Protein AF-0000000074977247 (afdb_homodimer)

Nearest PDB structures (foldseek):
  8ix9-assembly1_B  TM=8.661E-01  e=3.806E-24  Pseudomonas aeruginosa
  3hwr-assembly1_B  TM=8.582E-01  e=1.003E-19  Cupriavidus pinatubonensis JMP134
  5ayv-assembly1_A  TM=8.097E-01  e=1.190E-18  Thermococcus kodakarensis KOD1
  4yca-assembly1_B  TM=8.090E-01  e=5.621E-18  Staphylococcus aureus
  4yca-assembly1_A  TM=8.092E-01  e=7.494E-18  Staphylococcus aureus

InterPro domains:
  IPR008927 6-phosphogluconate dehydrogenase-like, C-terminal domain superfamily [SSF48179] (211-365)
  IPR013328 6-phosphogluconate dehydrogenase, domain 2 [G3DSA:1.10.1040.10] (210-376)
  IPR013332 Ketopantoate reductase, N-terminal domain [PF02558] (8-173)
  IPR013752 Ketopantoate reductase, C-terminal domain [PF08546] (264-362)
  IPR051402 Ketopantoate Reductase-Related [PTHR21708] (3-368)

Solvent-accessible surface area (backbone atoms only — not comparable to full-atom values): 39525 Å² total; per-residue (Å²): 126,83,76,76,60,38,36,32,37,35,39,30,60,50,31,65,23,46,53,52,49,51,24,34,42,61,33,71,48,36,44,35,33,36,24,22,62,95,35,31,66,48,32,72,73,52,18,33,31,37,47,22,70,62,81,41,76,42,75,53,42,71,67,78,36,81,28,66,34,53,64,68,53,43,80,62,70,35,59,33,37,36,36,35,41,84,52,35,62,87,79,51,41,70,38,67,64,48,38,46,62,56,29,70,76,28,53,75,74,29,69,80,44,36,37,31,41,57,34,75,40,46,72,73,57,53,60,37,49,54,48,43,44,66,61,35,73,92,52,77,78,46,38,36,35,36,41,76,49,69,52,61,41,55,55,78,66,34,29,31,41,32,44,73,58,50,37,37,35,38,14,60,62,50,88,98,51,88,77,53,78,65,62,52,72,68,53,46,51,51,49,48,57,57,45,47,37,38,42,60,24,64,45,43,75,43,82,44,44,45,34,68,59,53,26,51,57,59,36,53,51,48,47,50,54,27,45,49,21,39,44,48,72,40,48,58,22,44,78,50,8,64,60,68,55,90,93,50,76,86,68,75,68,32,28,27,76,84,47,38,64,54,43,63,68,45,26,48,55,49,53,51,49,42,46,47,38,51,50,53,38,39,46,69,74,66,40,46,80,35,91,91,51,48,39,75,61,50,52,56,48,52,54,51,53,50,37,64,52,30,37,40,84,82,54,76,73,62,49,67,51,29,54,26,52,76,69,58,39,78,50,47,52,54,28,43,37,44,44,53,53,52,49,19,57,76,62,71,44,84,41,54,43,56,47,45,53,44,27,44,49,48,48,42,41,32,47,34,49,35,53,53,60,68,64,57,130,126,83,74,74,58,38,35,31,37,35,39,29,61,50,29,65,23,46,53,51,49,50,24,34,42,59,35,69,48,34,44,35,32,34,24,22,62,95,35,30,67,49,32,72,73,53,20,33,30,36,46,22,71,62,83,41,76,40,75,54,43,72,65,79,37,82,28,63,34,55,63,68,54,44,78,64,67,37,58,32,38,38,34,35,41,83,51,34,64,86,78,53,43,71,37,66,63,47,38,47,62,57,29,71,76,29,54,74,73,30,69,80,44,35,37,31,40,56,35,74,40,45,73,71,56,53,60,37,50,54,48,42,44,66,63,34,70,90,52,79,79,45,41,37,35,36,42,77,51,69,54,61,41,56,55,77,66,34,29,30,40,33,44,71,57,52,37,38,34,40,13,60,61,50,90,98,51,88,76,53,78,64,64,51,71,70,52,44,51,53,50,47,56,57,44,47,37,37,42,60,24,63,45,44,74,41,82,43,47,44,34,68,60,53,24,51,60,60,34,52,52,48,46,50,54,30,45,50,21,39,42,46,72,42,47,58,22,46,78,49,8,65,59,66,56,90,92,49,74,86,69,75,69,31,28,27,76,84,49,38,63,54,43,63,68,45,26,49,54,48,53,51,49,42,45,48,38,50,49,53,38,40,46,70,73,65,40,46,80,33,91,91,51,48,39,73,61,51,51,57,48,53,54,51,52,49,38,64,53,30,36,40,83,81,53,77,73,62,48,68,50,29,54,26,52,75,69,59,38,79,48,48,51,54,28,44,39,44,44,53,53,53,52,19,55,76,64,71,43,83,40,55,45,56,46,45,54,44,28,46,48,49,49,41,41,30,46,33,49,35,54,55,61,67,66,55,129

pLDDT: mean 95.33, std 6.53, range [37.06, 98.94]

Secondary structure (DSSP, 8-state):
---PPEEEEEE--SHHHHHHHHHHHHTTSEEEEEE-STTHHHHHHH-EEEEETTTEEEEEE--SEEESSHHHHTTS--SEEEE-S---TTT--HHHHHGGGGSHHHHHHSPPPEEEE--SSSSHHHHHHHHHHHHSTT----EEEEEEEEEEEEETTTEEEEEEEEEEEEEE--TT-----S--HHHHHHHHHHHHHHHHHT-EEEE-S-HHHHHHHHHHHIIIIIHHHHHHTS-THHHHPPPPPTTSPP-S----GGGHHHIIIIIHHHHHHHHHHHHHHHHHTT--SSTTS--TTHHHHHHHHHHHHHTSTT-----HHHHHHHTT----HIIIIIHHHHHHHHTT---HHHHHHHHHHHHHHHHHHHHHHHH--/---PPEEEEEE--SHHHHHHHHHHHHTTSEEEEEE-STTHHHHHHH-EEEEETTTEEEEEE--SEEESSHHHHTTS--SEEEE-S---TTT--HHHHTGGGGSHHHHHHSPPPEEEE--SSSSHHHHHHHHHHHHSTT----EEEEEEEEEEEEETTTEEEEEEEEEEEEEE--TT-----S--HHHHHHHHHHHHHHHHHT-EEEE-S-HHHHHHHHHHHIIIIIHHHHHHTS-THHHHPPPPPTTSPP-S----GGGHHHIIIIIHHHHHHHHHHHHHHHHHTT--SSTTS--TTHHHHHHHHHHHHHTSTT-----HHHHHHHTT----HIIIIIHHHHHHHHTT---HHHHHHHHHHHHHHHHHHHHHHHH--

Organism: Psilocybe cubensis (NCBI:txid181762)

Sequence (754 aa):
MSESLKEVLVVGFGAVGAIYSLILKRSGLARVTCVARSNFNAINDSGVQFRSRKYGSIDGWRPHRLCKSVHDAADQQYSYVVVTTKAVPDLVKTSQILAPLFSKEYIEKFSQPTYVLLQNGVNVEVDLYDALKEAIPSGKPQIISCALWIYTNLVGLDIVEHSDFDRVAIGVYRHKNNSVIANSPEESNLLKDFGNLLETGGSTLITVPEIQRMKFTKNFWNITFNSIATLTNYPLPALFRPAPGEGSVAYEPYVSPTTADHISTYTMPVIRKMLEELIAIGRALGYPDSKDGLPSSIVDNALDGTREIHEKADCTHVPSMLLDAQKGQPIEVEVIVGEVIRMAKSHKVETPRLETLYALLLVVQNQTLRKLESRKPMSESLKEVLVVGFGAVGAIYSLILKRSGLARVTCVARSNFNAINDSGVQFRSRKYGSIDGWRPHRLCKSVHDAADQQYSYVVVTTKAVPDLVKTSQILAPLFSKEYIEKFSQPTYVLLQNGVNVEVDLYDALKEAIPSGKPQIISCALWIYTNLVGLDIVEHSDFDRVAIGVYRHKNNSVIANSPEESNLLKDFGNLLETGGSTLITVPEIQRMKFTKNFWNITFNSIATLTNYPLPALFRPAPGEGSVAYEPYVSPTTADHISTYTMPVIRKMLEELIAIGRALGYPDSKDGLPSSIVDNALDGTREIHEKADCTHVPSMLLDAQKGQPIEVEVIVGEVIRMAKSHKVETPRLETLYALLLVVQNQTLRKLESRKP

Structure (mmCIF, N/CA/C/O backbone):
data_AF-0000000074977247-model_v1
#
loop_
_entity.id
_entity.type
_entity.pdbx_description
1 polymer '6-phosphogluconate dehydrogenase C-terminal domain-like protein'
#
loop_
_atom_site.group_PDB
_atom_site.id
_atom_site.type_symbol
_atom_site.label_atom_id
_atom_site.label_alt_id
_atom_site.label_comp_id
_atom_site.label_asym_id
_atom_site.label_entity_id
_atom_site.label_seq_id
_atom_site.pdbx_PDB_ins_code
_atom_site.Cartn_x
_atom_site.Cartn_y
_atom_site.Cartn_z
_atom_site.occupancy
_atom_site.B_iso_or_equiv
_atom_site.auth_seq_id
_atom_site.auth_comp_id
_atom_site.auth_asym_id
_atom_site.auth_atom_id
_atom_site.pdbx_PDB_model_num
ATOM 1 N N . MET A 1 1 ? -0.794 -57.281 -13.148 1 37.06 1 MET A N 1
ATOM 2 C CA . MET A 1 1 ? 0.203 -56.656 -14 1 37.06 1 MET A CA 1
ATOM 3 C C . MET A 1 1 ? 0.812 -55.438 -13.297 1 37.06 1 MET A C 1
ATOM 5 O O . MET A 1 1 ? 0.09 -54.594 -12.766 1 37.06 1 MET A O 1
ATOM 9 N N . SER A 1 2 ? 1.881 -55.406 -12.656 1 43.41 2 SER A N 1
ATOM 10 C CA . SER A 1 2 ? 2.543 -54.375 -11.859 1 43.41 2 SER A CA 1
ATOM 11 C C . SER A 1 2 ? 2.445 -53 -12.531 1 43.41 2 SER A C 1
ATOM 13 O O . SER A 1 2 ? 2.928 -52.844 -13.648 1 43.41 2 SER A O 1
ATOM 15 N N . GLU A 1 3 ? 1.337 -52.344 -12.461 1 55.72 3 GLU A N 1
ATOM 16 C CA . GLU A 1 3 ? 1.107 -51.062 -13.156 1 55.72 3 GLU A CA 1
ATOM 17 C C . GLU A 1 3 ? 2.365 -50.219 -13.164 1 55.72 3 GLU A C 1
ATOM 19 O O . GLU A 1 3 ? 3.008 -50.031 -12.125 1 55.72 3 GLU A O 1
ATOM 24 N N . SER A 1 4 ? 3.1 -50.125 -14.32 1 79.06 4 SER A N 1
ATOM 25 C CA . SER A 1 4 ? 4.371 -49.438 -14.531 1 79.06 4 SER A CA 1
ATOM 26 C C . SER A 1 4 ? 4.359 -48.031 -13.93 1 79.06 4 SER A C 1
ATOM 28 O O . SER A 1 4 ? 3.363 -47.312 -14.031 1 79.06 4 SER A O 1
ATOM 30 N N . LEU A 1 5 ? 5.23 -47.781 -12.969 1 92.62 5 LEU A N 1
ATOM 31 C CA . LEU A 1 5 ? 5.406 -46.5 -12.297 1 92.62 5 LEU A CA 1
ATOM 32 C C . LEU A 1 5 ? 5.492 -45.375 -13.312 1 92.62 5 LEU A C 1
ATOM 34 O O . LEU A 1 5 ? 6.109 -45.531 -14.367 1 92.62 5 LEU A O 1
ATOM 38 N N . LYS A 1 6 ? 4.75 -44.344 -13.047 1 96.94 6 LYS A N 1
ATOM 39 C CA . LYS A 1 6 ? 4.82 -43.156 -13.883 1 96.94 6 LYS A CA 1
ATOM 40 C C . LYS A 1 6 ? 6.07 -42.344 -13.57 1 96.94 6 LYS A C 1
ATOM 42 O O . LYS A 1 6 ? 6.395 -42.094 -12.406 1 96.94 6 LYS A O 1
ATOM 47 N N . GLU A 1 7 ? 6.855 -42 -14.633 1 98.31 7 GLU A N 1
ATOM 48 C CA . GLU A 1 7 ? 7.945 -41.062 -14.453 1 98.31 7 GLU A CA 1
ATOM 49 C C . GLU A 1 7 ? 7.426 -39.625 -14.398 1 98.31 7 GLU A C 1
ATOM 51 O O . GLU A 1 7 ? 6.844 -39.125 -15.367 1 98.31 7 GLU A O 1
ATOM 56 N N . VAL A 1 8 ? 7.594 -38.938 -13.227 1 98.81 8 VAL A N 1
ATOM 57 C CA . VAL A 1 8 ? 7.086 -37.594 -13.031 1 98.81 8 VAL A CA 1
ATOM 58 C C . VAL A 1 8 ? 8.242 -36.656 -12.727 1 98.81 8 VAL A C 1
ATOM 60 O O . VAL A 1 8 ? 9.078 -36.938 -11.867 1 98.81 8 VAL A O 1
ATOM 63 N N . LEU A 1 9 ? 8.328 -35.562 -13.461 1 98.88 9 LEU A N 1
ATOM 64 C CA . LEU A 1 9 ? 9.289 -34.5 -13.188 1 98.88 9 LEU A CA 1
ATOM 65 C C . LEU A 1 9 ? 8.633 -33.312 -12.453 1 98.88 9 LEU A C 1
ATOM 67 O O . LEU A 1 9 ? 7.598 -32.812 -12.891 1 98.88 9 LEU A O 1
ATOM 71 N N . VAL A 1 10 ? 9.164 -32.906 -11.305 1 98.88 10 VAL A N 1
ATOM 72 C CA . VAL A 1 10 ? 8.711 -31.75 -10.57 1 98.88 10 VAL A CA 1
ATOM 73 C C . VAL A 1 10 ? 9.719 -30.609 -10.727 1 98.88 10 VAL A C 1
ATOM 75 O O . VAL A 1 10 ? 10.883 -30.75 -10.336 1 98.88 10 VAL A O 1
ATOM 78 N N . VAL A 1 11 ? 9.242 -29.547 -11.359 1 98.62 11 VAL A N 1
ATOM 79 C CA . VAL A 1 11 ? 10.094 -28.375 -11.602 1 98.62 11 VAL A CA 1
ATOM 80 C C . VAL A 1 11 ? 9.773 -27.281 -10.594 1 98.62 11 VAL A C 1
ATOM 82 O O . VAL A 1 11 ? 8.672 -26.719 -10.609 1 98.62 11 VAL A O 1
ATOM 85 N N . GLY A 1 12 ? 10.719 -26.891 -9.797 1 96.25 12 GLY A N 1
ATOM 86 C CA . GLY A 1 12 ? 10.523 -26.031 -8.648 1 96.25 12 GLY A CA 1
ATOM 87 C C . GLY A 1 12 ? 10.453 -26.781 -7.336 1 96.25 12 GLY A C 1
ATOM 88 O O . GLY A 1 12 ? 9.492 -27.516 -7.078 1 96.25 12 GLY A O 1
ATOM 89 N N . PHE A 1 13 ? 11.461 -26.578 -6.574 1 95.44 13 PHE A N 1
ATOM 90 C CA . PHE A 1 13 ? 11.539 -27.359 -5.355 1 95.44 13 PHE A CA 1
ATOM 91 C C . PHE A 1 13 ? 11.523 -26.469 -4.121 1 95.44 13 PHE A C 1
ATOM 93 O O . PHE A 1 13 ? 12.391 -26.578 -3.256 1 95.44 13 PHE A O 1
ATOM 100 N N . GLY A 1 14 ? 10.586 -25.547 -4.156 1 93.75 14 GLY A N 1
ATOM 101 C CA . GLY A 1 14 ? 10.211 -24.828 -2.947 1 93.75 14 GLY A CA 1
ATOM 102 C C . GLY A 1 14 ? 9.273 -25.625 -2.059 1 93.75 14 GLY A C 1
ATOM 103 O O . GLY A 1 14 ? 9.258 -26.859 -2.102 1 93.75 14 GLY A O 1
ATOM 104 N N . ALA A 1 15 ? 8.531 -24.922 -1.242 1 94.12 15 ALA A N 1
ATOM 105 C CA . ALA A 1 15 ? 7.648 -25.578 -0.281 1 94.12 15 ALA A CA 1
ATOM 106 C C . ALA A 1 15 ? 6.586 -26.406 -0.992 1 94.12 15 ALA A C 1
ATOM 108 O O . ALA A 1 15 ? 6.371 -27.578 -0.653 1 94.12 15 ALA A O 1
ATOM 109 N N . VAL A 1 16 ? 5.918 -25.797 -2.004 1 96.44 16 VAL A N 1
ATOM 110 C CA . VAL A 1 16 ? 4.848 -26.484 -2.723 1 96.44 16 VAL A CA 1
ATOM 111 C C . VAL A 1 16 ? 5.422 -27.656 -3.502 1 96.44 16 VAL A C 1
ATOM 113 O O . VAL A 1 16 ? 4.875 -28.766 -3.457 1 96.44 16 VAL A O 1
ATOM 116 N N . GLY A 1 17 ? 6.551 -27.438 -4.176 1 97.75 17 GLY A N 1
ATOM 117 C CA . GLY A 1 17 ? 7.184 -28.516 -4.93 1 97.75 17 GLY A CA 1
ATOM 118 C C . GLY A 1 17 ? 7.602 -29.688 -4.062 1 97.75 17 GLY A C 1
ATOM 119 O O . GLY A 1 17 ? 7.434 -30.844 -4.453 1 97.75 17 GLY A O 1
ATOM 120 N N . ALA A 1 18 ? 8.086 -29.344 -2.916 1 97.81 18 ALA A N 1
ATOM 121 C CA . ALA A 1 18 ? 8.508 -30.406 -1.995 1 97.81 18 ALA A CA 1
ATOM 122 C C . ALA A 1 18 ? 7.316 -31.234 -1.523 1 97.81 18 ALA A C 1
ATOM 124 O O . ALA A 1 18 ? 7.355 -32.469 -1.561 1 97.81 18 ALA A O 1
ATOM 125 N N . ILE A 1 19 ? 6.266 -30.562 -1.126 1 98.25 19 ILE A N 1
ATOM 126 C CA . ILE A 1 19 ? 5.098 -31.266 -0.603 1 98.25 19 ILE A CA 1
ATOM 127 C C . ILE A 1 19 ? 4.477 -32.125 -1.7 1 98.25 19 ILE A C 1
ATOM 129 O O . ILE A 1 19 ? 4.113 -33.281 -1.46 1 98.25 19 ILE A O 1
ATOM 133 N N . TYR A 1 20 ? 4.414 -31.641 -2.885 1 98.44 20 TYR A N 1
ATOM 134 C CA . TYR A 1 20 ? 3.752 -32.406 -3.936 1 98.44 20 TYR A CA 1
ATOM 135 C C . TYR A 1 20 ? 4.668 -33.5 -4.48 1 98.44 20 TYR A C 1
ATOM 137 O O . TYR A 1 20 ? 4.195 -34.5 -5.004 1 98.44 20 TYR A O 1
ATOM 145 N N . SER A 1 21 ? 5.977 -33.312 -4.359 1 98.69 21 SER A N 1
ATOM 146 C CA . SER A 1 21 ? 6.875 -34.406 -4.625 1 98.69 21 SER A CA 1
ATOM 147 C C . SER A 1 21 ? 6.676 -35.531 -3.609 1 98.69 21 SER A C 1
ATOM 149 O O . SER A 1 21 ? 6.676 -36.719 -3.973 1 98.69 21 SER A O 1
ATOM 151 N N . LEU A 1 22 ? 6.555 -35.125 -2.365 1 98.62 22 LEU A N 1
ATOM 152 C CA . LEU A 1 22 ? 6.266 -36.094 -1.313 1 98.62 22 LEU A CA 1
ATOM 153 C C . LEU A 1 22 ? 4.973 -36.844 -1.606 1 98.62 22 LEU A C 1
ATOM 155 O O . LEU A 1 22 ? 4.934 -38.094 -1.519 1 98.62 22 LEU A O 1
ATOM 159 N N . ILE A 1 23 ? 3.92 -36.156 -1.985 1 98.62 23 ILE A N 1
ATOM 160 C CA . ILE A 1 23 ? 2.607 -36.75 -2.27 1 98.62 23 ILE A CA 1
ATOM 161 C C . ILE A 1 23 ? 2.709 -37.719 -3.432 1 98.62 23 ILE A C 1
ATOM 163 O O . ILE A 1 23 ? 2.205 -38.844 -3.35 1 98.62 23 ILE A O 1
ATOM 167 N N . LEU A 1 24 ? 3.373 -37.312 -4.473 1 98.62 24 LEU A N 1
ATOM 168 C CA . LEU A 1 24 ? 3.512 -38.156 -5.66 1 98.62 24 LEU A CA 1
ATOM 169 C C . LEU A 1 24 ? 4.273 -39.438 -5.332 1 98.62 24 LEU A C 1
ATOM 171 O O . LEU A 1 24 ? 3.865 -40.531 -5.742 1 98.62 24 LEU A O 1
ATOM 175 N N . LYS A 1 25 ? 5.336 -39.312 -4.648 1 98 25 LYS A N 1
ATOM 176 C CA . LYS A 1 25 ? 6.125 -40.5 -4.285 1 98 25 LYS A CA 1
ATOM 177 C C . LYS A 1 25 ? 5.359 -41.406 -3.326 1 98 25 LYS A C 1
ATOM 179 O O . LYS A 1 25 ? 5.43 -42.625 -3.432 1 98 25 LYS A O 1
ATOM 184 N N . ARG A 1 26 ? 4.645 -40.812 -2.438 1 97.38 26 ARG A N 1
ATOM 185 C CA . ARG A 1 26 ? 3.865 -41.562 -1.442 1 97.38 26 ARG A CA 1
ATOM 186 C C . ARG A 1 26 ? 2.795 -42.406 -2.109 1 97.38 26 ARG A C 1
ATOM 188 O O . ARG A 1 26 ? 2.334 -43.406 -1.53 1 97.38 26 ARG A O 1
ATOM 195 N N . SER A 1 27 ? 2.365 -42.031 -3.24 1 97.38 27 SER A N 1
ATOM 196 C CA . SER A 1 27 ? 1.338 -42.812 -3.943 1 97.38 27 SER A CA 1
ATOM 197 C C . SER A 1 27 ? 1.818 -44.219 -4.262 1 97.38 27 SER A C 1
ATOM 199 O O . SER A 1 27 ? 1.008 -45.125 -4.473 1 97.38 27 SER A O 1
ATOM 201 N N . GLY A 1 28 ? 3.158 -44.344 -4.418 1 97.56 28 GLY A N 1
ATOM 202 C CA . GLY A 1 28 ? 3.719 -45.625 -4.867 1 97.56 28 GLY A CA 1
ATOM 203 C C . GLY A 1 28 ? 3.518 -45.875 -6.348 1 97.56 28 GLY A C 1
ATOM 204 O O . GLY A 1 28 ? 3.877 -46.938 -6.859 1 97.56 28 GLY A O 1
ATOM 205 N N . LEU A 1 29 ? 3.006 -44.906 -7.039 1 97.81 29 LEU A N 1
ATOM 206 C CA . LEU A 1 29 ? 2.645 -45.062 -8.438 1 97.81 29 LEU A CA 1
ATOM 207 C C . LEU A 1 29 ? 3.553 -44.25 -9.336 1 97.81 29 LEU A C 1
ATOM 209 O O . LEU A 1 29 ? 3.416 -44.281 -10.562 1 97.81 29 LEU A O 1
ATOM 213 N N . ALA A 1 30 ? 4.52 -43.531 -8.727 1 97.94 30 ALA A N 1
ATOM 214 C CA . ALA A 1 30 ? 5.332 -42.625 -9.516 1 97.94 30 ALA A CA 1
ATOM 215 C C . ALA A 1 30 ? 6.797 -42.656 -9.094 1 97.94 30 ALA A C 1
ATOM 21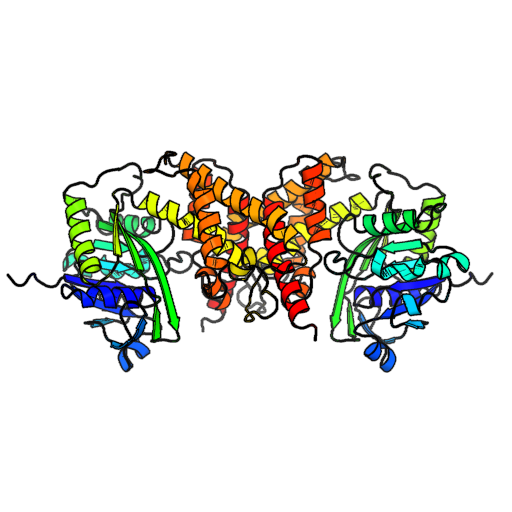7 O O . ALA A 1 30 ? 7.098 -42.844 -7.91 1 97.94 30 ALA A O 1
ATOM 218 N N . ARG A 1 31 ? 7.707 -42.562 -10 1 98.19 31 ARG A N 1
ATOM 219 C CA . ARG A 1 31 ? 9.102 -42.188 -9.781 1 98.19 31 ARG A CA 1
ATOM 220 C C . ARG A 1 31 ? 9.32 -40.719 -10 1 98.19 31 ARG A C 1
ATOM 222 O O . ARG A 1 31 ? 9.062 -40.188 -11.094 1 98.19 31 ARG A O 1
ATOM 229 N N . VAL A 1 32 ? 9.734 -40.062 -8.961 1 98.69 32 VAL A N 1
ATOM 230 C CA . VAL A 1 32 ? 9.711 -38.594 -8.969 1 98.69 32 VAL A CA 1
ATOM 231 C C . VAL A 1 32 ? 11.133 -38.062 -9.164 1 98.69 32 VAL A C 1
ATOM 233 O O . VAL A 1 32 ? 12.031 -38.375 -8.391 1 98.69 32 VAL A O 1
ATOM 236 N N . THR A 1 33 ? 11.391 -37.375 -10.234 1 98.69 33 THR A N 1
ATOM 237 C CA . THR A 1 33 ? 12.57 -36.562 -10.461 1 98.69 33 THR A CA 1
ATOM 238 C C . THR A 1 33 ? 12.289 -35.094 -10.125 1 98.69 33 THR A C 1
ATOM 240 O O . THR A 1 33 ? 11.281 -34.531 -10.562 1 98.69 33 THR A O 1
ATOM 243 N N . CYS A 1 34 ? 13.133 -34.469 -9.32 1 98.62 34 CYS A N 1
ATOM 244 C CA . CYS A 1 34 ? 12.93 -33.094 -8.914 1 98.62 34 CYS A CA 1
ATOM 245 C C . CYS A 1 34 ? 14.047 -32.188 -9.438 1 98.62 34 CYS A C 1
ATOM 247 O O . CYS A 1 34 ? 15.211 -32.594 -9.477 1 98.62 34 CYS A O 1
ATOM 249 N N . VAL A 1 35 ? 13.664 -31.016 -9.844 1 98.44 35 VAL A N 1
ATOM 250 C CA . VAL A 1 35 ? 14.641 -29.984 -10.188 1 98.44 35 VAL A CA 1
ATOM 251 C C . VAL A 1 35 ? 14.703 -28.953 -9.078 1 98.44 35 VAL A C 1
ATOM 253 O O . VAL A 1 35 ? 13.711 -28.281 -8.781 1 98.44 35 VAL A O 1
ATOM 256 N N . ALA A 1 36 ? 15.812 -28.859 -8.43 1 96.06 36 ALA A N 1
ATOM 257 C CA . ALA A 1 36 ? 16.109 -27.859 -7.422 1 96.06 36 ALA A CA 1
ATOM 258 C C . ALA A 1 36 ? 17.25 -26.938 -7.887 1 96.06 36 ALA A C 1
ATOM 260 O O . ALA A 1 36 ? 18.25 -27.406 -8.414 1 96.06 36 ALA A O 1
ATOM 261 N N . ARG A 1 37 ? 17.062 -25.656 -7.75 1 92 37 ARG A N 1
ATOM 262 C CA . ARG A 1 37 ? 18.094 -24.734 -8.203 1 92 37 ARG A CA 1
ATOM 263 C C . ARG A 1 37 ? 18.891 -24.172 -7.023 1 92 37 ARG A C 1
ATOM 265 O O . ARG A 1 37 ? 19.922 -24.734 -6.641 1 92 37 ARG A O 1
ATOM 272 N N . SER A 1 38 ? 18.297 -23.203 -6.305 1 88.5 38 SER A N 1
ATOM 273 C CA . SER A 1 38 ? 19.031 -22.5 -5.254 1 88.5 38 SER A CA 1
ATOM 274 C C . SER A 1 38 ? 19.312 -23.422 -4.07 1 88.5 38 SER A C 1
ATOM 276 O O . SER A 1 38 ? 20.312 -23.234 -3.367 1 88.5 38 SER A O 1
ATOM 278 N N . ASN A 1 39 ? 18.484 -24.438 -3.918 1 92.56 39 ASN A N 1
ATOM 279 C CA . ASN A 1 39 ? 18.656 -25.281 -2.738 1 92.56 39 ASN A CA 1
ATOM 280 C C . ASN A 1 39 ? 19.125 -26.672 -3.117 1 92.56 39 ASN A C 1
ATOM 282 O O . ASN A 1 39 ? 19 -27.609 -2.32 1 92.56 39 ASN A O 1
ATOM 286 N N . PHE A 1 40 ? 19.688 -26.875 -4.273 1 95.56 40 PHE A N 1
ATOM 287 C CA . PHE A 1 40 ? 20.141 -28.172 -4.758 1 95.56 40 PHE A CA 1
ATOM 288 C C . PHE A 1 40 ? 21.125 -28.797 -3.793 1 95.56 40 PHE A C 1
ATOM 290 O O . PHE A 1 40 ? 20.953 -29.953 -3.371 1 95.56 40 PHE A O 1
ATOM 297 N N . ASN A 1 41 ? 22.141 -28.062 -3.418 1 95.94 41 ASN A N 1
ATOM 298 C CA . ASN A 1 41 ? 23.219 -28.609 -2.596 1 95.94 41 ASN A CA 1
ATOM 299 C C . ASN A 1 41 ? 22.703 -29.016 -1.219 1 95.94 41 ASN A C 1
ATOM 301 O O . ASN A 1 41 ? 23.094 -30.078 -0.708 1 95.94 41 ASN A O 1
ATOM 305 N N . ALA A 1 42 ? 21.844 -28.219 -0.71 1 95.31 42 ALA A N 1
ATOM 306 C CA . ALA A 1 42 ? 21.297 -28.531 0.608 1 95.31 42 ALA A CA 1
ATOM 307 C C . ALA A 1 42 ? 20.469 -29.812 0.57 1 95.31 42 ALA A C 1
ATOM 309 O O . ALA A 1 42 ? 20.609 -30.672 1.443 1 95.31 42 ALA A O 1
ATOM 310 N N . ILE A 1 43 ? 19.719 -29.938 -0.43 1 95.75 43 ILE A N 1
ATOM 311 C CA . ILE A 1 43 ? 18.844 -31.094 -0.561 1 95.75 43 ILE A CA 1
ATOM 312 C C . ILE A 1 43 ? 19.688 -32.344 -0.89 1 95.75 43 ILE A C 1
ATOM 314 O O . ILE A 1 43 ? 19.406 -33.438 -0.392 1 95.75 43 ILE A O 1
ATOM 318 N N . ASN A 1 44 ? 20.641 -32.125 -1.731 1 95.75 44 ASN A N 1
ATOM 319 C CA . ASN A 1 44 ? 21.531 -33.25 -2.094 1 95.75 44 ASN A CA 1
ATOM 320 C C . ASN A 1 44 ? 22.281 -33.781 -0.878 1 95.75 44 ASN A C 1
ATOM 322 O O . ASN A 1 44 ? 22.484 -35 -0.75 1 95.75 44 ASN A O 1
ATOM 326 N N . ASP A 1 45 ? 22.656 -32.938 -0.021 1 96.19 45 ASP A N 1
ATOM 327 C CA . ASP A 1 45 ? 23.484 -33.281 1.126 1 96.19 45 ASP A CA 1
ATOM 328 C C . ASP A 1 45 ? 22.641 -33.906 2.242 1 96.19 45 ASP A C 1
ATOM 330 O O . ASP A 1 45 ? 23.016 -34.938 2.82 1 96.19 45 ASP A O 1
ATOM 334 N N . SER A 1 46 ? 21.469 -33.312 2.523 1 95.75 46 SER A N 1
ATOM 335 C CA . SER A 1 46 ? 20.797 -33.656 3.77 1 95.75 46 SER A CA 1
ATOM 336 C C . SER A 1 46 ? 19.375 -34.156 3.508 1 95.75 46 SER A C 1
ATOM 338 O O . SER A 1 46 ? 18.703 -34.656 4.418 1 95.75 46 SER A O 1
ATOM 340 N N . GLY A 1 47 ? 19 -34.062 2.311 1 97.25 47 GLY A N 1
ATOM 341 C CA . GLY A 1 47 ? 17.594 -34.344 2.045 1 97.25 47 GLY A CA 1
ATOM 342 C C . GLY A 1 47 ? 16.656 -33.281 2.584 1 97.25 47 GLY A C 1
ATOM 343 O O . GLY A 1 47 ? 17.094 -32.344 3.244 1 97.25 47 GLY A O 1
ATOM 344 N N . VAL A 1 48 ? 15.383 -33.469 2.312 1 97.94 48 VAL A N 1
ATOM 345 C CA . VAL A 1 48 ? 14.367 -32.531 2.773 1 97.94 48 VAL A CA 1
ATOM 346 C C . VAL A 1 48 ? 13.852 -32.969 4.145 1 97.94 48 VAL A C 1
ATOM 348 O O . VAL A 1 48 ? 13.625 -34.156 4.387 1 97.94 48 VAL A O 1
ATOM 351 N N . GLN A 1 49 ? 13.719 -32 5.023 1 98.12 49 GLN A N 1
ATOM 352 C CA . GLN A 1 49 ? 13.039 -32.219 6.301 1 98.12 49 GLN A CA 1
ATOM 353 C C . GLN A 1 49 ? 11.602 -31.719 6.254 1 98.12 49 GLN A C 1
ATOM 355 O O . GLN A 1 49 ? 11.375 -30.5 6.133 1 98.12 49 GLN A O 1
ATOM 360 N N . PHE A 1 50 ? 10.672 -32.656 6.352 1 98 50 PHE A N 1
ATOM 361 C CA . PHE A 1 50 ? 9.273 -32.25 6.355 1 98 50 PHE A CA 1
ATOM 362 C C . PHE A 1 50 ? 8.742 -32.156 7.781 1 98 50 PHE A C 1
ATOM 364 O O . PHE A 1 50 ? 8.977 -33.031 8.609 1 98 50 PHE A O 1
ATOM 371 N N . ARG A 1 51 ? 8.172 -31.078 8.102 1 97.88 51 ARG A N 1
ATOM 372 C CA . ARG A 1 51 ? 7.352 -30.859 9.289 1 97.88 51 ARG A CA 1
ATOM 373 C C . ARG A 1 51 ? 5.902 -30.594 8.914 1 97.88 51 ARG A C 1
ATOM 375 O O . ARG A 1 51 ? 5.488 -29.422 8.836 1 97.88 51 ARG A O 1
ATOM 382 N N . SER A 1 52 ? 5.211 -31.672 8.578 1 97.75 52 SER A N 1
ATOM 383 C CA . SER A 1 52 ? 3.844 -31.578 8.07 1 97.75 52 SER A CA 1
ATOM 384 C C . SER A 1 52 ? 2.84 -32.094 9.109 1 97.75 52 SER A C 1
ATOM 386 O O . SER A 1 52 ? 2.998 -33.188 9.656 1 97.75 52 SER A O 1
ATOM 388 N N . ARG A 1 53 ? 1.849 -31.359 9.461 1 96 53 ARG A N 1
ATOM 389 C CA . ARG A 1 53 ? 0.796 -31.812 10.359 1 96 53 ARG A CA 1
ATOM 390 C C . ARG A 1 53 ? -0.095 -32.844 9.688 1 96 53 ARG A C 1
ATOM 392 O O . ARG A 1 53 ? -0.729 -33.656 10.359 1 96 53 ARG A O 1
ATOM 399 N N . LYS A 1 54 ? -0.056 -32.906 8.328 1 97.5 54 LYS A N 1
ATOM 400 C CA . LYS A 1 54 ? -0.873 -33.844 7.574 1 97.5 54 LYS A CA 1
ATOM 401 C C . LYS A 1 54 ? -0.089 -35.125 7.254 1 97.5 54 LYS A C 1
ATOM 403 O O . LYS A 1 54 ? -0.615 -36.219 7.375 1 97.5 54 LYS A O 1
ATOM 408 N N . TYR A 1 55 ? 1.162 -35 6.891 1 97.94 55 TYR A N 1
ATOM 409 C CA . TYR A 1 55 ? 1.91 -36.125 6.363 1 97.94 55 TYR A CA 1
ATOM 410 C C . TYR A 1 55 ? 2.961 -36.594 7.359 1 97.94 55 TYR A C 1
ATOM 412 O O . TYR A 1 55 ? 3.635 -37.594 7.133 1 97.94 55 TYR A O 1
ATOM 420 N N . GLY A 1 56 ? 3.152 -35.844 8.461 1 97.5 56 GLY A N 1
ATOM 421 C CA . GLY A 1 56 ? 4.074 -36.25 9.516 1 97.5 56 GLY A CA 1
ATOM 422 C C . GLY A 1 56 ? 5.449 -35.625 9.359 1 97.5 56 GLY A C 1
ATOM 423 O O . GLY A 1 56 ? 5.711 -34.906 8.383 1 97.5 56 GLY A O 1
ATOM 424 N N . SER A 1 57 ? 6.277 -35.812 10.383 1 98 57 SER A N 1
ATOM 425 C CA . SER A 1 57 ? 7.672 -35.406 10.336 1 98 57 SER A CA 1
ATOM 426 C C . SER A 1 57 ? 8.547 -36.438 9.648 1 98 57 SER A C 1
ATOM 428 O O . SER A 1 57 ? 8.594 -37.594 10.055 1 98 57 SER A O 1
ATOM 430 N N . ILE A 1 58 ? 9.148 -36.031 8.594 1 98.19 58 ILE A N 1
ATOM 431 C CA . ILE A 1 58 ? 10.016 -36.906 7.809 1 98.19 58 ILE A CA 1
ATOM 432 C C . ILE A 1 58 ? 11.391 -36.25 7.645 1 98.19 58 ILE A C 1
ATOM 434 O O . ILE A 1 58 ? 11.492 -35.125 7.164 1 98.19 58 ILE A O 1
ATOM 438 N N . ASP A 1 59 ? 12.422 -36.969 7.973 1 97.62 59 ASP A N 1
ATOM 439 C CA . ASP A 1 59 ? 13.773 -36.438 7.867 1 97.62 59 ASP A CA 1
ATOM 440 C C . ASP A 1 59 ? 14.539 -37.094 6.727 1 97.62 59 ASP A C 1
ATOM 442 O O . ASP A 1 59 ? 14.383 -38.312 6.488 1 97.62 59 ASP A O 1
ATOM 446 N N . GLY A 1 60 ? 15.242 -36.312 6.055 1 97.75 60 GLY A N 1
ATOM 447 C CA . GLY A 1 60 ? 16.172 -36.812 5.055 1 97.75 60 GLY A CA 1
ATOM 448 C C . GLY A 1 60 ? 15.477 -37.375 3.828 1 97.75 60 GLY A C 1
ATOM 449 O O . GLY A 1 60 ? 15.977 -38.312 3.195 1 97.75 60 GLY A O 1
ATOM 450 N N . TRP A 1 61 ? 14.32 -36.844 3.541 1 98.12 61 TRP A N 1
ATOM 451 C CA . TRP A 1 61 ? 13.57 -37.312 2.383 1 98.12 61 TRP A CA 1
ATOM 452 C C . TRP A 1 61 ? 14.273 -36.938 1.085 1 98.12 61 TRP A C 1
ATOM 454 O O . TRP A 1 61 ? 14.82 -35.844 0.973 1 98.12 61 TRP A O 1
ATOM 464 N N . ARG A 1 62 ? 14.227 -37.844 0.122 1 97.5 62 ARG A N 1
ATOM 465 C CA . ARG A 1 62 ? 14.805 -37.562 -1.189 1 97.5 62 ARG A CA 1
ATOM 466 C C . ARG A 1 62 ? 13.898 -38.094 -2.307 1 97.5 62 ARG A C 1
ATOM 468 O O . ARG A 1 62 ? 13.234 -39.094 -2.156 1 97.5 62 ARG A O 1
ATOM 475 N N . PRO A 1 63 ? 13.867 -37.281 -3.387 1 97.94 63 PRO A N 1
ATOM 476 C CA . PRO A 1 63 ? 13.195 -37.875 -4.555 1 97.94 63 PRO A CA 1
ATOM 477 C C . PRO A 1 63 ? 13.961 -39.031 -5.16 1 97.94 63 PRO A C 1
ATOM 479 O O . PRO A 1 63 ? 15.047 -39.375 -4.688 1 97.94 63 PRO A O 1
ATOM 482 N N . HIS A 1 64 ? 13.336 -39.719 -6.141 1 97.75 64 HIS A N 1
ATOM 483 C CA . HIS A 1 64 ? 14.031 -40.781 -6.875 1 97.75 64 HIS A CA 1
ATOM 484 C C . HIS A 1 64 ? 15.289 -40.25 -7.547 1 97.75 64 HIS A C 1
ATOM 486 O O . HIS A 1 64 ? 16.312 -40.938 -7.598 1 97.75 64 HIS A O 1
ATOM 492 N N . ARG A 1 65 ? 15.164 -39.031 -8.062 1 98.06 65 ARG A N 1
ATOM 493 C CA . ARG A 1 65 ? 16.266 -38.375 -8.742 1 98.06 65 ARG A CA 1
ATOM 494 C C . ARG A 1 65 ? 16.219 -36.844 -8.508 1 98.06 65 ARG A C 1
ATOM 496 O O . ARG A 1 65 ? 15.133 -36.25 -8.5 1 98.06 65 ARG A O 1
ATOM 503 N N . LEU A 1 66 ? 17.375 -36.281 -8.18 1 98.38 66 LEU A N 1
ATOM 504 C CA . LEU A 1 66 ? 17.5 -34.844 -7.996 1 98.38 66 LEU A CA 1
ATOM 505 C C . LEU A 1 66 ? 18.391 -34.219 -9.078 1 98.38 66 LEU A C 1
ATOM 507 O O . LEU A 1 66 ? 19.484 -34.719 -9.336 1 98.38 66 LEU A O 1
ATOM 511 N N . CYS A 1 67 ? 17.875 -33.219 -9.75 1 98.38 67 CYS A N 1
ATOM 512 C CA . CYS A 1 67 ? 18.625 -32.531 -10.805 1 98.38 67 CYS A CA 1
ATOM 513 C C . CYS A 1 67 ? 18.781 -31.047 -10.484 1 98.38 67 CYS A C 1
ATOM 515 O O . CYS A 1 67 ? 17.984 -30.469 -9.758 1 98.38 67 CYS A O 1
ATOM 517 N N . LYS A 1 68 ? 19.766 -30.453 -11.086 1 96.88 68 LYS A N 1
ATOM 518 C CA . LYS A 1 68 ? 20.062 -29.047 -10.836 1 96.88 68 LYS A CA 1
ATOM 519 C C . LYS A 1 68 ? 19.281 -28.141 -11.773 1 96.88 68 LYS A C 1
ATOM 521 O O . LYS A 1 68 ? 19.078 -26.953 -11.484 1 96.88 68 LYS A O 1
ATOM 526 N N . SER A 1 69 ? 18.922 -28.688 -12.914 1 97.69 69 SER A N 1
ATOM 527 C CA . SER A 1 69 ? 18.219 -27.906 -13.922 1 97.69 69 SER A CA 1
ATOM 528 C C . SER A 1 69 ? 17.281 -28.781 -14.758 1 97.69 69 SER A C 1
ATOM 530 O O . SER A 1 69 ? 17.391 -30.016 -14.719 1 97.69 69 SER A O 1
ATOM 532 N N . VAL A 1 70 ? 16.359 -28.125 -15.484 1 98.56 70 VAL A N 1
ATOM 533 C CA . VAL A 1 70 ? 15.484 -28.859 -16.375 1 98.56 70 VAL A CA 1
ATOM 534 C C . VAL A 1 70 ? 16.297 -29.469 -17.516 1 98.56 70 VAL A C 1
ATOM 536 O O . VAL A 1 70 ? 15.984 -30.578 -17.984 1 98.56 70 VAL A O 1
ATOM 539 N N . HIS A 1 71 ? 17.375 -28.812 -17.875 1 98 71 HIS A N 1
ATOM 540 C CA . HIS A 1 71 ? 18.281 -29.359 -18.891 1 98 71 HIS A CA 1
ATOM 541 C C . HIS A 1 71 ? 18.859 -30.688 -18.438 1 98 71 HIS A C 1
ATOM 543 O O . HIS A 1 71 ? 18.875 -31.656 -19.203 1 98 71 HIS A O 1
ATOM 549 N N . ASP A 1 72 ? 19.266 -30.688 -17.172 1 98 72 ASP A N 1
ATOM 550 C CA . ASP A 1 72 ? 19.828 -31.906 -16.609 1 98 72 ASP A CA 1
ATOM 551 C C . ASP A 1 72 ? 18.781 -33 -16.531 1 98 72 ASP A C 1
ATOM 553 O O . ASP A 1 72 ? 19.109 -34.188 -16.609 1 98 72 ASP A O 1
ATOM 557 N N . ALA A 1 73 ? 17.547 -32.656 -16.422 1 98.5 73 ALA A N 1
ATOM 558 C CA . ALA A 1 73 ? 16.469 -33.625 -16.234 1 98.5 73 ALA A CA 1
ATOM 559 C C . ALA A 1 73 ? 15.922 -34.094 -17.578 1 98.5 73 ALA A C 1
ATOM 561 O O . ALA A 1 73 ? 15.203 -35.094 -17.656 1 98.5 73 ALA A O 1
ATOM 562 N N . ALA A 1 74 ? 16.297 -33.438 -18.656 1 98.44 74 ALA A N 1
ATOM 563 C CA . ALA A 1 74 ? 15.711 -33.688 -19.969 1 98.44 74 ALA A CA 1
ATOM 564 C C . ALA A 1 74 ? 16.391 -34.875 -20.672 1 98.44 74 ALA A C 1
ATOM 566 O O . ALA A 1 74 ? 16.562 -34.875 -21.891 1 98.44 74 ALA A O 1
ATOM 567 N N . ASP A 1 75 ? 16.891 -35.812 -19.953 1 97.94 75 ASP A N 1
ATOM 568 C CA . ASP A 1 75 ? 17.594 -36.969 -20.5 1 97.94 75 ASP A CA 1
ATOM 569 C C . ASP A 1 75 ? 16.734 -38.25 -20.406 1 97.94 75 ASP A C 1
ATOM 571 O O . ASP A 1 75 ? 17.203 -39.344 -20.703 1 97.94 75 ASP A O 1
ATOM 575 N N . GLN A 1 76 ? 15.492 -38.125 -19.984 1 97.56 76 GLN A N 1
ATOM 576 C CA . GLN A 1 76 ? 14.57 -39.25 -19.969 1 97.56 76 GLN A CA 1
ATOM 577 C C . GLN A 1 76 ? 13.141 -38.812 -20.234 1 97.56 76 GLN A C 1
ATOM 579 O O . GLN A 1 76 ? 12.844 -37.625 -20.219 1 97.56 76 GLN A O 1
ATOM 584 N N . GLN A 1 77 ? 12.312 -39.812 -20.547 1 97.06 77 GLN A N 1
ATOM 585 C CA . GLN A 1 77 ? 10.906 -39.531 -20.844 1 97.06 77 GLN A CA 1
ATOM 586 C C . GLN A 1 77 ? 10.094 -39.406 -19.547 1 97.06 77 GLN A C 1
ATOM 588 O O . GLN A 1 77 ? 10.344 -40.094 -18.578 1 97.06 77 GLN A O 1
ATOM 593 N N . TYR A 1 78 ? 9.086 -38.469 -19.562 1 98.31 78 TYR A N 1
ATOM 594 C CA . TYR A 1 78 ? 8.18 -38.281 -18.438 1 98.31 78 TYR A CA 1
ATOM 595 C C . TYR A 1 78 ? 6.73 -38.406 -18.875 1 98.31 78 TYR A C 1
ATOM 597 O O . TYR A 1 78 ? 6.371 -37.969 -19.969 1 98.31 78 TYR A O 1
ATOM 605 N N . SER A 1 79 ? 5.969 -39.031 -18 1 98.12 79 SER A N 1
ATOM 606 C CA . SER A 1 79 ? 4.527 -38.969 -18.219 1 98.12 79 SER A CA 1
ATOM 607 C C . SER A 1 79 ? 3.967 -37.594 -17.891 1 98.12 79 SER A C 1
ATOM 609 O O . SER A 1 79 ? 3.082 -37.094 -18.594 1 98.12 79 SER A O 1
ATOM 611 N N . TYR A 1 80 ? 4.434 -37 -16.797 1 98.69 80 TYR A N 1
ATOM 612 C CA . TYR A 1 80 ? 3.98 -35.719 -16.328 1 98.69 80 TYR A CA 1
ATOM 613 C C . TYR A 1 80 ? 5.16 -34.812 -15.945 1 98.69 80 TYR A C 1
ATOM 615 O O . TYR A 1 80 ? 6.152 -35.312 -15.398 1 98.69 80 TYR A O 1
ATOM 623 N N . VAL A 1 81 ? 5.051 -33.562 -16.25 1 98.81 81 VAL A N 1
ATOM 624 C CA . VAL A 1 81 ? 5.93 -32.5 -15.742 1 98.81 81 VAL A CA 1
ATOM 625 C C . VAL A 1 81 ? 5.121 -31.531 -14.898 1 98.81 81 VAL A C 1
ATOM 627 O O . VAL A 1 81 ? 4.293 -30.781 -15.43 1 98.81 81 VAL A O 1
ATOM 630 N N . VAL A 1 82 ? 5.387 -31.5 -13.594 1 98.88 82 VAL A N 1
ATOM 631 C CA . VAL A 1 82 ? 4.656 -30.672 -12.648 1 98.88 82 VAL A CA 1
ATOM 632 C C . VAL A 1 82 ? 5.465 -29.422 -12.336 1 98.88 82 VAL A C 1
ATOM 634 O O . VAL A 1 82 ? 6.582 -29.5 -11.812 1 98.88 82 VAL A O 1
ATOM 637 N N . VAL A 1 83 ? 4.867 -28.297 -12.68 1 98.69 83 VAL A N 1
ATOM 638 C CA . VAL A 1 83 ? 5.539 -27.016 -12.477 1 98.69 83 VAL A CA 1
ATOM 639 C C . VAL A 1 83 ? 5.031 -26.359 -11.195 1 98.69 83 VAL A C 1
ATOM 641 O O . VAL A 1 83 ? 3.844 -26.047 -11.086 1 98.69 83 VAL A O 1
ATOM 644 N N . THR A 1 84 ? 5.93 -26.172 -10.25 1 97.75 84 THR A N 1
ATOM 645 C CA . THR A 1 84 ? 5.539 -25.625 -8.961 1 97.75 84 THR A CA 1
ATOM 646 C C . THR A 1 84 ? 6.312 -24.328 -8.672 1 97.75 84 THR A C 1
ATOM 648 O O . THR A 1 84 ? 6.328 -23.859 -7.531 1 97.75 84 THR A O 1
ATOM 651 N N . THR A 1 85 ? 6.988 -23.812 -9.68 1 96.06 85 THR A N 1
ATOM 652 C CA . THR A 1 85 ? 7.668 -22.531 -9.516 1 96.06 85 THR A CA 1
ATOM 653 C C . THR A 1 85 ? 6.656 -21.391 -9.391 1 96.06 85 THR A C 1
ATOM 655 O O . THR A 1 85 ? 5.531 -21.5 -9.875 1 96.06 85 THR A O 1
ATOM 658 N N . LYS A 1 86 ? 7.043 -20.375 -8.742 1 94.12 86 LYS A N 1
ATOM 659 C CA . LYS A 1 86 ? 6.242 -19.156 -8.844 1 94.12 86 LYS A CA 1
ATOM 660 C C . LYS A 1 86 ? 6.184 -18.656 -10.281 1 94.12 86 LYS A C 1
ATOM 662 O O . LYS A 1 86 ? 7.172 -18.734 -11.016 1 94.12 86 LYS A O 1
ATOM 667 N N . ALA A 1 87 ? 5.027 -18.156 -10.594 1 97.12 87 ALA A N 1
ATOM 668 C CA . ALA A 1 87 ? 4.883 -17.562 -11.922 1 97.12 87 ALA A CA 1
ATOM 669 C C . ALA A 1 87 ? 5.18 -16.062 -11.883 1 97.12 87 ALA A C 1
ATOM 671 O O . ALA A 1 87 ? 4.312 -15.266 -11.523 1 97.12 87 ALA A O 1
ATOM 672 N N . VAL A 1 88 ? 6.375 -15.727 -12.328 1 97.25 88 VAL A N 1
ATOM 673 C CA . VAL A 1 88 ? 6.816 -14.336 -12.414 1 97.25 88 VAL A CA 1
ATOM 674 C C . VAL A 1 88 ? 7.367 -14.055 -13.805 1 97.25 88 VAL A C 1
ATOM 676 O O . VAL A 1 88 ? 8.578 -13.914 -13.984 1 97.25 88 VAL A O 1
ATOM 679 N N . PRO A 1 89 ? 6.5 -13.844 -14.695 1 96.81 89 PRO A N 1
ATOM 680 C CA . PRO A 1 89 ? 6.918 -13.727 -16.094 1 96.81 89 PRO A CA 1
ATOM 681 C C . PRO A 1 89 ? 7.852 -12.539 -16.328 1 96.81 89 PRO A C 1
ATOM 683 O O . PRO A 1 89 ? 8.586 -12.516 -17.312 1 96.81 89 PRO A O 1
ATOM 686 N N . ASP A 1 90 ? 7.879 -11.531 -15.445 1 94 90 ASP A N 1
ATOM 687 C CA . ASP A 1 90 ? 8.805 -10.406 -15.531 1 94 90 ASP A CA 1
ATOM 688 C C . ASP A 1 90 ? 10.25 -10.883 -15.461 1 94 90 ASP A C 1
ATOM 690 O O . ASP A 1 90 ? 11.148 -10.219 -15.992 1 94 90 ASP A O 1
ATOM 694 N N . LEU A 1 91 ? 10.445 -12 -14.852 1 94.25 91 LEU A N 1
ATOM 695 C CA . LEU A 1 91 ? 11.789 -12.523 -14.641 1 94.25 91 LEU A CA 1
ATOM 696 C C . LEU A 1 91 ? 12.102 -13.633 -15.641 1 94.25 91 LEU A C 1
ATOM 698 O O . LEU A 1 91 ? 13.156 -13.625 -16.281 1 94.25 91 LEU A O 1
ATOM 702 N N . VAL A 1 92 ? 11.266 -14.617 -15.672 1 95.88 92 VAL A N 1
ATOM 703 C CA . VAL A 1 92 ? 11.438 -15.758 -16.562 1 95.88 92 VAL A CA 1
ATOM 704 C C . VAL A 1 92 ? 10.078 -16.391 -16.859 1 95.88 92 VAL A C 1
ATOM 706 O O . VAL A 1 92 ? 9.266 -16.594 -15.945 1 95.88 92 VAL A O 1
ATOM 709 N N . LYS A 1 93 ? 9.82 -16.625 -18.078 1 97.5 93 LYS A N 1
ATOM 710 C CA . LYS A 1 93 ? 8.57 -17.281 -18.469 1 97.5 93 LYS A CA 1
ATOM 711 C C . LYS A 1 93 ? 8.633 -18.781 -18.219 1 97.5 93 LYS A C 1
ATOM 713 O O . LYS A 1 93 ? 9.703 -19.391 -18.281 1 97.5 93 LYS A O 1
ATOM 718 N N . THR A 1 94 ? 7.5 -19.328 -17.922 1 98.06 94 THR A N 1
ATOM 719 C CA . THR A 1 94 ? 7.406 -20.766 -17.688 1 98.06 94 THR A CA 1
ATOM 720 C C . THR A 1 94 ? 7.922 -21.547 -18.891 1 98.06 94 THR A C 1
ATOM 722 O O . THR A 1 94 ? 8.609 -22.562 -18.734 1 98.06 94 THR A O 1
ATOM 725 N N . SER A 1 95 ? 7.652 -21.078 -20.094 1 98.06 95 SER A N 1
ATOM 726 C CA . SER A 1 95 ? 8.086 -21.734 -21.328 1 98.06 95 SER A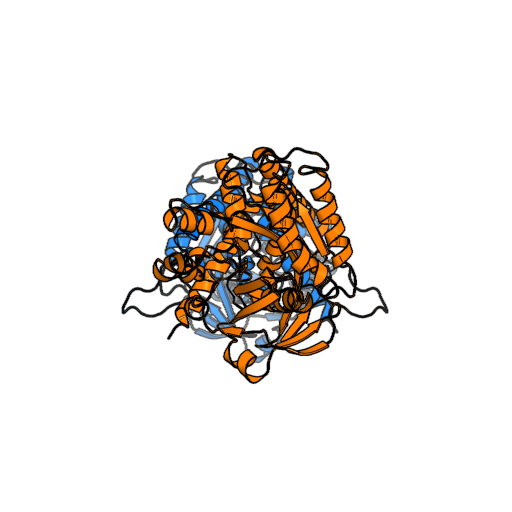 CA 1
ATOM 727 C C . SER A 1 95 ? 9.609 -21.766 -21.422 1 98.06 95 SER A C 1
ATOM 729 O O . SER A 1 95 ? 10.188 -22.734 -21.922 1 98.06 95 SER A O 1
ATOM 731 N N . GLN A 1 96 ? 10.211 -20.703 -20.922 1 98 96 GLN A N 1
ATOM 732 C CA . GLN A 1 96 ? 11.672 -20.656 -20.969 1 98 96 GLN A CA 1
ATOM 733 C C . GLN A 1 96 ? 12.281 -21.641 -19.984 1 98 96 GLN A C 1
ATOM 735 O O . GLN A 1 96 ? 13.297 -22.281 -20.297 1 98 96 GLN A O 1
ATOM 740 N N . ILE A 1 97 ? 11.664 -21.781 -18.859 1 97.94 97 ILE A N 1
ATOM 741 C CA . ILE A 1 97 ? 12.125 -22.734 -17.844 1 97.94 97 ILE A CA 1
ATOM 742 C C . ILE A 1 97 ? 12.039 -24.156 -18.391 1 97.94 97 ILE A C 1
ATOM 744 O O . ILE A 1 97 ? 12.938 -24.969 -18.172 1 97.94 97 ILE A O 1
ATOM 748 N N . LEU A 1 98 ? 11.039 -24.453 -19.188 1 98.38 98 LEU A N 1
ATOM 749 C CA . LEU A 1 98 ? 10.734 -25.812 -19.609 1 98.38 98 LEU A CA 1
ATOM 750 C C . LEU A 1 98 ? 11.273 -26.094 -21 1 98.38 98 LEU A C 1
ATOM 752 O O . LEU A 1 98 ? 11.109 -27.188 -21.531 1 98.38 98 LEU A O 1
ATOM 756 N N . ALA A 1 99 ? 11.961 -25.156 -21.578 1 98.06 99 ALA A N 1
ATOM 757 C CA . ALA A 1 99 ? 12.375 -25.172 -22.969 1 98.06 99 ALA A CA 1
ATOM 758 C C . ALA A 1 99 ? 13.125 -26.453 -23.312 1 98.06 99 ALA A C 1
ATOM 760 O O . ALA A 1 99 ? 12.961 -27.016 -24.391 1 98.06 99 ALA A O 1
ATOM 761 N N . PRO A 1 100 ? 13.969 -26.984 -22.391 1 98.38 100 PRO A N 1
ATOM 762 C CA . PRO A 1 100 ? 14.711 -28.203 -22.719 1 98.38 100 PRO A CA 1
ATOM 763 C C . PRO A 1 100 ? 13.789 -29.391 -23.031 1 98.38 100 PRO A C 1
ATOM 765 O O . PRO A 1 100 ? 14.188 -30.297 -23.75 1 98.38 100 PRO A O 1
ATOM 768 N N . LEU A 1 101 ? 12.555 -29.406 -22.578 1 97.81 101 LEU A N 1
ATOM 769 C CA . LEU A 1 101 ? 11.641 -30.531 -22.719 1 97.81 101 LEU A CA 1
ATOM 770 C C . LEU A 1 101 ? 10.906 -30.484 -24.047 1 97.81 101 LEU A C 1
ATOM 772 O O . LEU A 1 101 ? 10.195 -31.422 -24.406 1 97.81 101 LEU A O 1
ATOM 776 N N . PHE A 1 102 ? 11 -29.453 -24.734 1 95.81 102 PHE A N 1
ATOM 777 C CA . PHE A 1 102 ? 10.43 -29.438 -26.078 1 95.81 102 PHE A CA 1
ATOM 778 C C . PHE A 1 102 ? 11.469 -28.953 -27.094 1 95.81 102 PHE A C 1
ATOM 780 O O . PHE A 1 102 ? 11.109 -28.359 -28.109 1 95.81 102 PHE A O 1
ATOM 787 N N . SER A 1 103 ? 12.75 -29.078 -26.672 1 95.38 103 SER A N 1
ATOM 788 C CA . SER A 1 103 ? 13.836 -28.922 -27.641 1 95.38 103 SER A CA 1
ATOM 789 C C . SER A 1 103 ? 13.789 -30 -28.719 1 95.38 103 SER A C 1
ATOM 791 O O . SER A 1 103 ? 13.148 -31.031 -28.531 1 95.38 103 SER A O 1
ATOM 793 N N . LYS A 1 104 ? 14.508 -29.781 -29.812 1 94.31 104 LYS A N 1
ATOM 794 C CA . LYS A 1 104 ? 14.578 -30.781 -30.875 1 94.31 104 LYS A CA 1
ATOM 795 C C . LYS A 1 104 ? 15.164 -32.094 -30.359 1 94.31 104 LYS A C 1
ATOM 797 O O . LYS A 1 104 ? 14.68 -33.156 -30.703 1 94.31 104 LYS A O 1
ATOM 802 N N . GLU A 1 105 ? 16.203 -31.953 -29.594 1 95.12 105 GLU A N 1
ATOM 803 C CA . GLU A 1 105 ? 16.875 -33.125 -29.047 1 95.12 105 GLU A CA 1
ATOM 804 C C . GLU A 1 105 ? 15.922 -33.969 -28.188 1 95.12 105 GLU A C 1
ATOM 806 O O . GLU A 1 105 ? 15.938 -35.188 -28.266 1 95.12 105 GLU A O 1
ATOM 811 N N . TYR A 1 106 ? 15.109 -33.344 -27.438 1 96.25 106 TYR A N 1
ATOM 812 C CA . TYR A 1 106 ? 14.188 -34.062 -26.547 1 96.25 106 TYR A CA 1
ATOM 813 C C . TYR A 1 106 ? 13.047 -34.688 -27.328 1 96.25 106 TYR A C 1
ATOM 815 O O . TYR A 1 106 ? 12.719 -35.844 -27.125 1 96.25 106 TYR A O 1
ATOM 823 N N . ILE A 1 107 ? 12.445 -33.969 -28.266 1 92.94 107 ILE A N 1
ATOM 824 C CA . ILE A 1 107 ? 11.234 -34.406 -28.969 1 92.94 107 ILE A CA 1
ATOM 825 C C . ILE A 1 107 ? 11.562 -35.562 -29.922 1 92.94 107 ILE A C 1
ATOM 827 O O . ILE A 1 107 ? 10.688 -36.344 -30.266 1 92.94 107 ILE A O 1
ATOM 831 N N . GLU A 1 108 ? 12.812 -35.594 -30.359 1 93.88 108 GLU A N 1
ATOM 832 C CA . GLU A 1 108 ? 13.227 -36.688 -31.25 1 93.88 108 GLU A CA 1
ATOM 833 C C . GLU A 1 108 ? 13.328 -38 -30.5 1 93.88 108 GLU A C 1
ATOM 835 O O . GLU A 1 108 ? 13.164 -39.094 -31.078 1 93.88 108 GLU A O 1
ATOM 840 N N . LYS A 1 109 ? 13.531 -37.906 -29.25 1 95.81 109 LYS A N 1
ATOM 841 C CA . LYS A 1 109 ? 13.828 -39.125 -28.469 1 95.81 109 LYS A CA 1
ATOM 842 C C . LYS A 1 109 ? 12.617 -39.531 -27.641 1 95.81 109 LYS A C 1
ATOM 844 O O . LYS A 1 109 ? 12.445 -40.719 -27.344 1 95.81 109 LYS A O 1
ATOM 849 N N . PHE A 1 110 ? 11.844 -38.562 -27.234 1 95.19 110 PHE A N 1
ATOM 850 C CA . PHE A 1 110 ? 10.805 -38.844 -26.25 1 95.19 110 PHE A CA 1
ATOM 851 C C . PHE A 1 110 ? 9.469 -38.25 -26.672 1 95.19 110 PHE A C 1
ATOM 853 O O . PHE A 1 110 ? 9.43 -37.219 -27.359 1 95.19 110 PHE A O 1
ATOM 860 N N . SER A 1 111 ? 8.414 -38.969 -26.219 1 93.44 111 SER A N 1
ATOM 861 C CA . SER A 1 111 ? 7.09 -38.375 -26.375 1 93.44 111 SER A CA 1
ATOM 862 C C . SER A 1 111 ? 6.898 -37.188 -25.438 1 93.44 111 SER A C 1
ATOM 864 O O . SER A 1 111 ? 7.453 -37.156 -24.328 1 93.44 111 SER A O 1
ATOM 866 N N . GLN A 1 112 ? 6.117 -36.25 -25.891 1 94.88 112 GLN A N 1
ATOM 867 C CA . GLN A 1 112 ? 5.859 -35.062 -25.062 1 94.88 112 GLN A CA 1
ATOM 868 C C . GLN A 1 112 ? 5.078 -35.438 -23.812 1 94.88 112 GLN A C 1
ATOM 870 O O . GLN A 1 112 ? 4.117 -36.219 -23.875 1 94.88 112 GLN A O 1
ATOM 875 N N . PRO A 1 113 ? 5.441 -34.969 -22.719 1 96.81 113 PRO A N 1
ATOM 876 C CA . PRO A 1 113 ? 4.684 -35.188 -21.484 1 96.81 113 PRO A CA 1
ATOM 877 C C . PRO A 1 113 ? 3.441 -34.312 -21.375 1 96.81 113 PRO A C 1
ATOM 879 O O . PRO A 1 113 ? 3.254 -33.406 -22.203 1 96.81 113 PRO A O 1
ATOM 882 N N . THR A 1 114 ? 2.572 -34.656 -20.422 1 98.06 114 THR A N 1
ATOM 883 C CA . THR A 1 114 ? 1.548 -33.719 -19.984 1 98.06 114 THR A CA 1
ATOM 884 C C . THR A 1 114 ? 2.117 -32.75 -18.969 1 98.06 114 THR A C 1
ATOM 886 O O . THR A 1 114 ? 2.748 -33.156 -17.984 1 98.06 114 THR A O 1
ATOM 889 N N . TYR A 1 115 ? 1.968 -31.469 -19.266 1 98.5 115 TYR A N 1
ATOM 890 C CA . TYR A 1 115 ? 2.43 -30.453 -18.312 1 98.5 115 TYR A CA 1
ATOM 891 C C . TYR A 1 115 ? 1.342 -30.109 -17.312 1 98.5 115 TYR A C 1
ATOM 893 O O . TYR A 1 115 ? 0.179 -29.938 -17.672 1 98.5 115 TYR A O 1
ATOM 901 N N . VAL A 1 116 ? 1.68 -30.141 -16.031 1 98.88 116 VAL A N 1
ATOM 902 C CA . VAL A 1 116 ? 0.775 -29.797 -14.938 1 98.88 116 VAL A CA 1
ATOM 903 C C . VAL A 1 116 ? 1.248 -28.516 -14.258 1 98.88 116 VAL A C 1
ATOM 905 O O . VAL A 1 116 ? 2.318 -28.484 -13.641 1 98.88 116 VAL A O 1
ATOM 908 N N . LEU A 1 117 ? 0.479 -27.469 -14.352 1 98.5 117 LEU A N 1
ATOM 909 C CA . LEU A 1 117 ? 0.892 -26.188 -13.781 1 98.5 117 LEU A CA 1
ATOM 910 C C . LEU A 1 117 ? 0.228 -25.953 -12.43 1 98.5 117 LEU A C 1
ATOM 912 O O . LEU A 1 117 ? -0.929 -25.531 -12.367 1 98.5 117 LEU A O 1
ATOM 916 N N . LEU A 1 118 ? 0.994 -26.219 -11.391 1 97.75 118 LEU A N 1
ATOM 917 C CA . LEU A 1 118 ? 0.585 -25.875 -10.039 1 97.75 118 LEU A CA 1
ATOM 918 C C . LEU A 1 118 ? 1.057 -24.469 -9.664 1 97.75 118 LEU A C 1
ATOM 920 O O . LEU A 1 118 ? 1.892 -24.312 -8.773 1 97.75 118 LEU A O 1
ATOM 924 N N . GLN A 1 119 ? 0.576 -23.5 -10.359 1 96.88 119 GLN A N 1
ATOM 925 C CA . GLN A 1 119 ? 0.938 -22.094 -10.203 1 96.88 119 GLN A CA 1
ATOM 926 C C . GLN A 1 119 ? -0.294 -21.234 -9.914 1 96.88 119 GLN A C 1
ATOM 928 O O . GLN A 1 119 ? -1.371 -21.484 -10.461 1 96.88 119 GLN A O 1
ATOM 933 N N . ASN A 1 120 ? -0.099 -20.266 -9.086 1 95.19 120 ASN A N 1
ATOM 934 C CA . ASN A 1 120 ? -1.183 -19.328 -8.805 1 95.19 120 ASN A CA 1
ATOM 935 C C . ASN A 1 120 ? -1.428 -18.391 -9.969 1 95.19 120 ASN A C 1
ATOM 937 O O . ASN A 1 120 ? -0.55 -18.188 -10.812 1 95.19 120 ASN A O 1
ATOM 941 N N . GLY A 1 121 ? -2.629 -17.859 -9.953 1 96.44 121 GLY A N 1
ATOM 942 C CA . GLY A 1 121 ? -2.963 -16.844 -10.938 1 96.44 121 GLY A CA 1
ATOM 943 C C . GLY A 1 121 ? -3.762 -17.375 -12.102 1 96.44 121 GLY A C 1
ATOM 944 O O . GLY A 1 121 ? -4.09 -18.562 -12.148 1 96.44 121 GLY A O 1
ATOM 945 N N . VAL A 1 122 ? -4.09 -16.531 -13.016 1 96.81 122 VAL A N 1
ATOM 946 C CA . VAL A 1 122 ? -4.891 -16.891 -14.18 1 96.81 122 VAL A CA 1
ATOM 947 C C . VAL A 1 122 ? -4.055 -16.734 -15.445 1 96.81 122 VAL A C 1
ATOM 949 O O . VAL A 1 122 ? -3.1 -15.961 -15.477 1 96.81 122 VAL A O 1
ATOM 952 N N . ASN A 1 123 ? -4.293 -17.578 -16.375 1 96.5 123 ASN A N 1
ATOM 953 C CA . ASN A 1 123 ? -3.684 -17.562 -17.703 1 96.5 123 ASN A CA 1
ATOM 954 C C . ASN A 1 123 ? -2.193 -17.875 -17.641 1 96.5 123 ASN A C 1
ATOM 956 O O . ASN A 1 123 ? -1.434 -17.5 -18.531 1 96.5 123 ASN A O 1
ATOM 960 N N . VAL A 1 124 ? -1.763 -18.516 -16.625 1 97.94 124 VAL A N 1
ATOM 961 C CA . VAL A 1 124 ? -0.358 -18.891 -16.5 1 97.94 124 VAL A CA 1
ATOM 962 C C . VAL A 1 124 ? -0.017 -19.938 -17.562 1 97.94 124 VAL A C 1
ATOM 964 O O . VAL A 1 124 ? 1.158 -20.188 -17.844 1 97.94 124 VAL A O 1
ATOM 967 N N . GLU A 1 125 ? -1.021 -20.516 -18.219 1 97.69 125 GLU A N 1
ATOM 968 C CA . GLU A 1 125 ? -0.854 -21.594 -19.188 1 97.69 125 GLU A CA 1
ATOM 969 C C . GLU A 1 125 ? -0.539 -21.062 -20.578 1 97.69 125 GLU A C 1
ATOM 971 O O . GLU A 1 125 ? 0.032 -21.766 -21.422 1 97.69 125 GLU A O 1
ATOM 976 N N . VAL A 1 126 ? -0.917 -19.766 -20.828 1 97.19 126 VAL A N 1
ATOM 977 C CA . VAL A 1 126 ? -0.945 -19.203 -22.172 1 97.19 126 VAL A CA 1
ATOM 978 C C . VAL A 1 126 ? 0.458 -19.234 -22.781 1 97.19 126 VAL A C 1
ATOM 980 O O . VAL A 1 126 ? 0.646 -19.688 -23.906 1 97.19 126 VAL A O 1
ATOM 983 N N . ASP A 1 127 ? 1.401 -18.797 -22 1 97.19 127 ASP A N 1
ATOM 984 C CA . ASP A 1 127 ? 2.781 -18.734 -22.484 1 97.19 127 ASP A CA 1
ATOM 985 C C . ASP A 1 127 ? 3.291 -20.125 -22.875 1 97.19 127 ASP A C 1
ATOM 987 O O . ASP A 1 127 ? 3.865 -20.297 -23.953 1 97.19 127 ASP A O 1
ATOM 991 N N . LEU A 1 128 ? 3.102 -21.078 -22 1 97.75 128 LEU A N 1
ATOM 992 C CA . LEU A 1 128 ? 3.564 -22.453 -22.25 1 97.75 128 LEU A CA 1
ATOM 993 C C . LEU A 1 128 ? 2.83 -23.062 -23.438 1 97.75 128 LEU A C 1
ATOM 995 O O . LEU A 1 128 ? 3.443 -23.719 -24.281 1 97.75 128 LEU A O 1
ATOM 999 N N . TYR A 1 129 ? 1.535 -22.844 -23.516 1 96.94 129 TYR A N 1
ATOM 1000 C CA . TYR A 1 129 ? 0.733 -23.359 -24.625 1 96.94 129 TYR A CA 1
ATOM 1001 C C . TYR A 1 129 ? 1.263 -22.859 -25.969 1 96.94 129 TYR A C 1
ATOM 1003 O O . TYR A 1 129 ? 1.467 -23.656 -26.891 1 96.94 129 TYR A O 1
ATOM 1011 N N . ASP A 1 130 ? 1.459 -21.578 -26.062 1 96.06 130 ASP A N 1
ATOM 1012 C CA . ASP A 1 130 ? 1.935 -20.969 -27.297 1 96.06 130 ASP A CA 1
ATOM 1013 C C . ASP A 1 130 ? 3.314 -21.5 -27.672 1 96.06 130 ASP A C 1
ATOM 1015 O O . ASP A 1 130 ? 3.574 -21.781 -28.844 1 96.06 130 ASP A O 1
ATOM 1019 N N . ALA A 1 131 ? 4.16 -21.625 -26.688 1 96.5 131 ALA A N 1
ATOM 1020 C CA . ALA A 1 131 ? 5.508 -22.125 -26.938 1 96.5 131 ALA A CA 1
ATOM 1021 C C . ALA A 1 131 ? 5.469 -23.578 -27.438 1 96.5 131 ALA A C 1
ATOM 1023 O O . ALA A 1 131 ? 6.215 -23.938 -28.344 1 96.5 131 ALA A O 1
ATOM 1024 N N . LEU A 1 132 ? 4.648 -24.406 -26.828 1 96.25 132 LEU A N 1
ATOM 1025 C CA . LEU A 1 132 ? 4.516 -25.797 -27.219 1 96.25 132 LEU A CA 1
ATOM 1026 C C . LEU A 1 132 ? 3.941 -25.922 -28.625 1 96.25 132 LEU A C 1
ATOM 1028 O O . LEU A 1 132 ? 4.383 -26.75 -29.422 1 96.25 132 LEU A O 1
ATOM 1032 N N . LYS A 1 133 ? 2.943 -25.109 -28.906 1 94.25 133 LYS A N 1
ATOM 1033 C CA . LYS A 1 133 ? 2.332 -25.109 -30.234 1 94.25 133 LYS A CA 1
ATOM 1034 C C . LYS A 1 133 ? 3.359 -24.766 -31.312 1 94.25 133 LYS A C 1
ATOM 1036 O O . LYS A 1 133 ? 3.305 -25.297 -32.406 1 94.25 133 LYS A O 1
ATOM 1041 N N . GLU A 1 134 ? 4.188 -23.891 -30.984 1 93.38 134 GLU A N 1
ATOM 1042 C CA . GLU A 1 134 ? 5.223 -23.484 -31.922 1 93.38 134 GLU A CA 1
ATOM 1043 C C . GLU A 1 134 ? 6.293 -24.562 -32.062 1 93.38 134 GLU A C 1
ATOM 1045 O O . GLU A 1 134 ? 6.766 -24.828 -33.188 1 93.38 134 GLU A O 1
ATOM 1050 N N . ALA A 1 135 ? 6.68 -25.109 -31 1 91.69 135 ALA A N 1
ATOM 1051 C CA . ALA A 1 135 ? 7.805 -26.031 -30.969 1 91.69 135 ALA A CA 1
ATOM 1052 C C . ALA A 1 135 ? 7.398 -27.406 -31.516 1 91.69 135 ALA A C 1
ATOM 1054 O O . ALA A 1 135 ? 8.219 -28.109 -32.094 1 91.69 135 ALA A O 1
ATOM 1055 N N . ILE A 1 136 ? 6.121 -27.766 -31.266 1 87.81 136 ILE A N 1
ATOM 1056 C CA . ILE A 1 136 ? 5.66 -29.094 -31.672 1 87.81 136 ILE A CA 1
ATOM 1057 C C . ILE A 1 136 ? 4.52 -28.953 -32.688 1 87.81 136 ILE A C 1
ATOM 1059 O O . ILE A 1 136 ? 3.346 -29 -32.312 1 87.81 136 ILE A O 1
ATOM 1063 N N . PRO A 1 137 ? 4.711 -28.703 -33.906 1 70.06 137 PRO A N 1
ATOM 1064 C CA . PRO A 1 137 ? 3.695 -28.297 -34.906 1 70.06 137 PRO A CA 1
ATOM 1065 C C . PRO A 1 137 ? 2.543 -29.297 -35 1 70.06 137 PRO A C 1
ATOM 1067 O O . PRO A 1 137 ? 1.388 -28.891 -35.156 1 70.06 137 PRO A O 1
ATOM 1070 N N . SER A 1 138 ? 2.799 -30.5 -35 1 72.31 138 SER A N 1
ATOM 1071 C CA . SER A 1 138 ? 1.71 -31.453 -35.156 1 72.31 138 SER A CA 1
ATOM 1072 C C . SER A 1 138 ? 1.172 -31.906 -33.781 1 72.31 138 SER A C 1
ATOM 1074 O O . SER A 1 138 ? 0.212 -32.688 -33.719 1 72.31 138 SER A O 1
ATOM 1076 N N . GLY A 1 139 ? 1.558 -31.25 -32.812 1 73.06 139 GLY A N 1
ATOM 1077 C CA . GLY A 1 139 ? 1.219 -31.75 -31.484 1 73.06 139 GLY A CA 1
ATOM 1078 C C . GLY A 1 139 ? 0.103 -30.953 -30.812 1 73.06 139 GLY A C 1
ATOM 1079 O O . GLY A 1 139 ? -0.185 -29.828 -31.203 1 73.06 139 GLY A O 1
ATOM 1080 N N . LYS A 1 140 ? -0.803 -31.625 -30.062 1 85.25 140 LYS A N 1
ATOM 1081 C CA . LYS A 1 140 ? -1.804 -31.062 -29.172 1 85.25 140 LYS A CA 1
ATOM 1082 C C . LYS A 1 140 ? -1.263 -30.953 -27.75 1 85.25 140 LYS A C 1
ATOM 1084 O O . LYS A 1 140 ? -1.309 -31.922 -26.984 1 85.25 140 LYS A O 1
ATOM 1089 N N . PRO A 1 141 ? -0.719 -29.734 -27.484 1 91.19 141 PRO A N 1
ATOM 1090 C CA . PRO A 1 141 ? -0.203 -29.594 -26.125 1 91.19 141 PRO A CA 1
ATOM 1091 C C . PRO A 1 141 ? -1.213 -30.031 -25.062 1 91.19 141 PRO A C 1
ATOM 1093 O O . PRO A 1 141 ? -2.391 -29.672 -25.156 1 91.19 141 PRO A O 1
ATOM 1096 N N . GLN A 1 142 ? -0.791 -30.906 -24.203 1 94.38 142 GLN A N 1
ATOM 1097 C CA . GLN A 1 142 ? -1.613 -31.328 -23.078 1 94.38 142 GLN A CA 1
ATOM 1098 C C . GLN A 1 142 ? -1.18 -30.641 -21.797 1 94.38 142 GLN A C 1
ATOM 1100 O O . GLN A 1 142 ? -0.077 -30.875 -21.297 1 94.38 142 GLN A O 1
ATOM 1105 N N . ILE A 1 143 ? -2.057 -29.766 -21.328 1 98.12 143 ILE A N 1
ATOM 1106 C CA . ILE A 1 143 ? -1.783 -29.031 -20.094 1 98.12 143 ILE A CA 1
ATOM 1107 C C . ILE A 1 143 ? -2.914 -29.266 -19.094 1 98.12 143 ILE A C 1
ATOM 1109 O O . ILE A 1 143 ? -4.09 -29.109 -19.422 1 98.12 143 ILE A O 1
ATOM 1113 N N . ILE A 1 144 ? -2.555 -29.781 -17.938 1 98.69 144 ILE A N 1
ATOM 1114 C CA . ILE A 1 144 ? -3.451 -29.766 -16.781 1 98.69 144 ILE A CA 1
ATOM 1115 C C . ILE A 1 144 ? -3.191 -28.531 -15.938 1 98.69 144 ILE A C 1
ATOM 1117 O O . ILE A 1 144 ? -2.059 -28.281 -15.516 1 98.69 144 ILE A O 1
ATOM 1121 N N . SER A 1 145 ? -4.195 -27.703 -15.805 1 98 145 SER A N 1
ATOM 1122 C CA . SER A 1 145 ? -4.105 -26.547 -14.93 1 98 145 SER A CA 1
ATOM 1123 C C . SER A 1 145 ? -4.676 -26.844 -13.547 1 98 145 SER A C 1
ATOM 1125 O O . SER A 1 145 ? -5.465 -27.781 -13.391 1 98 145 SER A O 1
ATOM 1127 N N . CYS A 1 146 ? -4.168 -26.062 -12.57 1 98.31 146 CYS A N 1
ATOM 1128 C CA . CYS A 1 146 ? -4.535 -26.422 -11.203 1 98.31 146 CYS A CA 1
ATOM 1129 C C . CYS A 1 146 ? -4.855 -25.172 -10.391 1 98.31 146 CYS A C 1
ATOM 1131 O O . CYS A 1 146 ? -4.344 -24.078 -10.68 1 98.31 146 CYS A O 1
ATOM 1133 N N . ALA A 1 147 ? -5.758 -25.25 -9.461 1 97.25 147 ALA A N 1
ATOM 1134 C CA . ALA A 1 147 ? -5.965 -24.328 -8.344 1 97.25 147 ALA A CA 1
ATOM 1135 C C . ALA A 1 147 ? -5.621 -25 -7.016 1 97.25 147 ALA A C 1
ATOM 1137 O O . ALA A 1 147 ? -6.227 -26.016 -6.648 1 97.25 147 ALA A O 1
ATOM 1138 N N . LEU A 1 148 ? -4.66 -24.453 -6.359 1 96.69 148 LEU A N 1
ATOM 1139 C CA . LEU A 1 148 ? -4.102 -25.109 -5.184 1 96.69 148 LEU A CA 1
ATOM 1140 C C . LEU A 1 148 ? -4.406 -24.312 -3.918 1 96.69 148 LEU A C 1
ATOM 1142 O O . LEU A 1 148 ? -4.266 -23.094 -3.9 1 96.69 148 LEU A O 1
ATOM 1146 N N . TRP A 1 149 ? -4.961 -24.922 -2.883 1 94.56 149 TRP A N 1
ATOM 1147 C CA . TRP A 1 149 ? -5.082 -24.406 -1.521 1 94.56 149 TRP A CA 1
ATOM 1148 C C . TRP A 1 149 ? -4.156 -25.156 -0.572 1 94.56 149 TRP A C 1
ATOM 1150 O O . TRP A 1 149 ? -4.324 -26.359 -0.352 1 94.56 149 TRP A O 1
ATOM 1160 N N . ILE A 1 150 ? -3.186 -24.5 -0.092 1 94.06 150 ILE A N 1
ATOM 1161 C CA . ILE A 1 150 ? -2.205 -25.156 0.771 1 94.06 150 ILE A CA 1
ATOM 1162 C C . ILE A 1 150 ? -1.492 -24.109 1.622 1 94.06 150 ILE A C 1
ATOM 1164 O O . ILE A 1 150 ? -1.332 -22.953 1.199 1 94.06 150 ILE A O 1
ATOM 1168 N N . TYR A 1 151 ? -1.231 -24.438 2.832 1 90.56 151 TYR A N 1
ATOM 1169 C CA . TYR A 1 151 ? -0.373 -23.625 3.684 1 90.56 151 TYR A CA 1
ATOM 1170 C C . TYR A 1 151 ? 0.956 -24.312 3.947 1 90.56 151 TYR A C 1
ATOM 1172 O O . TYR A 1 151 ? 1.015 -25.281 4.707 1 90.56 151 TYR A O 1
ATOM 1180 N N . THR A 1 152 ? 1.992 -23.875 3.26 1 93.06 152 THR A N 1
ATOM 1181 C CA . THR A 1 152 ? 3.322 -24.469 3.404 1 93.06 152 THR A CA 1
ATOM 1182 C C . THR A 1 152 ? 4.402 -23.406 3.182 1 93.06 152 THR A C 1
ATOM 1184 O O . THR A 1 152 ? 4.188 -22.438 2.447 1 93.06 152 THR A O 1
ATOM 1187 N N . ASN A 1 153 ? 5.453 -23.578 3.881 1 88.94 153 ASN A N 1
ATOM 1188 C CA . ASN A 1 153 ? 6.566 -22.641 3.795 1 88.94 153 ASN A CA 1
ATOM 1189 C C . ASN A 1 153 ? 7.91 -23.359 3.83 1 88.94 153 ASN A C 1
ATOM 1191 O O . ASN A 1 153 ? 8.055 -24.391 4.508 1 88.94 153 ASN A O 1
ATOM 1195 N N . LEU A 1 154 ? 8.789 -22.891 3.078 1 90.44 154 LEU A N 1
ATOM 1196 C CA . LEU A 1 154 ? 10.18 -23.344 3.15 1 90.44 154 LEU A CA 1
ATOM 1197 C C . LEU A 1 154 ? 10.945 -22.562 4.207 1 90.44 154 LEU A C 1
ATOM 1199 O O . LEU A 1 154 ? 11.164 -21.359 4.059 1 90.44 154 LEU A O 1
ATOM 1203 N N . VAL A 1 155 ? 11.234 -23.266 5.305 1 88.88 155 VAL A N 1
ATOM 1204 C CA . VAL A 1 155 ? 12.023 -22.688 6.383 1 88.88 155 VAL A CA 1
ATOM 1205 C C . VAL A 1 155 ? 13.5 -23.031 6.184 1 88.88 155 VAL A C 1
ATOM 1207 O O . VAL A 1 155 ? 13.898 -24.188 6.312 1 88.88 155 VAL A O 1
ATOM 1210 N N . GLY A 1 156 ? 14.258 -22.078 5.707 1 86.56 156 GLY A N 1
ATOM 1211 C CA . GLY A 1 156 ? 15.625 -22.359 5.324 1 86.56 156 GLY A CA 1
ATOM 1212 C C . GLY A 1 156 ? 15.75 -22.906 3.914 1 86.56 156 GLY A C 1
ATOM 1213 O O . GLY A 1 156 ? 14.977 -22.531 3.031 1 86.56 156 GLY A O 1
ATOM 1214 N N . LEU A 1 157 ? 16.766 -23.844 3.695 1 90.88 157 LEU A N 1
ATOM 1215 C CA . LEU A 1 157 ? 17.031 -24.359 2.354 1 90.88 157 LEU A CA 1
ATOM 1216 C C . LEU A 1 157 ? 16.438 -25.75 2.164 1 90.88 157 LEU A C 1
ATOM 1218 O O . LEU A 1 157 ? 16.234 -26.188 1.032 1 90.88 157 LEU A O 1
ATOM 1222 N N . ASP A 1 158 ? 16.141 -26.469 3.309 1 95.56 158 ASP A N 1
ATOM 1223 C CA . ASP A 1 158 ? 15.742 -27.859 3.123 1 95.56 158 ASP A CA 1
ATOM 1224 C C . ASP A 1 158 ? 14.688 -28.266 4.152 1 95.56 158 ASP A C 1
ATOM 1226 O O . ASP A 1 158 ? 14.492 -29.469 4.398 1 95.56 158 ASP A O 1
ATOM 1230 N N . ILE A 1 159 ? 14.094 -27.312 4.816 1 96.56 159 ILE A N 1
ATOM 1231 C CA . ILE A 1 159 ? 13.055 -27.594 5.797 1 96.56 159 ILE A CA 1
ATOM 1232 C C . ILE A 1 159 ? 11.711 -27.062 5.301 1 96.56 159 ILE A C 1
ATOM 1234 O O . ILE A 1 159 ? 11.578 -25.859 5.027 1 96.56 159 ILE A O 1
ATOM 1238 N N . VAL A 1 160 ? 10.734 -27.953 5.211 1 97 160 VAL A N 1
ATOM 1239 C CA . VAL A 1 160 ? 9.406 -27.594 4.723 1 97 160 VAL A CA 1
ATOM 1240 C C . VAL A 1 160 ? 8.383 -27.75 5.84 1 97 160 VAL A C 1
ATOM 1242 O O . VAL A 1 160 ? 8.211 -28.844 6.383 1 97 160 VAL A O 1
ATOM 1245 N N . GLU A 1 161 ? 7.781 -26.656 6.184 1 95.62 161 GLU A N 1
ATOM 1246 C CA . GLU A 1 161 ? 6.652 -26.688 7.113 1 95.62 161 GLU A CA 1
ATOM 1247 C C . GLU A 1 161 ? 5.324 -26.703 6.363 1 95.62 161 GLU A C 1
ATOM 1249 O O . GLU A 1 161 ? 5.16 -26 5.359 1 95.62 161 GLU A O 1
ATOM 1254 N N . HIS A 1 162 ? 4.461 -27.547 6.777 1 96 162 HIS A N 1
ATOM 1255 C CA . HIS A 1 162 ? 3.174 -27.734 6.117 1 96 162 HIS A CA 1
ATOM 1256 C C . HIS A 1 162 ? 2.055 -27.906 7.137 1 96 162 HIS A C 1
ATOM 1258 O O . HIS A 1 162 ? 2.23 -28.609 8.141 1 96 162 HIS A O 1
ATOM 1264 N N . SER A 1 163 ? 0.951 -27.25 6.895 1 92.44 163 SER A N 1
ATOM 1265 C CA . SER A 1 163 ? -0.193 -27.328 7.797 1 92.44 163 SER A CA 1
ATOM 1266 C C . SER A 1 163 ? -0.903 -28.672 7.684 1 92.44 163 SER A C 1
ATOM 1268 O O . SER A 1 163 ? -0.277 -29.688 7.371 1 92.44 163 SER A O 1
ATOM 1270 N N . ASP A 1 164 ? -2.217 -28.656 8.047 1 94.12 164 ASP A N 1
ATOM 1271 C CA . ASP A 1 164 ? -2.93 -29.922 8.195 1 94.12 164 ASP A CA 1
ATOM 1272 C C . ASP A 1 164 ? -3.807 -30.203 6.973 1 94.12 164 ASP A C 1
ATOM 1274 O O . ASP A 1 164 ? -4.652 -31.094 7.004 1 94.12 164 ASP A O 1
ATOM 1278 N N . PHE A 1 165 ? -3.566 -29.406 5.922 1 91.75 165 PHE A N 1
ATOM 1279 C CA . PHE A 1 165 ? -4.402 -29.703 4.762 1 91.75 165 PHE A CA 1
ATOM 1280 C C . PHE A 1 165 ? -3.717 -29.25 3.477 1 91.75 165 PHE A C 1
ATOM 1282 O O . PHE A 1 165 ? -2.83 -28.391 3.504 1 91.75 165 PHE A O 1
ATOM 1289 N N . ASP A 1 166 ? -4.082 -29.859 2.396 1 95.62 166 ASP A N 1
ATOM 1290 C CA . ASP A 1 166 ? -3.881 -29.438 1.015 1 95.62 166 ASP A CA 1
ATOM 1291 C C . ASP A 1 166 ? -5.039 -29.875 0.128 1 95.62 166 ASP A C 1
ATOM 1293 O O . ASP A 1 166 ? -5.621 -30.938 0.346 1 95.62 166 ASP A O 1
ATOM 1297 N N . ARG A 1 167 ? -5.457 -29.047 -0.727 1 97.56 167 ARG A N 1
ATOM 1298 C CA . ARG A 1 167 ? -6.508 -29.312 -1.708 1 97.56 167 ARG A CA 1
ATOM 1299 C C . ARG A 1 167 ? -6.121 -28.766 -3.078 1 97.56 167 ARG A C 1
ATOM 1301 O O . ARG A 1 167 ? -5.578 -27.656 -3.182 1 97.56 167 ARG A O 1
ATOM 1308 N N . VAL A 1 168 ? -6.332 -29.578 -4.062 1 98.25 168 VAL A N 1
ATOM 1309 C CA . VAL A 1 168 ? -5.973 -29.141 -5.41 1 98.25 168 VAL A CA 1
ATOM 1310 C C . VAL A 1 168 ? -7.109 -29.469 -6.379 1 98.25 168 VAL A C 1
ATOM 1312 O O . VAL A 1 168 ? -7.668 -30.562 -6.352 1 98.25 168 VAL A O 1
ATOM 1315 N N . ALA A 1 169 ? -7.543 -28.5 -7.133 1 98.19 169 ALA A N 1
ATOM 1316 C CA . ALA A 1 169 ? -8.438 -28.703 -8.273 1 98.19 169 ALA A CA 1
ATOM 1317 C C . ALA A 1 169 ? -7.648 -28.844 -9.57 1 98.19 169 ALA A C 1
ATOM 1319 O O . ALA A 1 169 ? -6.676 -28.109 -9.789 1 98.19 169 ALA A O 1
ATOM 1320 N N . ILE A 1 170 ? -8 -29.844 -10.359 1 98.69 170 ILE A N 1
ATOM 1321 C CA . ILE A 1 170 ? -7.316 -30.016 -11.633 1 98.69 170 ILE A CA 1
ATOM 1322 C C . ILE A 1 170 ? -8.336 -30.031 -12.766 1 98.69 170 ILE A C 1
ATOM 1324 O O . ILE A 1 170 ? -9.477 -30.469 -12.586 1 98.69 170 ILE A O 1
ATOM 1328 N N . GLY A 1 171 ? -7.977 -29.531 -13.844 1 98.19 171 GLY A N 1
ATOM 1329 C CA . GLY A 1 171 ? -8.734 -29.547 -15.086 1 98.19 171 GLY A CA 1
ATOM 1330 C C . GLY A 1 171 ? -7.871 -29.375 -16.312 1 98.19 171 GLY A C 1
ATOM 1331 O O . GLY A 1 171 ? -6.75 -28.875 -16.234 1 98.19 171 GLY A O 1
ATOM 1332 N N . VAL A 1 172 ? -8.383 -29.859 -17.469 1 97.81 172 VAL A N 1
ATOM 1333 C CA . VAL A 1 172 ? -7.66 -29.703 -18.719 1 97.81 172 VAL A CA 1
ATOM 1334 C C . VAL A 1 172 ? -7.738 -28.25 -19.172 1 97.81 172 VAL A C 1
ATOM 1336 O O . VAL A 1 172 ? -8.82 -27.641 -19.188 1 97.81 172 VAL A O 1
ATOM 1339 N N . TYR A 1 173 ? -6.59 -27.688 -19.438 1 96.94 173 TYR A N 1
ATOM 1340 C CA . TYR A 1 173 ? -6.57 -26.344 -20 1 96.94 173 TYR A CA 1
ATOM 1341 C C . TYR A 1 173 ? -7.012 -26.344 -21.469 1 96.94 173 TYR A C 1
ATOM 1343 O O . TYR A 1 173 ? -6.523 -27.156 -22.266 1 96.94 173 TYR A O 1
ATOM 1351 N N . ARG A 1 174 ? -7.941 -25.5 -21.75 1 94.69 174 ARG A N 1
ATOM 1352 C CA . ARG A 1 174 ? -8.422 -25.297 -23.109 1 94.69 174 ARG A CA 1
ATOM 1353 C C . ARG A 1 174 ? -8.188 -23.859 -23.562 1 94.69 174 ARG A C 1
ATOM 1355 O O . ARG A 1 174 ? -8.891 -22.938 -23.125 1 94.69 174 ARG A O 1
ATOM 1362 N N . HIS A 1 175 ? -7.262 -23.672 -24.453 1 92 175 HIS A N 1
ATOM 1363 C CA . HIS A 1 175 ? -6.832 -22.344 -24.891 1 92 175 HIS A CA 1
ATOM 1364 C C . HIS A 1 175 ? -7.996 -21.547 -25.453 1 92 175 HIS A C 1
ATOM 1366 O O . HIS A 1 175 ? -8.617 -21.953 -26.438 1 92 175 HIS A O 1
ATOM 1372 N N . LYS A 1 176 ? -8.344 -20.391 -24.906 1 86 176 LYS A N 1
ATOM 1373 C CA . LYS A 1 176 ? -9.336 -19.422 -25.344 1 86 176 LYS A CA 1
ATOM 1374 C C . LYS A 1 176 ? -10.734 -20.016 -25.344 1 86 176 LYS A C 1
ATOM 1376 O O . LYS A 1 176 ? -11.594 -19.609 -26.141 1 86 176 LYS A O 1
ATOM 1381 N N . ASN A 1 177 ? -10.891 -21.094 -24.609 1 85.94 177 ASN A N 1
ATOM 1382 C CA . ASN A 1 177 ? -12.203 -21.719 -24.438 1 85.94 177 ASN A CA 1
ATOM 1383 C C . ASN A 1 177 ? -12.547 -21.906 -22.953 1 85.94 177 ASN A C 1
ATOM 1385 O O . ASN A 1 177 ? -12 -22.797 -22.312 1 85.94 177 ASN A O 1
ATOM 1389 N N . ASN A 1 178 ? -13.477 -21.062 -22.531 1 79.88 178 ASN A N 1
ATOM 1390 C CA . ASN A 1 178 ? -13.844 -21.094 -21.109 1 79.88 178 ASN A CA 1
ATOM 1391 C C . ASN A 1 178 ? -15.305 -21.5 -20.922 1 79.88 178 ASN A C 1
ATOM 1393 O O . ASN A 1 178 ? -15.883 -21.25 -19.859 1 79.88 178 ASN A O 1
ATOM 1397 N N . SER A 1 179 ? -15.914 -22.125 -21.938 1 79.44 179 SER A N 1
ATOM 1398 C CA . SER A 1 179 ? -17.344 -22.375 -21.891 1 79.44 179 SER A CA 1
ATOM 1399 C C . SER A 1 179 ? -17.641 -23.859 -21.781 1 79.44 179 SER A C 1
ATOM 1401 O O . SER A 1 179 ? -18.797 -24.266 -21.609 1 79.44 179 SER A O 1
ATOM 1403 N N . VAL A 1 180 ? -16.562 -24.656 -21.812 1 85.06 180 VAL A N 1
ATOM 1404 C CA . VAL A 1 180 ? -16.766 -26.094 -21.781 1 85.06 180 VAL A CA 1
ATOM 1405 C C . VAL A 1 180 ? -17.203 -26.531 -20.391 1 85.06 180 VAL A C 1
ATOM 1407 O O . VAL A 1 180 ? -16.578 -26.141 -19.391 1 85.06 180 VAL A O 1
ATOM 1410 N N . ILE A 1 181 ? -18.25 -27.266 -20.312 1 86.12 181 ILE A N 1
ATOM 1411 C CA . ILE A 1 181 ? -18.797 -27.609 -19 1 86.12 181 ILE A CA 1
ATOM 1412 C C . ILE A 1 181 ? -18.656 -29.109 -18.75 1 86.12 181 ILE A C 1
ATOM 1414 O O . ILE A 1 181 ? -19.047 -29.609 -17.688 1 86.12 181 ILE A O 1
ATOM 1418 N N . ALA A 1 182 ? -18.141 -29.844 -19.719 1 93.81 182 ALA A N 1
ATOM 1419 C CA . ALA A 1 182 ? -17.938 -31.281 -19.562 1 93.81 182 ALA A CA 1
ATOM 1420 C C . ALA A 1 182 ? -16.641 -31.734 -20.219 1 93.81 182 ALA A C 1
ATOM 1422 O O . ALA A 1 182 ? -16.281 -31.25 -21.297 1 93.81 182 ALA A O 1
ATOM 1423 N N . ASN A 1 183 ? -15.969 -32.594 -19.547 1 96.25 183 ASN A N 1
ATOM 1424 C CA . ASN A 1 183 ? -14.758 -33.188 -20.109 1 96.25 183 ASN A CA 1
ATOM 1425 C C . ASN A 1 183 ? -15.078 -34.25 -21.172 1 96.25 183 ASN A C 1
ATOM 1427 O O . ASN A 1 183 ? -16.031 -35 -21.016 1 96.25 183 ASN A O 1
ATOM 1431 N N . SER A 1 184 ? -14.328 -34.312 -22.266 1 96 184 SER A N 1
ATOM 1432 C CA . SER A 1 184 ? -14.375 -35.469 -23.156 1 96 184 SER A CA 1
ATOM 1433 C C . SER A 1 184 ? -13.875 -36.75 -22.469 1 96 184 SER A C 1
ATOM 1435 O O . SER A 1 184 ? -13.266 -36.656 -21.391 1 96 184 SER A O 1
ATOM 1437 N N . PRO A 1 185 ? -14.172 -37.844 -23.016 1 97.19 185 PRO A N 1
ATOM 1438 C CA . PRO A 1 185 ? -13.648 -39.094 -22.422 1 97.19 185 PRO A CA 1
ATOM 1439 C C . PRO A 1 185 ? -12.125 -39.094 -22.297 1 97.19 185 PRO A C 1
ATOM 1441 O O . PRO A 1 185 ? -11.586 -39.531 -21.297 1 97.19 185 PRO A O 1
ATOM 1444 N N . GLU A 1 186 ? -11.453 -38.594 -23.297 1 96.31 186 GLU A N 1
ATOM 1445 C CA . GLU A 1 186 ? -10 -38.531 -23.266 1 96.31 186 GLU A CA 1
ATOM 1446 C C . GLU A 1 186 ? -9.508 -37.594 -22.156 1 96.31 186 GLU A C 1
ATOM 1448 O O . GLU A 1 186 ? -8.539 -37.938 -21.453 1 96.31 186 GLU A O 1
ATOM 1453 N N . GLU A 1 187 ? -10.188 -36.5 -22.016 1 96.88 187 GLU A N 1
ATOM 1454 C CA . GLU A 1 187 ? -9.828 -35.562 -20.969 1 96.88 187 GLU A CA 1
ATOM 1455 C C . GLU A 1 187 ? -10.102 -36.156 -19.578 1 96.88 187 GLU A C 1
ATOM 1457 O O . GLU A 1 187 ? -9.297 -35.969 -18.656 1 96.88 187 GLU A O 1
ATOM 1462 N N . SER A 1 188 ? -11.203 -36.781 -19.469 1 97.81 188 SER A N 1
ATOM 1463 C CA . SER A 1 188 ? -11.547 -37.438 -18.203 1 97.81 188 SER A CA 1
ATOM 1464 C C . SER A 1 188 ? -10.508 -38.5 -17.828 1 97.81 188 SER A C 1
ATOM 1466 O O . SER A 1 188 ? -10.125 -38.625 -16.672 1 97.81 188 SER A O 1
ATOM 1468 N N . ASN A 1 189 ? -10.109 -39.281 -18.797 1 98 189 ASN A N 1
ATOM 1469 C CA . ASN A 1 189 ? -9.102 -40.312 -18.562 1 98 189 ASN A CA 1
ATOM 1470 C C . ASN A 1 189 ? -7.77 -39.688 -18.125 1 98 189 ASN A C 1
ATOM 1472 O O . ASN A 1 189 ? -7.109 -40.219 -17.219 1 98 189 ASN A O 1
ATOM 1476 N N . LEU A 1 190 ? -7.398 -38.656 -18.75 1 97.81 190 LEU A N 1
ATOM 1477 C CA . LEU A 1 190 ? -6.168 -37.969 -18.406 1 97.81 190 LEU A CA 1
ATOM 1478 C C . LEU A 1 190 ? -6.215 -37.438 -16.969 1 97.81 190 LEU A C 1
ATOM 1480 O O . LEU A 1 190 ? -5.27 -37.656 -16.203 1 97.81 190 LEU A O 1
ATOM 1484 N N . LEU A 1 191 ? -7.312 -36.812 -16.609 1 98.62 191 LEU A N 1
ATOM 1485 C CA . LEU A 1 191 ? -7.469 -36.219 -15.281 1 98.62 191 LEU A CA 1
ATOM 1486 C C . LEU A 1 191 ? -7.551 -37.312 -14.219 1 98.62 191 LEU A C 1
ATOM 1488 O O . LEU A 1 191 ? -7.055 -37.156 -13.102 1 98.62 191 LEU A O 1
ATOM 1492 N N . LYS A 1 192 ? -8.172 -38.406 -14.57 1 98.19 192 LYS A N 1
ATOM 1493 C CA . LYS A 1 192 ? -8.242 -39.531 -13.648 1 98.19 192 LYS A CA 1
ATOM 1494 C C . LYS A 1 192 ? -6.859 -40.125 -13.406 1 98.19 192 LYS A C 1
ATOM 1496 O O . LYS A 1 192 ? -6.527 -40.5 -12.281 1 98.19 192 LYS A O 1
ATOM 1501 N N . ASP A 1 193 ? -6.172 -40.25 -14.445 1 98.06 193 ASP A N 1
ATOM 1502 C CA . ASP A 1 193 ? -4.84 -40.812 -14.352 1 98.06 193 ASP A CA 1
ATOM 1503 C C . ASP A 1 193 ? -3.939 -40 -13.43 1 98.06 193 ASP A C 1
ATOM 1505 O O . ASP A 1 193 ? -3.383 -40.531 -12.469 1 98.06 193 ASP A O 1
ATOM 1509 N N . PHE A 1 194 ? -3.801 -38.75 -13.695 1 98.5 194 PHE A N 1
ATOM 1510 C CA . PHE A 1 194 ? -2.977 -37.875 -12.859 1 98.5 194 PHE A CA 1
ATOM 1511 C C . PHE A 1 194 ? -3.59 -37.719 -11.469 1 98.5 194 PHE A C 1
ATOM 1513 O O . PHE A 1 194 ? -2.875 -37.719 -10.469 1 98.5 194 PHE A O 1
ATOM 1520 N N . GLY A 1 195 ? -4.891 -37.5 -11.422 1 98.69 195 GLY A N 1
ATOM 1521 C CA . GLY A 1 195 ? -5.59 -37.375 -10.156 1 98.69 195 GLY A CA 1
ATOM 1522 C C . GLY A 1 195 ? -5.379 -38.562 -9.234 1 98.69 195 GLY A C 1
ATOM 1523 O O . GLY A 1 195 ? -5.281 -38.375 -8.016 1 98.69 195 GLY A O 1
ATOM 1524 N N . ASN A 1 196 ? -5.34 -39.719 -9.836 1 97.94 196 ASN A N 1
ATOM 1525 C CA . ASN A 1 196 ? -5.121 -40.938 -9.055 1 97.94 196 ASN A CA 1
ATOM 1526 C C . ASN A 1 196 ? -3.781 -40.906 -8.328 1 97.94 196 ASN A C 1
ATOM 1528 O O . ASN A 1 196 ? -3.67 -41.375 -7.191 1 97.94 196 ASN A O 1
ATOM 1532 N N . LEU A 1 197 ? -2.744 -40.375 -8.945 1 98.31 197 LEU A N 1
ATOM 1533 C CA . LEU A 1 197 ? -1.45 -40.219 -8.289 1 98.31 197 LEU A CA 1
ATOM 1534 C C . LEU A 1 197 ? -1.576 -39.344 -7.039 1 98.31 197 LEU A C 1
ATOM 1536 O O . LEU A 1 197 ? -1.082 -39.719 -5.973 1 98.31 197 LEU A O 1
ATOM 1540 N N . LEU A 1 198 ? -2.307 -38.219 -7.16 1 98.5 198 LEU A N 1
ATOM 1541 C CA . LEU A 1 198 ? -2.434 -37.219 -6.082 1 98.5 198 LEU A CA 1
ATOM 1542 C C . LEU A 1 198 ? -3.295 -37.781 -4.949 1 98.5 198 LEU A C 1
ATOM 1544 O O . LEU A 1 198 ? -2.926 -37.688 -3.777 1 98.5 198 LEU A O 1
ATOM 1548 N N . GLU A 1 199 ? -4.395 -38.375 -5.359 1 98.19 199 GLU A N 1
ATOM 1549 C CA . GLU A 1 199 ? -5.32 -38.875 -4.355 1 98.19 199 GLU A CA 1
ATOM 1550 C C . GLU A 1 199 ? -4.703 -40.031 -3.584 1 98.19 199 GLU A C 1
ATOM 1552 O O . GLU A 1 199 ? -4.832 -40.125 -2.361 1 98.19 199 GLU A O 1
ATOM 1557 N N . THR A 1 200 ? -4.086 -40.906 -4.328 1 98.12 200 THR A N 1
ATOM 1558 C CA . THR A 1 200 ? -3.455 -42.062 -3.691 1 98.12 200 THR A CA 1
ATOM 1559 C C . THR A 1 200 ? -2.309 -41.625 -2.785 1 98.12 200 THR A C 1
ATOM 1561 O O . THR A 1 200 ? -2.049 -42.25 -1.754 1 98.12 200 THR A O 1
ATOM 1564 N N . GLY A 1 201 ? -1.68 -40.531 -3.113 1 98.12 201 GLY A N 1
ATOM 1565 C CA . GLY A 1 201 ? -0.6 -40 -2.311 1 98.12 201 GLY A CA 1
ATOM 1566 C C . GLY A 1 201 ? -1.091 -39.25 -1.085 1 98.12 201 GLY A C 1
ATOM 1567 O O . GLY A 1 201 ? -0.299 -38.875 -0.209 1 98.12 201 GLY A O 1
ATOM 1568 N N . GLY A 1 202 ? -2.434 -38.906 -1.097 1 98.12 202 GLY A N 1
ATOM 1569 C CA . GLY A 1 202 ? -2.992 -38.344 0.122 1 98.12 202 GLY A CA 1
ATOM 1570 C C . GLY A 1 202 ? -3.633 -36.969 -0.089 1 98.12 202 GLY A C 1
ATOM 1571 O O . GLY A 1 202 ? -4.289 -36.438 0.811 1 98.12 202 GLY A O 1
ATOM 1572 N N . SER A 1 203 ? -3.498 -36.344 -1.238 1 98.19 203 SER A N 1
ATOM 1573 C CA . SER A 1 203 ? -4.047 -35.031 -1.479 1 98.19 203 SER A CA 1
ATOM 1574 C C . SER A 1 203 ? -5.566 -35.062 -1.626 1 98.19 203 SER A C 1
ATOM 1576 O O . SER A 1 203 ? -6.125 -36.094 -1.994 1 98.19 203 SER A O 1
ATOM 1578 N N . THR A 1 204 ? -6.238 -34.031 -1.207 1 98.19 204 THR A N 1
ATOM 1579 C CA . THR A 1 204 ? -7.652 -33.844 -1.521 1 98.19 204 THR A CA 1
ATOM 1580 C C . THR A 1 204 ? -7.832 -33.312 -2.938 1 98.19 204 THR A C 1
ATOM 1582 O O . THR A 1 204 ? -7.371 -32.219 -3.254 1 98.19 204 THR A O 1
ATOM 1585 N N . LEU A 1 205 ? -8.523 -34.094 -3.691 1 98.06 205 LEU A N 1
ATOM 1586 C CA . LEU A 1 205 ? -8.578 -33.812 -5.121 1 98.06 205 LEU A CA 1
ATOM 1587 C C . LEU A 1 205 ? -9.969 -33.344 -5.531 1 98.06 205 LEU A C 1
ATOM 1589 O O . LEU A 1 205 ? -10.969 -33.906 -5.082 1 98.06 205 LEU A O 1
ATOM 1593 N N . ILE A 1 206 ? -10.047 -32.312 -6.32 1 97.44 206 ILE A N 1
ATOM 1594 C CA . ILE A 1 206 ? -11.242 -31.859 -7.035 1 97.44 206 ILE A CA 1
ATOM 1595 C C . ILE A 1 206 ? -10.977 -31.875 -8.539 1 97.44 206 ILE A C 1
ATOM 1597 O O . ILE A 1 206 ? -9.945 -31.375 -8.992 1 97.44 206 ILE A O 1
ATOM 1601 N N . THR A 1 207 ? -11.805 -32.531 -9.32 1 97.69 207 THR A N 1
ATOM 1602 C CA . THR A 1 207 ? -11.703 -32.5 -10.773 1 97.69 207 THR A CA 1
ATOM 1603 C C . THR A 1 207 ? -12.82 -31.641 -11.367 1 97.69 207 THR A C 1
ATOM 1605 O O . THR A 1 207 ? -13.992 -31.812 -11.031 1 97.69 207 THR A O 1
ATOM 1608 N N . VAL A 1 208 ? -12.469 -30.703 -12.203 1 95.75 208 VAL A N 1
ATOM 1609 C CA . VAL A 1 208 ? -13.469 -29.812 -12.781 1 95.75 208 VAL A CA 1
ATOM 1610 C C . VAL A 1 208 ? -13.297 -29.75 -14.297 1 95.75 208 VAL A C 1
ATOM 1612 O O . VAL A 1 208 ? -12.188 -29.891 -14.812 1 95.75 208 VAL A O 1
ATOM 1615 N N . PRO A 1 209 ? -14.367 -29.562 -15.047 1 94.75 209 PRO A N 1
ATOM 1616 C CA . PRO A 1 209 ? -14.258 -29.391 -16.5 1 94.75 209 PRO A CA 1
ATOM 1617 C C . PRO A 1 209 ? -13.766 -28 -16.891 1 94.75 209 PRO A C 1
ATOM 1619 O O . PRO A 1 209 ? -13.148 -27.828 -17.938 1 94.75 209 PRO A O 1
ATOM 1622 N N . GLU A 1 210 ? -14.117 -27.031 -16.078 1 93.12 210 GLU A N 1
ATOM 1623 C CA . GLU A 1 210 ? -13.75 -25.656 -16.375 1 93.12 210 GLU A CA 1
ATOM 1624 C C . GLU A 1 210 ? -12.789 -25.109 -15.328 1 93.12 210 GLU A C 1
ATOM 1626 O O . GLU A 1 210 ? -13.188 -24.344 -14.445 1 93.12 210 GLU A O 1
ATOM 1631 N N . ILE A 1 211 ? -11.508 -25.375 -15.523 1 95.5 211 ILE A N 1
ATOM 1632 C CA . ILE A 1 211 ? -10.484 -25.094 -14.523 1 95.5 211 ILE A CA 1
ATOM 1633 C C . ILE A 1 211 ? -10.195 -23.594 -14.492 1 95.5 211 ILE A C 1
ATOM 1635 O O . ILE A 1 211 ? -9.867 -23.031 -13.438 1 95.5 211 ILE A O 1
ATOM 1639 N N . GLN A 1 212 ? -10.383 -22.891 -15.594 1 94.25 212 GLN A N 1
ATOM 1640 C CA . GLN A 1 212 ? -10.094 -21.453 -15.633 1 94.25 212 GLN A CA 1
ATOM 1641 C C . GLN A 1 212 ? -11.07 -20.672 -14.766 1 94.25 212 GLN A C 1
ATOM 1643 O O . GLN A 1 212 ? -10.703 -19.672 -14.148 1 94.25 212 GLN A O 1
ATOM 1648 N N . ARG A 1 213 ? -12.352 -21.125 -14.734 1 93.88 213 ARG A N 1
ATOM 1649 C CA . ARG A 1 213 ? -13.336 -20.5 -13.852 1 93.88 213 ARG A CA 1
ATOM 1650 C C . ARG A 1 213 ? -12.969 -20.719 -12.383 1 93.88 213 ARG A C 1
ATOM 1652 O O . ARG A 1 213 ? -13.102 -19.812 -11.57 1 93.88 213 ARG A O 1
ATOM 1659 N N . MET A 1 214 ? -12.547 -21.938 -12.094 1 94 214 MET A N 1
ATOM 1660 C CA . MET A 1 214 ? -12.125 -22.25 -10.727 1 94 214 MET A CA 1
ATOM 1661 C C . MET A 1 214 ? -10.938 -21.391 -10.32 1 94 214 MET A C 1
ATOM 1663 O O . MET A 1 214 ? -10.906 -20.844 -9.211 1 94 214 MET A O 1
ATOM 1667 N N . LYS A 1 215 ? -10 -21.219 -11.195 1 9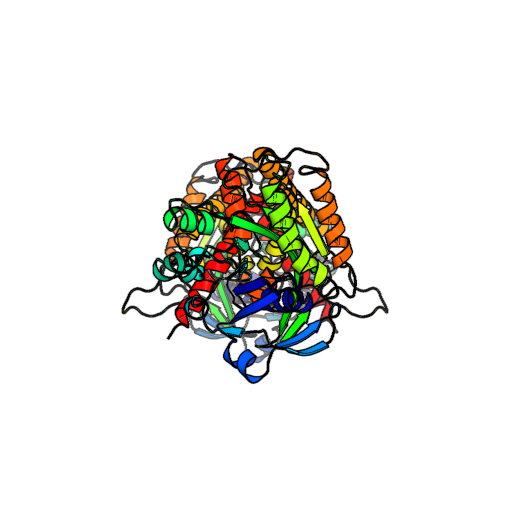6.19 215 LYS A N 1
ATOM 1668 C CA . LYS A 1 215 ? -8.828 -20.406 -10.922 1 96.19 215 LYS A CA 1
ATOM 1669 C C . LYS A 1 215 ? -9.211 -18.938 -10.758 1 96.19 215 LYS A C 1
ATOM 1671 O O . LYS A 1 215 ? -8.703 -18.25 -9.867 1 96.19 215 LYS A O 1
ATOM 1676 N N . PHE A 1 216 ? -10.109 -18.484 -11.625 1 96.5 216 PHE A N 1
ATOM 1677 C CA . PHE A 1 216 ? -10.594 -17.109 -11.523 1 96.5 216 PHE A CA 1
ATOM 1678 C C . PHE A 1 216 ? -11.273 -16.875 -10.18 1 96.5 216 PHE A C 1
ATOM 1680 O O . PHE A 1 216 ? -11.008 -15.867 -9.516 1 96.5 216 PHE A O 1
ATOM 1687 N N . THR A 1 217 ? -12.086 -17.812 -9.742 1 95.38 217 THR A N 1
ATOM 1688 C CA . THR A 1 217 ? -12.812 -17.719 -8.484 1 95.38 217 THR A CA 1
ATOM 1689 C C . THR A 1 217 ? -11.852 -17.703 -7.301 1 95.38 217 THR A C 1
ATOM 1691 O O . THR A 1 217 ? -11.984 -16.891 -6.391 1 95.38 217 THR A O 1
ATOM 1694 N N . LYS A 1 218 ? -10.914 -18.562 -7.32 1 95 218 LYS A N 1
ATOM 1695 C CA . LYS A 1 218 ? -9.914 -18.609 -6.258 1 95 218 LYS A CA 1
ATOM 1696 C C . LYS A 1 218 ? -9.109 -17.312 -6.199 1 95 218 LYS A C 1
ATOM 1698 O O . LYS A 1 218 ? -8.719 -16.859 -5.117 1 95 218 LYS A O 1
ATOM 1703 N N . ASN A 1 219 ? -8.914 -16.703 -7.375 1 96.75 219 ASN A N 1
ATOM 1704 C CA . ASN A 1 219 ? -8.078 -15.516 -7.5 1 96.75 219 ASN A CA 1
ATOM 1705 C C . ASN A 1 219 ? -8.734 -14.297 -6.855 1 96.75 219 ASN A C 1
ATOM 1707 O O . ASN A 1 219 ? -8.078 -13.281 -6.625 1 96.75 219 ASN A O 1
ATOM 1711 N N . PHE A 1 220 ? -10.078 -14.391 -6.484 1 96.5 220 PHE A N 1
ATOM 1712 C CA . PHE A 1 220 ? -10.781 -13.336 -5.77 1 96.5 220 PHE A CA 1
ATOM 1713 C C . PHE A 1 220 ? -10.047 -12.961 -4.488 1 96.5 220 PHE A C 1
ATOM 1715 O O . PHE A 1 220 ? -9.781 -11.781 -4.242 1 96.5 220 PHE A O 1
ATOM 1722 N N . TRP A 1 221 ? -9.727 -13.984 -3.799 1 95.44 221 TRP A N 1
ATOM 1723 C CA . TRP A 1 221 ? -9.086 -13.789 -2.502 1 95.44 221 TRP A CA 1
ATOM 1724 C C . TRP A 1 221 ? -7.688 -13.211 -2.666 1 95.44 221 TRP A C 1
ATOM 1726 O O . TRP A 1 221 ? -7.301 -12.289 -1.938 1 95.44 221 TRP A O 1
ATOM 1736 N N . ASN A 1 222 ? -6.918 -13.734 -3.6 1 95.25 222 ASN A N 1
ATOM 1737 C CA . ASN A 1 222 ? -5.535 -13.297 -3.783 1 95.25 222 ASN A CA 1
ATOM 1738 C C . ASN A 1 222 ? -5.457 -11.852 -4.25 1 95.25 222 ASN A C 1
ATOM 1740 O O . ASN A 1 222 ? -4.66 -11.07 -3.729 1 95.25 222 ASN A O 1
ATOM 1744 N N . ILE A 1 223 ? -6.289 -11.531 -5.18 1 97.94 223 ILE A N 1
ATOM 1745 C CA . ILE A 1 223 ? -6.262 -10.18 -5.73 1 97.94 223 ILE A CA 1
ATOM 1746 C C . ILE A 1 223 ? -6.613 -9.172 -4.641 1 97.94 223 ILE A C 1
ATOM 1748 O O . ILE A 1 223 ? -6.004 -8.102 -4.562 1 97.94 223 ILE A O 1
ATOM 1752 N N . THR A 1 224 ? -7.574 -9.5 -3.838 1 98.25 224 THR A N 1
ATOM 1753 C CA . THR A 1 224 ? -8.07 -8.539 -2.857 1 98.25 224 THR A CA 1
ATOM 1754 C C . THR A 1 224 ? -7.234 -8.586 -1.583 1 98.25 224 THR A C 1
ATOM 1756 O O . THR A 1 224 ? -6.445 -7.68 -1.319 1 98.25 224 THR A O 1
ATOM 1759 N N . PHE A 1 225 ? -7.227 -9.703 -0.899 1 97.94 225 PHE A N 1
ATOM 1760 C CA . PHE A 1 225 ? -6.684 -9.789 0.451 1 97.94 225 PHE A CA 1
ATOM 1761 C C . PHE A 1 225 ? -5.164 -9.898 0.415 1 97.94 225 PHE A C 1
ATOM 1763 O O . PHE A 1 225 ? -4.473 -9.32 1.257 1 97.94 225 PHE A O 1
ATOM 1770 N N . ASN A 1 226 ? -4.613 -10.672 -0.539 1 96.94 226 ASN A N 1
ATOM 1771 C CA . ASN A 1 226 ? -3.162 -10.719 -0.678 1 96.94 226 ASN A CA 1
ATOM 1772 C C . ASN A 1 226 ? -2.586 -9.344 -1.011 1 96.94 226 ASN A C 1
ATOM 1774 O O . ASN A 1 226 ? -1.537 -8.969 -0.488 1 96.94 226 ASN A O 1
ATOM 1778 N N . SER A 1 227 ? -3.27 -8.633 -1.918 1 98.69 227 SER A N 1
ATOM 1779 C CA . SER A 1 227 ? -2.816 -7.312 -2.33 1 98.69 227 SER A CA 1
ATOM 1780 C C . SER A 1 227 ? -2.859 -6.328 -1.165 1 98.69 227 SER A C 1
ATOM 1782 O O . SER A 1 227 ? -1.904 -5.578 -0.943 1 98.69 227 SER A O 1
ATOM 1784 N N . ILE A 1 228 ? -3.961 -6.379 -0.407 1 98.81 228 ILE A N 1
ATOM 1785 C CA . ILE A 1 228 ? -4.137 -5.465 0.717 1 98.81 228 ILE A CA 1
ATOM 1786 C C . ILE A 1 228 ? -3.076 -5.742 1.779 1 98.81 228 ILE A C 1
ATOM 1788 O O . ILE A 1 228 ? -2.426 -4.816 2.271 1 98.81 228 ILE A O 1
ATOM 1792 N N . ALA A 1 229 ? -2.871 -7.027 2.092 1 98.62 229 ALA A N 1
ATOM 1793 C CA . ALA A 1 229 ? -1.857 -7.395 3.078 1 98.62 229 ALA A CA 1
ATOM 1794 C C . ALA A 1 229 ? -0.472 -6.93 2.643 1 98.62 229 ALA A C 1
ATOM 1796 O O . ALA A 1 229 ? 0.292 -6.391 3.449 1 98.62 229 ALA A O 1
ATOM 1797 N N . THR A 1 230 ? -0.181 -7.102 1.376 1 98.62 230 THR A N 1
ATOM 1798 C CA . THR A 1 230 ? 1.136 -6.77 0.843 1 98.62 230 THR A CA 1
ATOM 1799 C C . THR A 1 230 ? 1.362 -5.258 0.864 1 98.62 230 THR A C 1
ATOM 1801 O O . THR A 1 230 ? 2.412 -4.789 1.307 1 98.62 230 THR A O 1
ATOM 1804 N N . LEU A 1 231 ? 0.385 -4.488 0.484 1 98.88 231 LEU A N 1
ATOM 1805 C CA . LEU A 1 231 ? 0.527 -3.043 0.353 1 98.88 231 LEU A CA 1
ATOM 1806 C C . LEU A 1 231 ? 0.509 -2.369 1.722 1 98.88 231 LEU A C 1
ATOM 1808 O O . LEU A 1 231 ? 1.158 -1.341 1.92 1 98.88 231 LEU A O 1
ATOM 1812 N N . THR A 1 232 ? -0.186 -2.969 2.672 1 98.69 232 THR A N 1
ATOM 1813 C CA . THR A 1 232 ? -0.246 -2.385 4.008 1 98.69 232 THR A CA 1
ATOM 1814 C C . THR A 1 232 ? 0.875 -2.93 4.887 1 98.69 232 THR A C 1
ATOM 1816 O O . THR A 1 232 ? 1.155 -2.381 5.953 1 98.69 232 THR A O 1
ATOM 1819 N N . ASN A 1 233 ? 1.477 -4.047 4.473 1 98.19 233 ASN A N 1
ATOM 1820 C CA . ASN A 1 233 ? 2.537 -4.75 5.184 1 98.19 233 ASN A CA 1
ATOM 1821 C C . ASN A 1 233 ? 2.037 -5.332 6.504 1 98.19 233 ASN A C 1
ATOM 1823 O O . ASN A 1 233 ? 2.771 -5.355 7.492 1 98.19 233 ASN A O 1
ATOM 1827 N N . TYR A 1 234 ? 0.753 -5.691 6.555 1 97.94 234 TYR A N 1
ATOM 1828 C CA . TYR A 1 234 ? 0.163 -6.352 7.715 1 97.94 234 TYR A CA 1
ATOM 1829 C C . TYR A 1 234 ? -0.655 -7.562 7.293 1 97.94 234 TYR A C 1
ATOM 1831 O O . TYR A 1 234 ? -1.33 -7.539 6.262 1 97.94 234 TYR A O 1
ATOM 1839 N N . PRO A 1 235 ? -0.595 -8.664 8.117 1 97.5 235 PRO A N 1
ATOM 1840 C CA . PRO A 1 235 ? -1.484 -9.789 7.824 1 97.5 235 PRO A CA 1
ATOM 1841 C C . PRO A 1 235 ? -2.955 -9.461 8.07 1 97.5 235 PRO A C 1
ATOM 1843 O O . PRO A 1 235 ? -3.273 -8.367 8.555 1 97.5 235 PRO A O 1
ATOM 1846 N N . LEU A 1 236 ? -3.861 -10.328 7.773 1 98 236 LEU A N 1
ATOM 1847 C CA . LEU A 1 236 ? -5.285 -10.039 7.633 1 98 236 LEU A CA 1
ATOM 1848 C C . LEU A 1 236 ? -5.941 -9.883 9 1 98 236 LEU A C 1
ATOM 1850 O O . LEU A 1 236 ? -7 -9.258 9.117 1 98 236 LEU A O 1
ATOM 1854 N N . PRO A 1 237 ? -5.375 -10.461 10.086 1 98.25 237 PRO A N 1
ATOM 1855 C CA . PRO A 1 237 ? -5.953 -10.133 11.391 1 98.25 237 PRO A CA 1
ATOM 1856 C C . PRO A 1 237 ? -6.023 -8.625 11.641 1 98.25 237 PRO A C 1
ATOM 1858 O O . PRO A 1 237 ? -6.895 -8.164 12.383 1 98.25 237 PRO A O 1
ATOM 1861 N N . ALA A 1 238 ? -5.23 -7.836 11.008 1 98.44 238 ALA A N 1
ATOM 1862 C CA . ALA A 1 238 ? -5.23 -6.379 11.117 1 98.44 238 ALA A CA 1
ATOM 1863 C C . ALA A 1 238 ? -6.539 -5.789 10.602 1 98.44 238 ALA A C 1
ATOM 1865 O O . ALA A 1 238 ? -6.852 -4.625 10.875 1 98.44 238 ALA A O 1
ATOM 1866 N N . LEU A 1 239 ? -7.312 -6.574 9.875 1 98.44 239 LEU A N 1
ATOM 1867 C CA . LEU A 1 239 ? -8.578 -6.117 9.305 1 98.44 239 LEU A CA 1
ATOM 1868 C C . LEU A 1 239 ? -9.758 -6.625 10.117 1 98.44 239 LEU A C 1
ATOM 1870 O O . LEU A 1 239 ? -10.852 -6.062 10.055 1 98.44 239 LEU A O 1
ATOM 1874 N N . PHE A 1 240 ? -9.5 -7.746 10.852 1 98.25 240 PHE A N 1
ATOM 1875 C CA . PHE A 1 240 ? -10.695 -8.477 11.273 1 98.25 240 PHE A CA 1
ATOM 1876 C C . PHE A 1 240 ? -10.648 -8.758 12.773 1 98.25 240 PHE A C 1
ATOM 1878 O O . PHE A 1 240 ? -11.688 -8.883 13.414 1 98.25 240 PHE A O 1
ATOM 1885 N N . ARG A 1 241 ? -9.438 -8.977 13.344 1 97.88 241 ARG A N 1
ATOM 1886 C CA . ARG A 1 241 ? -9.297 -9.547 14.68 1 97.88 241 ARG A CA 1
ATOM 1887 C C . ARG A 1 241 ? -9.57 -8.5 15.758 1 97.88 241 ARG A C 1
ATOM 1889 O O . ARG A 1 241 ? -8.93 -7.441 15.773 1 97.88 241 ARG A O 1
ATOM 1896 N N . PRO A 1 242 ? -10.523 -8.734 16.594 1 96.75 242 PRO A N 1
ATOM 1897 C CA . PRO A 1 242 ? -10.758 -7.793 17.703 1 96.75 242 PRO A CA 1
ATOM 1898 C C . PRO A 1 242 ? -9.609 -7.758 18.703 1 96.75 242 PRO A C 1
ATOM 1900 O O . PRO A 1 242 ? -8.828 -8.711 18.781 1 96.75 242 PRO A O 1
ATOM 1903 N N . ALA A 1 243 ? -9.5 -6.688 19.422 1 96.44 243 ALA A N 1
ATOM 1904 C CA . ALA A 1 243 ? -8.508 -6.574 20.484 1 96.44 243 ALA A CA 1
ATOM 1905 C C . ALA A 1 243 ? -8.711 -7.66 21.547 1 96.44 243 ALA A C 1
ATOM 1907 O O . ALA A 1 243 ? -9.836 -8.086 21.797 1 96.44 243 ALA A O 1
ATOM 1908 N N . PRO A 1 244 ? -7.566 -8.086 22.125 1 94.19 244 PRO A N 1
ATOM 1909 C CA . PRO A 1 244 ? -7.742 -9.062 23.203 1 94.19 244 PRO A CA 1
ATOM 1910 C C . PRO A 1 244 ? -8.57 -8.508 24.359 1 94.19 244 PRO A C 1
ATOM 1912 O O . PRO A 1 244 ? -8.445 -7.336 24.703 1 94.19 244 PRO A O 1
ATOM 1915 N N . GLY A 1 245 ? -9.453 -9.367 24.844 1 89.75 245 GLY A N 1
ATOM 1916 C CA . GLY A 1 245 ? -10.219 -8.984 26.016 1 89.75 245 GLY A CA 1
ATOM 1917 C C . GLY A 1 245 ? -9.383 -8.922 27.281 1 89.75 245 GLY A C 1
ATOM 1918 O O . GLY A 1 245 ? -8.258 -9.43 27.312 1 89.75 245 GLY A O 1
ATOM 1919 N N . GLU A 1 246 ? -9.922 -8.281 28.328 1 86.06 246 GLU A N 1
ATOM 1920 C CA . GLU A 1 246 ? -9.25 -8.242 29.609 1 86.06 246 GLU A CA 1
ATOM 1921 C C . GLU A 1 246 ? -8.992 -9.648 30.156 1 86.06 246 GLU A C 1
ATOM 1923 O O . GLU A 1 246 ? -9.898 -10.484 30.172 1 86.06 246 GLU A O 1
ATOM 1928 N N . GLY A 1 247 ? -7.836 -9.969 30.531 1 86.25 247 GLY A N 1
ATOM 1929 C CA . GLY A 1 247 ? -7.508 -11.242 31.141 1 86.25 247 GLY A CA 1
ATOM 1930 C C . GLY A 1 247 ? -7.211 -12.328 30.125 1 86.25 247 GLY A C 1
ATOM 1931 O O . GLY A 1 247 ? -6.879 -13.461 30.484 1 86.25 247 GLY A O 1
ATOM 1932 N N . SER A 1 248 ? -7.344 -11.984 28.859 1 86.81 248 SER A N 1
ATOM 1933 C CA . SER A 1 248 ? -7.098 -12.969 27.812 1 86.81 248 SER A CA 1
ATOM 1934 C C . SER A 1 248 ? -5.633 -12.984 27.406 1 86.81 248 SER A C 1
ATOM 1936 O O . SER A 1 248 ? -4.855 -12.117 27.812 1 86.81 248 SER A O 1
ATOM 1938 N N . VAL A 1 249 ? -5.242 -14.008 26.719 1 89.56 249 VAL A N 1
ATOM 1939 C CA . VAL A 1 249 ? -3.895 -14.109 26.172 1 89.56 249 VAL A CA 1
ATOM 1940 C C . VAL A 1 249 ? -3.67 -12.992 25.141 1 89.56 249 VAL A C 1
ATOM 1942 O O . VAL A 1 249 ? -4.523 -12.734 24.297 1 89.56 249 VAL A O 1
ATOM 1945 N N . ALA A 1 250 ? -2.5 -12.398 25.297 1 90.12 250 ALA A N 1
ATOM 1946 C CA . ALA A 1 250 ? -2.15 -11.312 24.391 1 90.12 250 ALA A CA 1
ATOM 1947 C C . ALA A 1 250 ? -1.813 -11.852 23 1 90.12 250 ALA A C 1
ATOM 1949 O O . ALA A 1 250 ? -1.189 -12.906 22.875 1 90.12 250 ALA A O 1
ATOM 1950 N N . TYR A 1 251 ? -2.318 -11.219 21.953 1 94.19 251 TYR A N 1
ATOM 1951 C CA . TYR A 1 251 ? -1.973 -11.547 20.578 1 94.19 251 TYR A CA 1
ATOM 1952 C C . TYR A 1 251 ? -1.873 -10.289 19.719 1 94.19 251 TYR A C 1
ATOM 1954 O O . TYR A 1 251 ? -2.342 -9.219 20.125 1 94.19 251 TYR A O 1
ATOM 1962 N N . GLU A 1 252 ? -1.189 -10.453 18.719 1 94.31 252 GLU A N 1
ATOM 1963 C CA . GLU A 1 252 ? -1.066 -9.414 17.688 1 94.31 252 GLU A CA 1
ATOM 1964 C C . GLU A 1 252 ? -0.957 -10.023 16.297 1 94.31 252 GLU A C 1
ATOM 1966 O O . GLU A 1 252 ? -0.553 -11.18 16.156 1 94.31 252 GLU A O 1
ATOM 1971 N N . PRO A 1 253 ? -1.351 -9.297 15.242 1 97.25 253 PRO A N 1
ATOM 1972 C CA . PRO A 1 253 ? -1.996 -7.988 15.305 1 97.25 253 PRO A CA 1
ATOM 1973 C C . PRO A 1 253 ? -3.498 -8.078 15.555 1 97.25 253 PRO A C 1
ATOM 1975 O O . PRO A 1 253 ? -4.07 -9.172 15.508 1 97.25 253 PRO A O 1
ATOM 1978 N N . TYR A 1 254 ? -4.16 -7.059 15.875 1 97.94 254 TYR A N 1
ATOM 1979 C CA . TYR A 1 254 ? -5.602 -6.895 16 1 97.94 254 TYR A CA 1
ATOM 1980 C C . TYR A 1 254 ? -6.027 -5.496 15.57 1 97.94 254 TYR A C 1
ATOM 1982 O O . TYR A 1 254 ? -5.188 -4.625 15.344 1 97.94 254 TYR A O 1
ATOM 1990 N N . VAL A 1 255 ? -7.27 -5.27 15.305 1 98.38 255 VAL A N 1
ATOM 1991 C CA . VAL A 1 255 ? -7.812 -3.955 14.969 1 98.38 255 VAL A CA 1
ATOM 1992 C C . VAL A 1 255 ? -7.898 -3.098 16.234 1 98.38 255 VAL A C 1
ATOM 1994 O O . VAL A 1 255 ? -8.672 -3.4 17.141 1 98.38 255 VAL A O 1
ATOM 1997 N N . SER A 1 256 ? -7.055 -2.035 16.281 1 97.94 256 SER A N 1
ATOM 1998 C CA . SER A 1 256 ? -7.121 -1.145 17.422 1 97.94 256 SER A CA 1
ATOM 1999 C C . SER A 1 256 ? -8.516 -0.554 17.594 1 97.94 256 SER A C 1
ATOM 2001 O O . SER A 1 256 ? -9.086 -0.025 16.641 1 97.94 256 SER A O 1
ATOM 2003 N N . PRO A 1 257 ? -9.062 -0.631 18.766 1 96.75 257 PRO A N 1
ATOM 2004 C CA . PRO A 1 257 ? -10.398 -0.075 18.984 1 96.75 257 PRO A CA 1
ATOM 2005 C C . PRO A 1 257 ? -10.484 1.415 18.656 1 96.75 257 PRO A C 1
ATOM 2007 O O . PRO A 1 257 ? -11.555 1.919 18.312 1 96.75 257 PRO A O 1
ATOM 2010 N N . THR A 1 258 ? -9.406 2.121 18.703 1 96.12 258 THR A N 1
ATOM 2011 C CA . THR A 1 258 ? -9.352 3.572 18.562 1 96.12 258 THR A CA 1
ATOM 2012 C C . THR A 1 258 ? -9.883 3.996 17.188 1 96.12 258 THR A C 1
ATOM 2014 O O . THR A 1 258 ? -10.547 5.027 17.062 1 96.12 258 THR A O 1
ATOM 2017 N N . THR A 1 259 ? -9.523 3.211 16.172 1 97.81 259 THR A N 1
ATOM 2018 C CA . THR A 1 259 ? -9.992 3.582 14.852 1 97.81 259 THR A CA 1
ATOM 2019 C C . THR A 1 259 ? -10.68 2.396 14.172 1 97.81 259 THR A C 1
ATOM 2021 O O . THR A 1 259 ? -10.672 2.293 12.938 1 97.81 259 THR A O 1
ATOM 2024 N N . ALA A 1 260 ? -11.219 1.49 14.961 1 98.19 260 ALA A N 1
ATOM 2025 C CA . ALA A 1 260 ? -11.922 0.326 14.422 1 98.19 260 ALA A CA 1
ATOM 2026 C C . ALA A 1 260 ? -13.109 0.75 13.57 1 98.19 260 ALA A C 1
ATOM 2028 O O . ALA A 1 260 ? -13.438 0.09 12.578 1 98.19 260 ALA A O 1
ATOM 2029 N N . ASP A 1 261 ? -13.742 1.793 13.961 1 97.94 261 ASP A N 1
ATOM 2030 C CA . ASP A 1 261 ? -14.898 2.295 13.227 1 97.94 261 ASP A CA 1
ATOM 2031 C C . ASP A 1 261 ? -14.508 2.738 11.82 1 97.94 261 ASP A C 1
ATOM 2033 O O . ASP A 1 261 ? -15.281 2.574 10.875 1 97.94 261 ASP A O 1
ATOM 2037 N N . HIS A 1 262 ? -13.328 3.338 11.664 1 98.19 262 HIS A N 1
ATOM 2038 C CA . HIS A 1 262 ? -12.852 3.744 10.352 1 98.19 262 HIS A CA 1
ATOM 2039 C C . HIS A 1 262 ? -12.633 2.535 9.445 1 98.19 262 HIS A C 1
ATOM 2041 O O . HIS A 1 262 ? -12.945 2.584 8.25 1 98.19 262 HIS A O 1
ATOM 2047 N N . ILE A 1 263 ? -12.117 1.435 9.977 1 98.56 263 ILE A N 1
ATOM 2048 C CA . ILE A 1 263 ? -11.898 0.211 9.211 1 98.56 263 ILE A CA 1
ATOM 2049 C C . ILE A 1 263 ? -13.242 -0.325 8.711 1 98.56 263 ILE A C 1
ATOM 2051 O O . ILE A 1 263 ? -13.391 -0.624 7.527 1 98.56 263 ILE A O 1
ATOM 2055 N N . SER A 1 264 ? -14.211 -0.413 9.648 1 98.19 264 SER A N 1
ATOM 2056 C CA . SER A 1 264 ? -15.516 -0.972 9.305 1 98.19 264 SER A CA 1
ATOM 2057 C C . SER A 1 264 ? -16.266 -0.076 8.32 1 98.19 264 SER A C 1
ATOM 2059 O O . SER A 1 264 ? -16.938 -0.568 7.418 1 98.19 264 SER A O 1
ATOM 2061 N N . THR A 1 265 ? -16.094 1.246 8.422 1 98.25 265 THR A N 1
ATOM 2062 C CA . THR A 1 265 ? -16.906 2.201 7.68 1 98.25 265 THR A CA 1
ATOM 2063 C C . THR A 1 265 ? -16.281 2.498 6.316 1 98.25 265 THR A C 1
ATOM 2065 O O . THR A 1 265 ? -17 2.748 5.344 1 98.25 265 THR A O 1
ATOM 2068 N N . TYR A 1 266 ? -14.977 2.42 6.277 1 98.62 266 TYR A N 1
ATOM 2069 C CA . TYR A 1 266 ? -14.352 2.904 5.055 1 98.62 266 TYR A CA 1
ATOM 2070 C C . TYR A 1 266 ? -13.547 1.796 4.375 1 98.62 266 TYR A C 1
ATOM 2072 O O . TYR A 1 266 ? -13.586 1.659 3.152 1 98.62 266 TYR A O 1
ATOM 2080 N N . THR A 1 267 ? -12.836 0.969 5.102 1 98.81 267 THR A N 1
ATOM 2081 C CA . THR A 1 267 ? -11.969 -0.047 4.516 1 98.81 267 THR A CA 1
ATOM 2082 C C . THR A 1 267 ? -12.789 -1.23 4.008 1 98.81 267 THR A C 1
ATOM 2084 O O . THR A 1 267 ? -12.656 -1.634 2.85 1 98.81 267 THR A O 1
ATOM 2087 N N . MET A 1 268 ? -13.695 -1.724 4.828 1 98.62 268 MET A N 1
ATOM 2088 C CA . MET A 1 268 ? -14.43 -2.951 4.523 1 98.62 268 MET A CA 1
ATOM 2089 C C . MET A 1 268 ? -15.328 -2.762 3.307 1 98.62 268 MET A C 1
ATOM 2091 O O . MET A 1 268 ? -15.375 -3.627 2.428 1 98.62 268 MET A O 1
ATOM 2095 N N . PRO A 1 269 ? -16.031 -1.632 3.193 1 98.69 269 PRO A N 1
ATOM 2096 C CA . PRO A 1 269 ? -16.859 -1.437 1.996 1 98.69 269 PRO A CA 1
ATOM 2097 C C . PRO A 1 269 ? -16.016 -1.364 0.717 1 98.69 269 PRO A C 1
ATOM 2099 O O . PRO A 1 269 ? -16.484 -1.792 -0.346 1 98.69 269 PRO A O 1
ATOM 2102 N N . VAL A 1 270 ? -14.82 -0.836 0.814 1 98.81 270 VAL A N 1
ATOM 2103 C CA . VAL A 1 270 ? -13.961 -0.758 -0.362 1 98.81 270 VAL A CA 1
ATOM 2104 C C . VAL A 1 270 ? -13.531 -2.16 -0.779 1 98.81 270 VAL A C 1
ATOM 2106 O O . VAL A 1 270 ? -13.492 -2.477 -1.971 1 98.81 270 VAL A O 1
ATOM 2109 N N . ILE A 1 271 ? -13.227 -3.02 0.183 1 98.81 271 ILE A N 1
ATOM 2110 C CA . ILE A 1 271 ? -12.875 -4.406 -0.105 1 98.81 271 ILE A CA 1
ATOM 2111 C C . ILE A 1 271 ? -14.039 -5.102 -0.8 1 98.81 271 ILE A C 1
ATOM 2113 O O . ILE A 1 271 ? -13.852 -5.812 -1.787 1 98.81 271 ILE A O 1
ATOM 2117 N N . ARG A 1 272 ? -15.242 -4.875 -0.266 1 98.75 272 ARG A N 1
ATOM 2118 C CA . ARG A 1 272 ? -16.438 -5.426 -0.907 1 98.75 272 ARG A CA 1
ATOM 2119 C C . ARG A 1 272 ? -16.531 -4.969 -2.359 1 98.75 272 ARG A C 1
ATOM 2121 O O . ARG A 1 272 ? -16.812 -5.777 -3.25 1 98.75 272 ARG A O 1
ATOM 2128 N N . LYS A 1 273 ? -16.297 -3.713 -2.598 1 98.81 273 LYS A N 1
ATOM 2129 C CA . LYS A 1 273 ? -16.406 -3.162 -3.945 1 98.81 273 LYS A CA 1
ATOM 2130 C C . LYS A 1 273 ? -15.328 -3.73 -4.859 1 98.81 273 LYS A C 1
ATOM 2132 O O . LYS A 1 273 ? -15.547 -3.885 -6.066 1 98.81 273 LYS A O 1
ATOM 2137 N N . MET A 1 274 ? -14.117 -4.023 -4.305 1 98.88 274 MET A N 1
ATOM 2138 C CA . MET A 1 274 ? -13.102 -4.723 -5.078 1 98.88 274 MET A CA 1
ATOM 2139 C C . MET A 1 274 ? -13.617 -6.074 -5.566 1 98.88 274 MET A C 1
ATOM 2141 O O . MET A 1 274 ? -13.445 -6.422 -6.738 1 98.88 274 MET A O 1
ATOM 2145 N N . LEU A 1 275 ? -14.234 -6.805 -4.621 1 98.81 275 LEU A N 1
ATOM 2146 C CA . LEU A 1 275 ? -14.789 -8.109 -4.961 1 98.81 275 LEU A CA 1
ATOM 2147 C C . LEU A 1 275 ? -15.906 -7.98 -5.988 1 98.81 275 LEU A C 1
ATOM 2149 O O . LEU A 1 275 ? -16.031 -8.82 -6.883 1 98.81 275 LEU A O 1
ATOM 2153 N N . GLU A 1 276 ? -16.656 -6.918 -5.883 1 98.81 276 GLU A N 1
ATOM 2154 C CA . GLU A 1 276 ? -17.734 -6.676 -6.832 1 98.81 276 GLU A CA 1
ATOM 2155 C C . GLU A 1 276 ? -17.188 -6.352 -8.219 1 98.81 276 GLU A C 1
ATOM 2157 O O . GLU A 1 276 ? -17.797 -6.711 -9.234 1 98.81 276 GLU A O 1
ATOM 2162 N N . GLU A 1 277 ? -16.047 -5.629 -8.297 1 98.81 277 GLU A N 1
ATOM 2163 C CA . GLU A 1 277 ? -15.391 -5.426 -9.578 1 98.81 277 GLU A CA 1
ATOM 2164 C C . GLU A 1 277 ? -15.008 -6.758 -10.219 1 98.81 277 GLU A C 1
ATOM 2166 O O . GLU A 1 277 ? -15.109 -6.922 -11.438 1 98.81 277 GLU A O 1
ATOM 2171 N N . LEU A 1 278 ? -14.578 -7.707 -9.398 1 98.69 278 LEU A N 1
ATOM 2172 C CA . LEU A 1 278 ? -14.227 -9.031 -9.898 1 98.69 278 LEU A CA 1
ATOM 2173 C C . LEU A 1 278 ? -15.453 -9.766 -10.422 1 98.69 278 LEU A C 1
ATOM 2175 O O . LEU A 1 278 ? -15.383 -10.477 -11.43 1 98.69 278 LEU A O 1
ATOM 2179 N N . ILE A 1 279 ? -16.625 -9.602 -9.734 1 98.56 279 ILE A N 1
ATOM 2180 C CA . ILE A 1 279 ? -17.875 -10.172 -10.219 1 98.56 279 ILE A CA 1
ATOM 2181 C C . ILE A 1 279 ? -18.203 -9.617 -11.602 1 98.56 279 ILE A C 1
ATOM 2183 O O . ILE A 1 279 ? -18.594 -10.359 -12.5 1 98.56 279 ILE A O 1
ATOM 2187 N N . ALA A 1 280 ? -18.016 -8.281 -11.742 1 98.62 280 ALA A N 1
ATOM 2188 C CA . ALA A 1 280 ? -18.297 -7.641 -13.023 1 98.62 280 ALA A CA 1
ATOM 2189 C C . ALA A 1 280 ? -17.422 -8.211 -14.133 1 98.62 280 ALA A C 1
ATOM 2191 O O . ALA A 1 280 ? -17.891 -8.438 -15.25 1 98.62 280 ALA A O 1
ATOM 2192 N N . ILE A 1 281 ? -16.156 -8.445 -13.852 1 98.38 281 ILE A N 1
ATOM 2193 C CA . ILE A 1 281 ? -15.25 -9.055 -14.82 1 98.38 281 ILE A CA 1
ATOM 2194 C C . ILE A 1 281 ? -15.727 -10.461 -15.156 1 98.38 281 ILE A C 1
ATOM 2196 O O . ILE A 1 281 ? -15.781 -10.844 -16.328 1 98.38 281 ILE A O 1
ATOM 2200 N N . GLY A 1 282 ? -16.047 -11.289 -14.086 1 96.94 282 GLY A N 1
ATOM 2201 C CA . GLY A 1 282 ? -16.547 -12.633 -14.305 1 96.94 282 GLY A CA 1
ATOM 2202 C C . GLY A 1 282 ? -17.766 -12.68 -15.203 1 96.94 282 GLY A C 1
ATOM 2203 O O . GLY A 1 282 ? -17.875 -13.547 -16.078 1 96.94 282 GLY A O 1
ATOM 2204 N N . ARG A 1 283 ? -18.688 -11.68 -15 1 97.38 283 ARG A N 1
ATOM 2205 C CA . ARG A 1 283 ? -19.875 -11.602 -15.844 1 97.38 283 ARG A CA 1
ATOM 2206 C C . ARG A 1 283 ? -19.5 -11.32 -17.297 1 97.38 283 ARG A C 1
ATOM 2208 O O . ARG A 1 283 ? -20.062 -11.922 -18.203 1 97.38 283 ARG A O 1
ATOM 2215 N N . ALA A 1 284 ? -18.578 -10.422 -17.5 1 96.62 284 ALA A N 1
ATOM 2216 C CA . ALA A 1 284 ? -18.125 -10.078 -18.844 1 96.62 284 ALA A CA 1
ATOM 2217 C C . ALA A 1 284 ? -17.438 -11.266 -19.516 1 96.62 284 ALA A C 1
ATOM 2219 O O . ALA A 1 284 ? -17.469 -11.391 -20.734 1 96.62 284 ALA A O 1
ATOM 2220 N N . LEU A 1 285 ? -16.828 -12.18 -18.734 1 93.31 285 LEU A N 1
ATOM 2221 C CA . LEU A 1 285 ? -16.141 -13.367 -19.234 1 93.31 285 LEU A CA 1
ATOM 2222 C C . LEU A 1 285 ? -17.156 -14.469 -19.547 1 93.31 285 LEU A C 1
ATOM 2224 O O . LEU A 1 285 ? -16.781 -15.5 -20.125 1 93.31 285 LEU A O 1
ATOM 2228 N N . GLY A 1 286 ? -18.406 -14.305 -19.094 1 92.94 286 GLY A N 1
ATOM 2229 C CA . GLY A 1 286 ? -19.453 -15.25 -19.453 1 92.94 286 GLY A CA 1
ATOM 2230 C C . GLY A 1 286 ? -19.812 -16.188 -18.312 1 92.94 286 GLY A C 1
ATOM 2231 O O . GLY A 1 286 ? -20.547 -17.156 -18.516 1 92.94 286 GLY A O 1
ATOM 2232 N N . TYR A 1 287 ? -19.328 -15.945 -17.141 1 93.62 287 TYR A N 1
ATOM 2233 C CA . TYR A 1 287 ? -19.656 -16.797 -16 1 93.62 287 TYR A CA 1
ATOM 2234 C C . TYR A 1 287 ? -21.016 -16.422 -15.422 1 93.62 287 TYR A C 1
ATOM 2236 O O . TYR A 1 287 ? -21.188 -15.312 -14.891 1 93.62 287 TYR A O 1
ATOM 2244 N N . PRO A 1 288 ? -22 -17.297 -15.469 1 93.38 288 PRO A N 1
ATOM 2245 C CA . PRO A 1 288 ? -23.344 -16.953 -15 1 93.38 288 PRO A CA 1
ATOM 2246 C C . PRO A 1 288 ? -23.453 -16.875 -13.477 1 93.38 288 PRO A C 1
ATOM 2248 O O . PRO A 1 288 ? -22.656 -17.5 -12.773 1 93.38 288 PRO A O 1
ATOM 2251 N N . ASP A 1 289 ? -24.453 -16.078 -13.008 1 95.31 289 ASP A N 1
ATOM 2252 C CA . ASP A 1 289 ? -24.719 -16 -11.578 1 95.31 289 ASP A CA 1
ATOM 2253 C C . ASP A 1 289 ? -25.484 -17.25 -11.094 1 95.31 289 ASP A C 1
ATOM 2255 O O . ASP A 1 289 ? -26.688 -17.188 -10.867 1 95.31 289 ASP A O 1
ATOM 2259 N N . SER A 1 290 ? -24.797 -18.312 -10.93 1 93 290 SER A N 1
ATOM 2260 C CA . SER A 1 290 ? -25.344 -19.594 -10.508 1 93 290 SER A CA 1
ATOM 2261 C C . SER A 1 290 ? -24.344 -20.375 -9.656 1 93 290 SER A C 1
ATOM 2263 O O . SER A 1 290 ? -23.172 -20.016 -9.594 1 93 290 SER A O 1
ATOM 2265 N N . LYS A 1 291 ? -24.781 -21.359 -9.047 1 88.75 291 LYS A N 1
ATOM 2266 C CA . LYS A 1 291 ? -23.953 -22.188 -8.18 1 88.75 291 LYS A CA 1
ATOM 2267 C C . LYS A 1 291 ? -22.781 -22.797 -8.945 1 88.75 291 LYS A C 1
ATOM 2269 O O . LYS A 1 291 ? -21.672 -22.875 -8.43 1 88.75 291 LYS A O 1
ATOM 2274 N N . ASP A 1 292 ? -23.078 -23.172 -10.211 1 86.44 292 ASP A N 1
ATOM 2275 C CA . ASP A 1 292 ? -22.047 -23.828 -11.023 1 86.44 292 ASP A CA 1
ATOM 2276 C C . ASP A 1 292 ? -21.266 -22.797 -11.844 1 86.44 292 ASP A C 1
ATOM 2278 O O . ASP A 1 292 ? -20.391 -23.172 -12.617 1 86.44 292 ASP A O 1
ATOM 2282 N N . GLY A 1 293 ? -21.594 -21.547 -11.734 1 91.62 293 GLY A N 1
ATOM 2283 C CA . GLY A 1 293 ? -20.906 -20.453 -12.414 1 91.62 293 GLY A CA 1
ATOM 2284 C C . GLY A 1 293 ? -20.062 -19.609 -11.484 1 91.62 293 GLY A C 1
ATOM 2285 O O . GLY A 1 293 ? -19.094 -20.094 -10.883 1 91.62 293 GLY A O 1
ATOM 2286 N N . LEU A 1 294 ? -20.406 -18.406 -11.328 1 95 294 LEU A N 1
ATOM 2287 C CA . LEU A 1 294 ? -19.828 -17.453 -10.398 1 95 294 LEU A CA 1
ATOM 2288 C C . LEU A 1 294 ? -20.906 -16.766 -9.578 1 95 294 LEU A C 1
ATOM 2290 O O . LEU A 1 294 ? -21.344 -15.656 -9.906 1 95 294 LEU A O 1
ATOM 2294 N N . PRO A 1 295 ? -21.266 -17.422 -8.516 1 96.06 295 PRO A N 1
ATOM 2295 C CA . PRO A 1 295 ? -22.375 -16.859 -7.734 1 96.06 295 PRO A CA 1
ATOM 2296 C C . PRO A 1 295 ? -22.016 -15.539 -7.066 1 96.06 295 PRO A C 1
ATOM 2298 O O . PRO A 1 295 ? -20.938 -15.406 -6.488 1 96.06 295 PRO A O 1
ATOM 2301 N N . SER A 1 296 ? -22.969 -14.602 -7.039 1 95.38 296 SER A N 1
ATOM 2302 C CA . SER A 1 296 ? -22.734 -13.297 -6.426 1 95.38 296 SER A CA 1
ATOM 2303 C C . SER A 1 296 ? -22.484 -13.422 -4.926 1 95.38 296 SER A C 1
ATOM 2305 O O . SER A 1 296 ? -21.906 -12.531 -4.309 1 95.38 296 SER A O 1
ATOM 2307 N N . SER A 1 297 ? -22.891 -14.531 -4.367 1 96.44 297 SER A N 1
ATOM 2308 C CA . SER A 1 297 ? -22.703 -14.773 -2.941 1 96.44 297 SER A CA 1
ATOM 2309 C C . SER A 1 297 ? -21.234 -14.922 -2.588 1 96.44 297 SER A C 1
ATOM 2311 O O . SER A 1 297 ? -20.859 -14.891 -1.413 1 96.44 297 SER A O 1
ATOM 2313 N N . ILE A 1 298 ? -20.391 -15.055 -3.629 1 96 298 ILE A N 1
ATOM 2314 C CA . ILE A 1 298 ? -18.969 -15.242 -3.396 1 96 298 ILE A CA 1
ATOM 2315 C C . ILE A 1 298 ? -18.391 -14.023 -2.668 1 96 298 ILE A C 1
ATOM 2317 O O . ILE A 1 298 ? -17.453 -14.148 -1.892 1 96 298 ILE A O 1
ATOM 2321 N N . VAL A 1 299 ? -19 -12.844 -2.871 1 97.56 299 VAL A N 1
ATOM 2322 C CA . VAL A 1 299 ? -18.547 -11.625 -2.225 1 97.56 299 VAL A CA 1
ATOM 2323 C C . VAL A 1 299 ? -18.688 -11.758 -0.71 1 97.56 299 VAL A C 1
ATOM 2325 O O . VAL A 1 299 ? -17.703 -11.609 0.025 1 97.56 299 VAL A O 1
ATOM 2328 N N . ASP A 1 300 ? -19.891 -12.133 -0.285 1 97.56 300 ASP A N 1
ATOM 2329 C CA . ASP A 1 300 ? -20.141 -12.312 1.142 1 97.56 300 ASP A CA 1
ATOM 2330 C C . ASP A 1 300 ? -19.359 -13.5 1.694 1 97.56 300 ASP A C 1
ATOM 2332 O O . ASP A 1 300 ? -18.828 -13.438 2.809 1 97.56 300 ASP A O 1
ATOM 2336 N N . ASN A 1 301 ? -19.297 -14.531 0.929 1 96.19 301 ASN A N 1
ATOM 2337 C CA . ASN A 1 301 ? -18.578 -15.727 1.355 1 96.19 301 ASN A CA 1
ATOM 2338 C C . ASN A 1 301 ? -17.094 -15.445 1.559 1 96.19 301 ASN A C 1
ATOM 2340 O O . ASN A 1 301 ? -16.484 -15.938 2.512 1 96.19 301 ASN A O 1
ATOM 2344 N N . ALA A 1 302 ? -16.531 -14.734 0.615 1 96 302 ALA A N 1
ATOM 2345 C CA . ALA A 1 302 ? -15.117 -14.391 0.724 1 96 302 ALA A CA 1
ATOM 2346 C C . ALA A 1 302 ? -14.852 -13.523 1.95 1 96 302 ALA A C 1
ATOM 2348 O O . ALA A 1 302 ? -13.906 -13.766 2.701 1 96 302 ALA A O 1
ATOM 2349 N N . LEU A 1 303 ? -15.719 -12.477 2.145 1 97.62 303 LEU A N 1
ATOM 2350 C CA . LEU A 1 303 ? -15.562 -11.562 3.268 1 97.62 303 LEU A CA 1
ATOM 2351 C C . LEU A 1 303 ? -15.773 -12.281 4.594 1 97.62 303 LEU A C 1
ATOM 2353 O O . LEU A 1 303 ? -14.93 -12.203 5.492 1 97.62 303 LEU A O 1
ATOM 2357 N N . ASP A 1 304 ? -16.844 -13.047 4.691 1 97.19 304 ASP A N 1
ATOM 2358 C CA . ASP A 1 304 ? -17.203 -13.719 5.934 1 97.19 304 ASP A CA 1
ATOM 2359 C C . ASP A 1 304 ? -16.25 -14.875 6.23 1 97.19 304 ASP A C 1
ATOM 2361 O O . ASP A 1 304 ? -15.844 -15.07 7.379 1 97.19 304 ASP A O 1
ATOM 2365 N N . GLY A 1 305 ? -15.945 -15.641 5.215 1 95.62 305 GLY A N 1
ATOM 2366 C CA . GLY A 1 305 ? -15 -16.734 5.395 1 95.62 305 GLY A CA 1
ATOM 2367 C C . GLY A 1 305 ? -13.625 -16.266 5.844 1 95.62 305 GLY A C 1
ATOM 2368 O O . GLY A 1 305 ? -13.016 -16.859 6.73 1 95.62 305 GLY A O 1
ATOM 2369 N N . THR A 1 306 ? -13.148 -15.211 5.246 1 96 306 THR A N 1
ATOM 2370 C CA . THR A 1 306 ? -11.852 -14.648 5.629 1 96 306 THR A CA 1
ATOM 2371 C C . THR A 1 306 ? -11.898 -14.117 7.059 1 96 306 THR A C 1
ATOM 2373 O O . THR A 1 306 ? -10.969 -14.344 7.836 1 96 306 THR A O 1
ATOM 2376 N N . ARG A 1 307 ? -12.992 -13.406 7.355 1 97.12 307 ARG A N 1
ATOM 2377 C CA . ARG A 1 307 ? -13.172 -12.891 8.711 1 97.12 307 ARG A CA 1
ATOM 2378 C C . ARG A 1 307 ? -13.148 -14.016 9.734 1 97.12 307 ARG A C 1
ATOM 2380 O O . ARG A 1 307 ? -12.445 -13.938 10.742 1 97.12 307 ARG A O 1
ATOM 2387 N N . GLU A 1 308 ? -13.844 -15.047 9.469 1 96.56 308 GLU A N 1
ATOM 2388 C CA . GLU A 1 308 ? -13.984 -16.172 10.398 1 96.56 308 GLU A CA 1
ATOM 2389 C C . GLU A 1 308 ? -12.625 -16.781 10.719 1 96.56 308 GLU A C 1
ATOM 2391 O O . GLU A 1 308 ? -12.367 -17.172 11.859 1 96.56 308 GLU A O 1
ATOM 2396 N N . ILE A 1 309 ? -11.82 -16.844 9.789 1 93.75 309 ILE A N 1
ATOM 2397 C CA . ILE A 1 309 ? -10.508 -17.469 9.961 1 93.75 309 ILE A CA 1
ATOM 2398 C C . ILE A 1 309 ? -9.57 -16.484 10.672 1 93.75 309 ILE A C 1
ATOM 2400 O O . ILE A 1 309 ? -8.914 -16.859 11.648 1 93.75 309 ILE A O 1
ATOM 2404 N N . HIS A 1 310 ? -9.578 -15.266 10.32 1 96 310 HIS A N 1
ATOM 2405 C CA . HIS A 1 310 ? -8.516 -14.344 10.703 1 96 310 HIS A CA 1
ATOM 2406 C C . HIS A 1 310 ? -8.867 -13.602 11.992 1 96 310 HIS A C 1
ATOM 2408 O O . HIS A 1 310 ? -8.008 -12.953 12.586 1 96 310 HIS A O 1
ATOM 2414 N N . GLU A 1 311 ? -10.117 -13.703 12.414 1 96.38 311 GLU A N 1
ATOM 2415 C CA . GLU A 1 311 ? -10.484 -13.094 13.688 1 96.38 311 GLU A CA 1
ATOM 2416 C C . GLU A 1 311 ? -10.039 -13.953 14.867 1 96.38 311 GLU A C 1
ATOM 2418 O O . GLU A 1 311 ? -10.023 -13.484 16.016 1 96.38 311 GLU A O 1
ATOM 2423 N N . LYS A 1 312 ? -9.688 -15.18 14.578 1 94.44 312 LYS A N 1
ATOM 2424 C CA . LYS A 1 312 ? -9.32 -16.109 15.641 1 94.44 312 LYS A CA 1
ATOM 2425 C C . LYS A 1 312 ? -7.996 -15.719 16.281 1 94.44 312 LYS A C 1
ATOM 2427 O O . LYS A 1 312 ? -7.074 -15.266 15.609 1 94.44 312 LYS A O 1
ATOM 2432 N N . ALA A 1 313 ? -7.871 -15.969 17.594 1 92.5 313 ALA A N 1
ATOM 2433 C CA . ALA A 1 313 ? -6.711 -15.57 18.391 1 92.5 313 ALA A CA 1
ATOM 2434 C C . ALA A 1 313 ? -5.461 -16.328 17.953 1 92.5 313 ALA A C 1
ATOM 2436 O O . ALA A 1 313 ? -4.348 -15.805 18.031 1 92.5 313 ALA A O 1
ATOM 2437 N N . ASP A 1 314 ? -5.664 -17.469 17.469 1 89.62 314 ASP A N 1
ATOM 2438 C CA . ASP A 1 314 ? -4.516 -18.328 17.172 1 89.62 314 ASP A CA 1
ATOM 2439 C C . ASP A 1 314 ? -4.168 -18.281 15.688 1 89.62 314 ASP A C 1
ATOM 2441 O O . ASP A 1 314 ? -3.307 -19.031 15.227 1 89.62 314 ASP A O 1
ATOM 2445 N N . CYS A 1 315 ? -4.859 -17.453 14.961 1 90.38 315 CYS A N 1
ATOM 2446 C CA . CYS A 1 315 ? -4.555 -17.359 13.539 1 90.38 315 CYS A CA 1
ATOM 2447 C C . CYS A 1 315 ? -3.191 -16.719 13.32 1 90.38 315 CYS A C 1
ATOM 2449 O O . CYS A 1 315 ? -2.955 -15.594 13.758 1 90.38 315 CYS A O 1
ATOM 2451 N N . THR A 1 316 ? -2.363 -17.422 12.617 1 86.69 316 THR A N 1
ATOM 2452 C CA . THR A 1 316 ? -1.022 -16.922 12.352 1 86.69 316 THR A CA 1
ATOM 2453 C C . THR A 1 316 ? -0.74 -16.875 10.852 1 86.69 316 THR A C 1
ATOM 2455 O O . THR A 1 316 ? 0.406 -16.703 10.438 1 86.69 316 THR A O 1
ATOM 2458 N N . HIS A 1 317 ? -1.717 -16.984 10.094 1 87.19 317 HIS A N 1
ATOM 2459 C CA . HIS A 1 317 ? -1.556 -17.062 8.648 1 87.19 317 HIS A CA 1
ATOM 2460 C C . HIS A 1 317 ? -1.035 -15.758 8.07 1 87.19 317 HIS A C 1
ATOM 2462 O O . HIS A 1 317 ? -1.544 -14.68 8.406 1 87.19 317 HIS A O 1
ATOM 2468 N N . VAL A 1 318 ? -0.029 -15.82 7.262 1 90.88 318 VAL A N 1
ATOM 2469 C CA . VAL A 1 318 ? 0.495 -14.695 6.492 1 90.88 318 VAL A CA 1
ATOM 2470 C C . VAL A 1 318 ? 0.348 -14.977 5 1 90.88 318 VAL A C 1
ATOM 2472 O O . VAL A 1 318 ? 0.864 -15.977 4.496 1 90.88 318 VAL A O 1
ATOM 2475 N N . PRO A 1 319 ? -0.385 -14.102 4.305 1 92.31 319 PRO A N 1
ATOM 2476 C CA . PRO A 1 319 ? -0.516 -14.305 2.859 1 92.31 319 PRO A CA 1
ATOM 2477 C C . PRO A 1 319 ? 0.835 -14.406 2.154 1 92.31 319 PRO A C 1
ATOM 2479 O O . PRO A 1 319 ? 1.778 -13.695 2.514 1 92.31 319 PRO A O 1
ATOM 2482 N N . SER A 1 320 ? 0.938 -15.273 1.182 1 90.62 320 SER A N 1
ATOM 2483 C CA . SER A 1 320 ? 2.193 -15.641 0.533 1 90.62 320 SER A CA 1
ATOM 2484 C C . SER A 1 320 ? 2.848 -14.43 -0.127 1 90.62 320 SER A C 1
ATOM 2486 O O . SER A 1 320 ? 4.07 -14.289 -0.094 1 90.62 320 SER A O 1
ATOM 2488 N N . MET A 1 321 ? 2.037 -13.547 -0.744 1 95.38 321 MET A N 1
ATOM 2489 C CA . MET A 1 321 ? 2.602 -12.383 -1.419 1 95.38 321 MET A CA 1
ATOM 2490 C C . MET A 1 321 ? 3.225 -11.414 -0.413 1 95.38 321 MET A C 1
ATOM 2492 O O . MET A 1 321 ? 4.246 -10.789 -0.699 1 95.38 321 MET A O 1
ATOM 2496 N N . LEU A 1 322 ? 2.561 -11.234 0.72 1 96.62 322 LEU A N 1
ATOM 2497 C CA . LEU A 1 322 ? 3.131 -10.422 1.793 1 96.62 322 LEU A CA 1
ATOM 2498 C C . LEU A 1 322 ? 4.477 -10.984 2.238 1 96.62 322 LEU A C 1
ATOM 2500 O O . LEU A 1 322 ? 5.441 -10.234 2.404 1 96.62 322 LEU A O 1
ATOM 2504 N N . LEU A 1 323 ? 4.559 -12.305 2.439 1 92.81 323 LEU A N 1
ATOM 2505 C CA . LEU A 1 323 ? 5.797 -12.953 2.852 1 92.81 323 LEU A CA 1
ATOM 2506 C C . LEU A 1 323 ? 6.906 -12.703 1.835 1 92.81 323 LEU A C 1
ATOM 2508 O O . LEU A 1 323 ? 8.047 -12.414 2.211 1 92.81 323 LEU A O 1
ATOM 2512 N N . ASP A 1 324 ? 6.57 -12.844 0.573 1 94.12 324 ASP A N 1
ATOM 2513 C CA . ASP A 1 324 ? 7.539 -12.586 -0.488 1 94.12 324 ASP A CA 1
ATOM 2514 C C . ASP A 1 324 ? 8.039 -11.148 -0.444 1 94.12 324 ASP A C 1
ATOM 2516 O O . ASP A 1 324 ? 9.242 -10.891 -0.521 1 94.12 324 ASP A O 1
ATOM 2520 N N . ALA A 1 325 ? 7.145 -10.219 -0.309 1 96.81 325 ALA A N 1
ATOM 2521 C CA . ALA A 1 325 ? 7.496 -8.805 -0.271 1 96.81 325 ALA A CA 1
ATOM 2522 C C . ALA A 1 325 ? 8.391 -8.492 0.923 1 96.81 325 ALA A C 1
ATOM 2524 O O . ALA A 1 325 ? 9.383 -7.766 0.794 1 96.81 325 ALA A O 1
ATOM 2525 N N . GLN A 1 326 ? 8.086 -9.062 2.039 1 95.25 326 GLN A N 1
ATOM 2526 C CA . GLN A 1 326 ? 8.859 -8.828 3.256 1 95.25 326 GLN A CA 1
ATOM 2527 C C . GLN A 1 326 ? 10.266 -9.406 3.129 1 95.25 326 GLN A C 1
ATOM 2529 O O . GLN A 1 326 ? 11.211 -8.859 3.703 1 95.25 326 GLN A O 1
ATOM 2534 N N . LYS A 1 327 ? 10.383 -10.445 2.336 1 92.88 327 LYS A N 1
ATOM 2535 C CA . LYS A 1 327 ? 11.68 -11.094 2.135 1 92.88 327 LYS A CA 1
ATOM 2536 C C . LYS A 1 327 ? 12.43 -10.469 0.961 1 92.88 327 LYS A C 1
ATOM 2538 O O . LYS A 1 327 ? 13.539 -10.891 0.629 1 92.88 327 LYS A O 1
ATOM 2543 N N . GLY A 1 328 ? 11.781 -9.5 0.316 1 95 328 GLY A N 1
ATOM 2544 C CA . GLY A 1 328 ? 12.398 -8.867 -0.838 1 95 328 GLY A CA 1
ATOM 2545 C C . GLY A 1 328 ? 12.438 -9.766 -2.061 1 95 328 GLY A C 1
ATOM 2546 O O . GLY A 1 328 ? 13.352 -9.664 -2.883 1 95 328 GLY A O 1
ATOM 2547 N N . GLN A 1 329 ? 11.508 -10.695 -2.158 1 94.38 329 GLN A N 1
ATOM 2548 C CA . GLN A 1 329 ? 11.406 -11.617 -3.291 1 94.38 329 GLN A CA 1
ATOM 2549 C C . GLN A 1 329 ? 10.344 -11.148 -4.277 1 94.38 329 GLN A C 1
ATOM 2551 O O . GLN A 1 329 ? 9.383 -10.469 -3.896 1 94.38 329 GLN A O 1
ATOM 2556 N N . PRO A 1 330 ? 10.539 -11.477 -5.57 1 96.94 330 PRO A N 1
ATOM 2557 C CA . PRO A 1 330 ? 9.531 -11.094 -6.559 1 96.94 330 PRO A CA 1
ATOM 2558 C C . PRO A 1 330 ? 8.148 -11.648 -6.234 1 96.94 330 PRO A C 1
ATOM 2560 O O . PRO A 1 330 ? 8.031 -12.789 -5.762 1 96.94 330 PRO A O 1
ATOM 2563 N N . ILE A 1 331 ? 7.164 -10.844 -6.527 1 97.75 331 ILE A N 1
ATOM 2564 C CA . ILE A 1 331 ? 5.793 -11.258 -6.254 1 97.75 331 ILE A CA 1
ATOM 2565 C C . ILE A 1 331 ? 5.094 -11.617 -7.562 1 97.75 331 ILE A C 1
ATOM 2567 O O . ILE A 1 331 ? 5.527 -11.211 -8.641 1 97.75 331 ILE A O 1
ATOM 2571 N N . GLU A 1 332 ? 4.059 -12.406 -7.48 1 97.94 332 GLU A N 1
ATOM 2572 C CA . GLU A 1 332 ? 3.32 -12.883 -8.648 1 97.94 332 GLU A CA 1
ATOM 2573 C C . GLU A 1 332 ? 2.252 -11.883 -9.07 1 97.94 332 GLU A C 1
ATOM 2575 O O . GLU A 1 332 ? 1.103 -12.258 -9.312 1 97.94 332 GLU A O 1
ATOM 2580 N N . VAL A 1 333 ? 2.617 -10.648 -9.188 1 98.5 333 VAL A N 1
ATOM 2581 C CA . VAL A 1 333 ? 1.666 -9.562 -9.406 1 98.5 333 VAL A CA 1
ATOM 2582 C C . VAL A 1 333 ? 1.064 -9.68 -10.805 1 98.5 333 VAL A C 1
ATOM 2584 O O . VAL A 1 333 ? -0.125 -9.422 -11 1 98.5 333 VAL A O 1
ATOM 2587 N N . GLU A 1 334 ? 1.777 -10.117 -11.82 1 98.25 334 GLU A N 1
ATOM 2588 C CA . GLU A 1 334 ? 1.29 -10.148 -13.195 1 98.25 334 GLU A CA 1
ATOM 2589 C C . GLU A 1 334 ? 0.216 -11.219 -13.383 1 98.25 334 GLU A C 1
ATOM 2591 O O . GLU A 1 334 ? -0.798 -10.977 -14.039 1 98.25 334 GLU A O 1
ATOM 2596 N N . VAL A 1 335 ? 0.427 -12.359 -12.727 1 98.25 335 VAL A N 1
ATOM 2597 C CA . VAL A 1 335 ? -0.488 -13.461 -13.008 1 98.25 335 VAL A CA 1
ATOM 2598 C C . VAL A 1 335 ? -1.665 -13.414 -12.039 1 98.25 335 VAL A C 1
ATOM 2600 O O . VAL A 1 335 ? -2.732 -13.961 -12.32 1 98.25 335 VAL A O 1
ATOM 2603 N N . ILE A 1 336 ? -1.484 -12.734 -10.883 1 98.25 336 ILE A N 1
ATOM 2604 C CA . ILE A 1 336 ? -2.553 -12.664 -9.891 1 98.25 336 ILE A CA 1
ATOM 2605 C C . ILE A 1 336 ? -3.42 -11.438 -10.164 1 98.25 336 ILE A C 1
ATOM 2607 O O . ILE A 1 336 ? -4.648 -11.516 -10.117 1 98.25 336 ILE A O 1
ATOM 2611 N N . VAL A 1 337 ? -2.797 -10.312 -10.492 1 98.75 337 VAL A N 1
ATOM 2612 C CA . VAL A 1 337 ? -3.543 -9.062 -10.633 1 98.75 337 VAL A CA 1
ATOM 2613 C C . VAL A 1 337 ? -3.508 -8.602 -12.086 1 98.75 337 VAL A C 1
ATOM 2615 O O . VAL A 1 337 ? -4.551 -8.297 -12.672 1 98.75 337 VAL A O 1
ATOM 2618 N N . GLY A 1 338 ? -2.334 -8.594 -12.719 1 98.62 338 GLY A N 1
ATOM 2619 C CA . GLY A 1 338 ? -2.145 -8.039 -14.047 1 98.62 338 GLY A CA 1
ATOM 2620 C C . GLY A 1 338 ? -3.029 -8.688 -15.094 1 98.62 338 GLY A C 1
ATOM 2621 O O . GLY A 1 338 ? -3.658 -7.996 -15.898 1 98.62 338 GLY A O 1
ATOM 2622 N N . GLU A 1 339 ? -3.045 -9.992 -15.078 1 98.06 339 GLU A N 1
ATOM 2623 C CA . GLU A 1 339 ? -3.85 -10.719 -16.062 1 98.06 339 GLU A CA 1
ATOM 2624 C C . GLU A 1 339 ? -5.328 -10.359 -15.93 1 98.06 339 GLU A C 1
ATOM 2626 O O . GLU A 1 339 ? -6.035 -10.25 -16.938 1 98.06 339 GLU A O 1
ATOM 2631 N N . VAL A 1 340 ? -5.801 -10.203 -14.727 1 98.44 340 VAL A N 1
ATOM 2632 C CA . VAL A 1 340 ? -7.203 -9.875 -14.492 1 98.44 340 VAL A CA 1
ATOM 2633 C C . VAL A 1 340 ? -7.504 -8.469 -14.992 1 98.44 340 VAL A C 1
ATOM 2635 O O . VAL A 1 340 ? -8.57 -8.211 -15.555 1 98.44 340 VAL A O 1
ATOM 2638 N N . ILE A 1 341 ? -6.57 -7.523 -14.797 1 98.62 341 ILE A N 1
ATOM 2639 C CA . ILE A 1 341 ? -6.73 -6.16 -15.289 1 98.62 341 ILE A CA 1
ATOM 2640 C C . ILE A 1 341 ? -6.789 -6.168 -16.812 1 98.62 341 ILE A C 1
ATOM 2642 O O . ILE A 1 341 ? -7.602 -5.457 -17.422 1 98.62 341 ILE A O 1
ATOM 2646 N N . ARG A 1 342 ? -5.949 -6.953 -17.453 1 97.81 342 ARG A N 1
ATOM 2647 C CA . ARG A 1 342 ? -5.957 -7.051 -18.906 1 97.81 342 ARG A CA 1
ATOM 2648 C C . ARG A 1 342 ? -7.254 -7.676 -19.406 1 97.81 342 ARG A C 1
ATOM 2650 O O . ARG A 1 342 ? -7.797 -7.262 -20.422 1 97.81 342 ARG A O 1
ATOM 2657 N N . MET A 1 343 ? -7.75 -8.68 -18.672 1 96.69 343 MET A N 1
ATOM 2658 C CA . MET A 1 343 ? -9.055 -9.258 -19 1 96.69 343 MET A CA 1
ATOM 2659 C C . MET A 1 343 ? -10.148 -8.203 -18.922 1 96.69 343 MET A C 1
ATOM 2661 O O . MET A 1 343 ? -11 -8.102 -19.797 1 96.69 343 MET A O 1
ATOM 2665 N N . ALA A 1 344 ? -10.156 -7.422 -17.828 1 98.56 344 ALA A N 1
ATOM 2666 C CA . ALA A 1 344 ? -11.148 -6.363 -17.641 1 98.56 344 ALA A CA 1
ATOM 2667 C C . ALA A 1 344 ? -11.102 -5.363 -18.797 1 98.56 344 ALA A C 1
ATOM 2669 O O . ALA A 1 344 ? -12.141 -5 -19.359 1 98.56 344 ALA A O 1
ATOM 2670 N N . LYS A 1 345 ? -9.93 -4.938 -19.172 1 98 345 LYS A N 1
ATOM 2671 C CA . LYS A 1 345 ? -9.758 -3.965 -20.234 1 98 345 LYS A CA 1
ATOM 2672 C C . LYS A 1 345 ? -10.258 -4.52 -21.578 1 98 345 LYS A C 1
ATOM 2674 O O . LYS A 1 345 ? -10.945 -3.822 -22.328 1 98 345 LYS A O 1
ATOM 2679 N N . SER A 1 346 ? -9.914 -5.746 -21.828 1 97.12 346 SER A N 1
ATOM 2680 C CA . SER A 1 346 ? -10.312 -6.383 -23.078 1 97.12 346 SER A CA 1
ATOM 2681 C C . SER A 1 346 ? -11.836 -6.484 -23.188 1 97.12 346 SER A C 1
ATOM 2683 O O . SER A 1 346 ? -12.383 -6.508 -24.297 1 97.12 346 SER A O 1
ATOM 2685 N N . HIS A 1 347 ? -12.5 -6.547 -22.094 1 97.5 347 HIS A N 1
ATOM 2686 C CA . HIS A 1 347 ? -13.953 -6.672 -22.062 1 97.5 347 HIS A CA 1
ATOM 2687 C C . HIS A 1 347 ? -14.617 -5.355 -21.688 1 97.5 347 HIS A C 1
ATOM 2689 O O . HIS A 1 347 ? -15.82 -5.316 -21.406 1 97.5 347 HIS A O 1
ATOM 2695 N N . LYS A 1 348 ? -13.844 -4.242 -21.531 1 98.06 348 LYS A N 1
ATOM 2696 C CA . LYS A 1 348 ? -14.305 -2.881 -21.281 1 98.06 348 LYS A CA 1
ATOM 2697 C C . LYS A 1 348 ? -15.016 -2.789 -19.938 1 98.06 348 LYS A C 1
ATOM 2699 O O . LYS A 1 348 ? -16.062 -2.137 -19.812 1 98.06 348 LYS A O 1
ATOM 2704 N N . VAL A 1 349 ? -14.578 -3.553 -18.969 1 98.62 349 VAL A N 1
ATOM 2705 C CA . VAL A 1 349 ? -15.078 -3.48 -17.609 1 98.62 349 VAL A CA 1
ATOM 2706 C C . VAL A 1 349 ? -14.219 -2.525 -16.781 1 98.62 349 VAL A C 1
ATOM 2708 O O . VAL A 1 349 ? -12.992 -2.654 -16.75 1 98.62 349 VAL A O 1
ATOM 2711 N N . GLU A 1 350 ? -14.828 -1.5 -16.156 1 98.31 350 GLU A N 1
ATOM 2712 C CA . GLU A 1 350 ? -14.094 -0.561 -15.32 1 98.31 350 GLU A CA 1
ATOM 2713 C C . GLU A 1 350 ? -13.766 -1.178 -13.961 1 98.31 350 GLU A C 1
ATOM 2715 O O . GLU A 1 350 ? -14.648 -1.704 -13.281 1 98.31 350 GLU A O 1
ATOM 2720 N N . THR A 1 351 ? -12.547 -1.173 -13.641 1 98.75 351 THR A N 1
ATOM 2721 C CA . THR A 1 351 ? -12.109 -1.738 -12.367 1 98.75 351 THR A CA 1
ATOM 2722 C C . THR A 1 351 ? -11.164 -0.781 -11.641 1 98.75 351 THR A C 1
ATOM 2724 O O . THR A 1 351 ? -10.023 -1.132 -11.352 1 98.75 351 THR A O 1
ATOM 2727 N N . PRO A 1 352 ? -11.656 0.405 -11.273 1 98.88 352 PRO A N 1
ATOM 2728 C CA . PRO A 1 352 ? -10.758 1.433 -10.734 1 98.88 352 PRO A CA 1
ATOM 2729 C C . PRO A 1 352 ? -10.039 0.983 -9.469 1 98.88 352 PRO A C 1
ATOM 2731 O O . PRO A 1 352 ? -8.883 1.355 -9.242 1 98.88 352 PRO A O 1
ATOM 2734 N N . ARG A 1 353 ? -10.734 0.209 -8.625 1 98.88 353 ARG A N 1
ATOM 2735 C CA . ARG A 1 353 ? -10.117 -0.198 -7.367 1 98.88 353 ARG A CA 1
ATOM 2736 C C . ARG A 1 353 ? -9.047 -1.259 -7.602 1 98.88 353 ARG A C 1
ATOM 2738 O O . ARG A 1 353 ? -7.953 -1.183 -7.031 1 98.88 353 ARG A O 1
ATOM 2745 N N . LEU A 1 354 ? -9.328 -2.217 -8.492 1 98.94 354 LEU A N 1
ATOM 2746 C CA . LEU A 1 354 ? -8.344 -3.244 -8.82 1 98.94 354 LEU A CA 1
ATOM 2747 C C . LEU A 1 354 ? -7.16 -2.646 -9.57 1 98.94 354 LEU A C 1
ATOM 2749 O O . LEU A 1 354 ? -6.016 -3.062 -9.359 1 98.94 354 LEU A O 1
ATOM 2753 N N . GLU A 1 355 ? -7.434 -1.692 -10.445 1 98.94 355 GLU A N 1
ATOM 2754 C CA . GLU A 1 355 ? -6.359 -0.993 -11.148 1 98.94 355 GLU A CA 1
ATOM 2755 C C . GLU A 1 355 ? -5.449 -0.261 -10.172 1 98.94 355 GLU A C 1
ATOM 2757 O O . GLU A 1 355 ? -4.238 -0.173 -10.383 1 98.94 355 GLU A O 1
ATOM 2762 N N . THR A 1 356 ? -6.02 0.266 -9.125 1 98.94 356 THR A N 1
ATOM 2763 C CA . THR A 1 356 ? -5.238 0.959 -8.109 1 98.94 356 THR A CA 1
ATOM 2764 C C . THR A 1 356 ? -4.312 -0.012 -7.379 1 98.94 356 THR A C 1
ATOM 2766 O O . THR A 1 356 ? -3.127 0.27 -7.199 1 98.94 356 THR A O 1
ATOM 2769 N N . LEU A 1 357 ? -4.863 -1.201 -6.988 1 98.94 357 LEU A N 1
ATOM 2770 C CA . LEU A 1 357 ? -4.027 -2.225 -6.367 1 98.94 357 LEU A CA 1
ATOM 2771 C C . LEU A 1 357 ? -2.873 -2.613 -7.285 1 98.94 357 LEU A C 1
ATOM 2773 O O . LEU A 1 357 ? -1.724 -2.682 -6.844 1 98.94 357 LEU A O 1
ATOM 2777 N N . TYR A 1 358 ? -3.213 -2.803 -8.57 1 98.94 358 TYR A N 1
ATOM 2778 C CA . TYR A 1 358 ? -2.221 -3.223 -9.555 1 98.94 358 TYR A CA 1
ATOM 2779 C C . TYR A 1 358 ? -1.127 -2.172 -9.711 1 98.94 358 TYR A C 1
ATOM 2781 O O . TYR A 1 358 ? 0.062 -2.498 -9.688 1 98.94 358 TYR A O 1
ATOM 2789 N N . ALA A 1 359 ? -1.548 -0.922 -9.805 1 98.94 359 ALA A N 1
ATOM 2790 C CA . ALA A 1 359 ? -0.619 0.19 -9.992 1 98.94 359 ALA A CA 1
ATOM 2791 C C . ALA A 1 359 ? 0.39 0.257 -8.852 1 98.94 359 ALA A C 1
ATOM 2793 O O . ALA A 1 359 ? 1.587 0.445 -9.078 1 98.94 359 ALA A O 1
ATOM 2794 N N . LEU A 1 360 ? -0.081 0.082 -7.641 1 98.94 360 LEU A N 1
ATOM 2795 C CA . LEU A 1 360 ? 0.78 0.158 -6.465 1 98.94 360 LEU A CA 1
ATOM 2796 C C . LEU A 1 360 ? 1.706 -1.052 -6.391 1 98.94 360 LEU A C 1
ATOM 2798 O O . LEU A 1 360 ? 2.9 -0.909 -6.121 1 98.94 360 LEU A O 1
ATOM 2802 N N . LEU A 1 361 ? 1.187 -2.23 -6.641 1 98.94 361 LEU A N 1
ATOM 2803 C CA . LEU A 1 361 ? 1.975 -3.455 -6.562 1 98.94 361 LEU A CA 1
ATOM 2804 C C . LEU A 1 361 ? 3.068 -3.467 -7.625 1 98.94 361 LEU A C 1
ATOM 2806 O O . LEU A 1 361 ? 4.141 -4.035 -7.41 1 98.94 361 LEU A O 1
ATOM 2810 N N . LEU A 1 362 ? 2.793 -2.82 -8.789 1 98.88 362 LEU A N 1
ATOM 2811 C CA . LEU A 1 362 ? 3.799 -2.748 -9.844 1 98.88 362 LEU A CA 1
ATOM 2812 C C . LEU A 1 362 ? 5.027 -1.978 -9.367 1 98.88 362 LEU A C 1
ATOM 2814 O O . LEU A 1 362 ? 6.152 -2.293 -9.758 1 98.88 362 LEU A O 1
ATOM 2818 N N . VAL A 1 363 ? 4.809 -0.925 -8.547 1 98.88 363 VAL A N 1
ATOM 2819 C CA . VAL A 1 363 ? 5.941 -0.189 -7.988 1 98.88 363 VAL A CA 1
ATOM 2820 C C . VAL A 1 363 ? 6.754 -1.104 -7.074 1 98.88 363 VAL A C 1
ATOM 2822 O O . VAL A 1 363 ? 7.984 -1.149 -7.168 1 98.88 363 VAL A O 1
ATOM 2825 N N . VAL A 1 364 ? 6.102 -1.877 -6.223 1 98.81 364 VAL A N 1
ATOM 2826 C CA . VAL A 1 364 ? 6.754 -2.812 -5.312 1 98.81 364 VAL A CA 1
ATOM 2827 C C . VAL A 1 364 ? 7.559 -3.836 -6.113 1 98.81 364 VAL A C 1
ATOM 2829 O O . VAL A 1 364 ? 8.734 -4.078 -5.82 1 98.81 364 VAL A O 1
ATOM 2832 N N . GLN A 1 365 ? 6.875 -4.402 -7.133 1 98.75 365 GLN A N 1
ATOM 2833 C CA . GLN A 1 365 ? 7.52 -5.402 -7.977 1 98.75 365 GLN A CA 1
ATOM 2834 C C . GLN A 1 365 ? 8.734 -4.816 -8.688 1 98.75 365 GLN A C 1
ATOM 2836 O O . GLN A 1 365 ? 9.805 -5.438 -8.727 1 98.75 365 GLN A O 1
ATOM 2841 N N . ASN A 1 366 ? 8.562 -3.627 -9.289 1 98.81 366 ASN A N 1
ATOM 2842 C CA . ASN A 1 366 ? 9.648 -2.984 -10.023 1 98.81 366 ASN A CA 1
ATOM 2843 C C . ASN A 1 366 ? 10.867 -2.762 -9.141 1 98.81 366 ASN A C 1
ATOM 2845 O O . ASN A 1 366 ? 12 -3.027 -9.555 1 98.81 366 ASN A O 1
ATOM 2849 N N . GLN A 1 367 ? 10.664 -2.309 -7.945 1 98.5 367 GLN A N 1
ATOM 2850 C CA . GLN A 1 367 ? 11.773 -2.006 -7.051 1 98.5 367 GLN A CA 1
ATOM 2851 C C . GLN A 1 367 ? 12.414 -3.283 -6.512 1 98.5 367 GLN A C 1
ATOM 2853 O O . GLN A 1 367 ? 13.625 -3.332 -6.285 1 98.5 367 GLN A O 1
ATOM 2858 N N . THR A 1 368 ? 11.578 -4.316 -6.27 1 98.06 368 THR A N 1
ATOM 2859 C CA . THR A 1 368 ? 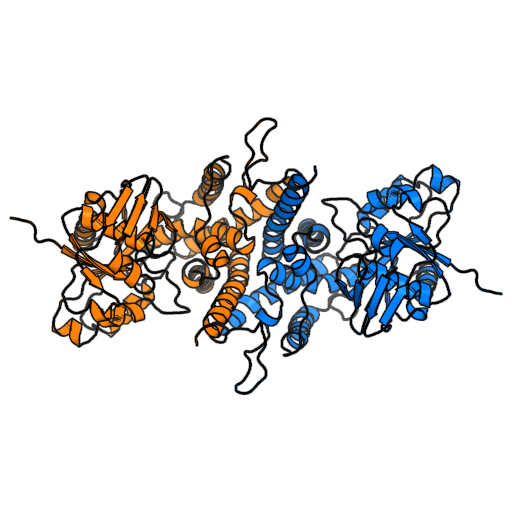12.125 -5.617 -5.898 1 98.06 368 THR A CA 1
ATOM 2860 C C . THR A 1 368 ? 13.078 -6.129 -6.969 1 98.06 368 THR A C 1
ATOM 2862 O O . THR A 1 368 ? 14.18 -6.586 -6.66 1 98.06 368 THR A O 1
ATOM 2865 N N . LEU A 1 369 ? 12.625 -6.035 -8.227 1 97.56 369 LEU A N 1
ATOM 2866 C CA . LEU A 1 369 ? 13.461 -6.473 -9.344 1 97.56 369 LEU A CA 1
ATOM 2867 C C . LEU A 1 369 ? 14.719 -5.621 -9.445 1 97.56 369 LEU A C 1
ATOM 2869 O O . LEU A 1 369 ? 15.8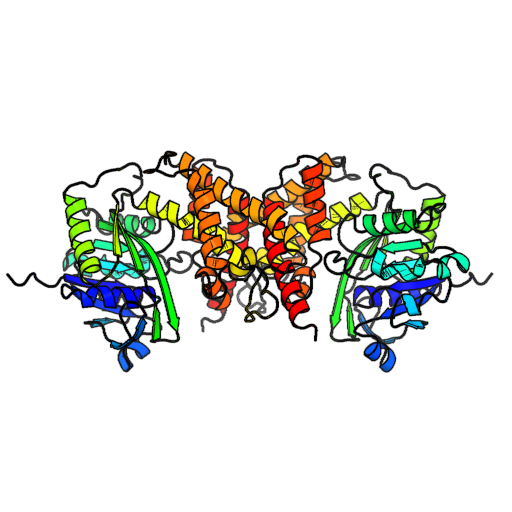05 -6.145 -9.688 1 97.56 369 LEU A O 1
ATOM 2873 N N . ARG A 1 370 ? 14.594 -4.293 -9.273 1 97.19 370 ARG A N 1
ATOM 2874 C CA . ARG A 1 370 ? 15.734 -3.383 -9.312 1 97.19 370 ARG A CA 1
ATOM 2875 C C . ARG A 1 370 ? 16.812 -3.82 -8.32 1 97.19 370 ARG A C 1
ATOM 2877 O O . ARG A 1 370 ? 18 -3.861 -8.664 1 97.19 370 ARG A O 1
ATOM 2884 N N . LYS A 1 371 ? 16.375 -4.141 -7.137 1 96.62 371 LYS A N 1
ATOM 2885 C CA . LYS A 1 371 ? 17.297 -4.531 -6.086 1 96.62 371 LYS A CA 1
ATOM 2886 C C . LYS A 1 371 ? 17.984 -5.859 -6.418 1 96.62 371 LYS A C 1
ATOM 2888 O O . LYS A 1 371 ? 19.172 -6.039 -6.145 1 96.62 371 LYS A O 1
ATOM 2893 N N . LEU A 1 372 ? 17.234 -6.77 -6.965 1 93.69 372 LEU A N 1
ATOM 2894 C CA . LEU A 1 372 ? 17.797 -8.062 -7.352 1 93.69 372 LEU A CA 1
ATOM 2895 C C . LEU A 1 372 ? 18.828 -7.902 -8.469 1 93.69 372 LEU A C 1
ATOM 2897 O O . LEU A 1 372 ? 19.844 -8.578 -8.469 1 93.69 372 LEU A O 1
ATOM 2901 N N . GLU A 1 373 ? 18.516 -7.043 -9.391 1 91.62 373 GLU A N 1
ATOM 2902 C CA . GLU A 1 373 ? 19.406 -6.805 -10.523 1 91.62 373 GLU A CA 1
ATOM 2903 C C . GLU A 1 373 ? 20.703 -6.117 -10.086 1 91.62 373 GLU A C 1
ATOM 2905 O O . GLU A 1 373 ? 21.75 -6.328 -10.688 1 91.62 373 GLU A O 1
ATOM 2910 N N . SER A 1 374 ? 20.578 -5.25 -9.055 1 86.62 374 SER A N 1
ATOM 2911 C CA . SER A 1 374 ? 21.75 -4.523 -8.562 1 86.62 374 SER A CA 1
ATOM 2912 C C . SER A 1 374 ? 22.656 -5.438 -7.758 1 86.62 374 SER A C 1
ATOM 2914 O O . SER A 1 374 ? 23.844 -5.145 -7.594 1 86.62 374 SER A O 1
ATOM 2916 N N . ARG A 1 375 ? 22.203 -6.473 -7.176 1 80.81 375 ARG A N 1
ATOM 2917 C CA . ARG A 1 375 ? 23 -7.422 -6.402 1 80.81 375 ARG A CA 1
ATOM 2918 C C . ARG A 1 375 ? 23.703 -8.422 -7.316 1 80.81 375 ARG A C 1
ATOM 2920 O O . ARG A 1 375 ? 24.625 -9.117 -6.891 1 80.81 375 ARG A O 1
ATOM 2927 N N . LYS A 1 376 ? 23.141 -8.617 -8.484 1 67.75 376 LYS A N 1
ATOM 2928 C CA . LYS A 1 376 ? 23.781 -9.531 -9.414 1 67.75 376 LYS A CA 1
ATOM 2929 C C . LYS A 1 376 ? 25.219 -9.094 -9.727 1 67.75 376 LYS A C 1
ATOM 2931 O O . LYS A 1 376 ? 25.453 -7.934 -10.078 1 67.75 376 LYS A O 1
ATOM 2936 N N . PRO A 1 377 ? 26.391 -9.961 -9.203 1 57.5 377 PRO A N 1
ATOM 2937 C CA . PRO A 1 377 ? 27.797 -9.617 -9.516 1 57.5 377 PRO A CA 1
ATOM 2938 C C . PRO A 1 377 ? 28.031 -9.43 -11.008 1 57.5 377 PRO A C 1
ATOM 2940 O O . PRO A 1 377 ? 27.328 -10.008 -11.836 1 57.5 377 PRO A O 1
ATOM 2943 N N . MET B 1 1 ? 8.133 55.188 17.469 1 37.19 1 MET B N 1
ATOM 2944 C CA . MET B 1 1 ? 7.445 54.469 18.531 1 37.19 1 MET B CA 1
ATOM 2945 C C . MET B 1 1 ? 7.816 53 18.516 1 37.19 1 MET B C 1
ATOM 2947 O O . MET B 1 1 ? 7.777 52.344 17.469 1 37.19 1 MET B O 1
ATOM 2951 N N . SER B 1 2 ? 8.703 52.438 19.203 1 43.38 2 SER B N 1
ATOM 2952 C CA . SER B 1 2 ? 9.25 51.094 19.234 1 43.38 2 SER B CA 1
ATOM 2953 C C . SER B 1 2 ? 8.141 50.062 19.094 1 43.38 2 SER B C 1
ATOM 2955 O O . SER B 1 2 ? 7.234 50 19.922 1 43.38 2 SER B O 1
ATOM 2957 N N . GLU B 1 3 ? 7.637 49.812 17.922 1 55.62 3 GLU B N 1
ATOM 2958 C CA . GLU B 1 3 ? 6.508 48.906 17.703 1 55.62 3 GLU B CA 1
ATOM 2959 C C . GLU B 1 3 ? 6.582 47.688 18.625 1 55.62 3 GLU B C 1
ATOM 2961 O O . GLU B 1 3 ? 7.637 47.062 18.75 1 55.62 3 GLU B O 1
ATOM 2966 N N . SER B 1 4 ? 5.738 47.625 19.688 1 78.94 4 SER B N 1
ATOM 2967 C CA . SER B 1 4 ? 5.688 46.625 20.75 1 78.94 4 SER B CA 1
ATOM 2968 C C . SER B 1 4 ? 5.734 45.219 20.172 1 78.94 4 SER B C 1
ATOM 2970 O O . SER B 1 4 ? 5.098 44.938 19.156 1 78.94 4 SER B O 1
ATOM 2972 N N . LEU B 1 5 ? 6.766 44.469 20.5 1 92.5 5 LEU B N 1
ATOM 2973 C CA . LEU B 1 5 ? 6.973 43.094 20.094 1 92.5 5 LEU B CA 1
ATOM 2974 C C . LEU B 1 5 ? 5.703 42.281 20.297 1 92.5 5 LEU B C 1
ATOM 2976 O O . LEU B 1 5 ? 4.996 42.438 21.297 1 92.5 5 LEU B O 1
ATOM 2980 N N . LYS B 1 6 ? 5.371 41.531 19.281 1 96.94 6 LYS B N 1
ATOM 2981 C CA . LYS B 1 6 ? 4.234 40.625 19.391 1 96.94 6 LYS B CA 1
ATOM 2982 C C . LYS B 1 6 ? 4.598 39.375 20.188 1 96.94 6 LYS B C 1
ATOM 2984 O O . LYS B 1 6 ? 5.656 38.781 19.969 1 96.94 6 LYS B O 1
ATOM 2989 N N . GLU B 1 7 ? 3.773 39.094 21.219 1 98.31 7 GLU B N 1
ATOM 2990 C CA . GLU B 1 7 ? 3.926 37.812 21.891 1 98.31 7 GLU B CA 1
ATOM 2991 C C . GLU B 1 7 ? 3.326 36.656 21.062 1 98.31 7 GLU B C 1
ATOM 2993 O O . GLU B 1 7 ? 2.121 36.656 20.812 1 98.31 7 GLU B O 1
ATOM 2998 N N . VAL B 1 8 ? 4.184 35.719 20.609 1 98.81 8 VAL B N 1
ATOM 2999 C CA . VAL B 1 8 ? 3.738 34.625 19.766 1 98.81 8 VAL B CA 1
ATOM 3000 C C . VAL B 1 8 ? 4.027 33.281 20.453 1 98.81 8 VAL B C 1
ATOM 3002 O O . VAL B 1 8 ? 5.141 33.062 20.922 1 98.81 8 VAL B O 1
ATOM 3005 N N . LEU B 1 9 ? 3.016 32.438 20.547 1 98.88 9 LEU B N 1
ATOM 3006 C CA . LEU B 1 9 ? 3.178 31.078 21.047 1 98.88 9 LEU B CA 1
ATOM 3007 C C . LEU B 1 9 ? 3.238 30.078 19.891 1 98.88 9 LEU B C 1
ATOM 3009 O O . LEU B 1 9 ? 2.365 30.062 19.031 1 98.88 9 LEU B O 1
ATOM 3013 N N . VAL B 1 10 ? 4.277 29.25 19.828 1 98.88 10 VAL B N 1
ATOM 3014 C CA . VAL B 1 10 ? 4.387 28.172 18.859 1 98.88 10 VAL B CA 1
ATOM 3015 C C . VAL B 1 10 ? 4.16 26.828 19.547 1 98.88 10 VAL B C 1
ATOM 3017 O O . VAL B 1 10 ? 4.902 26.453 20.469 1 98.88 10 VAL B O 1
ATOM 3020 N N . VAL B 1 11 ? 3.074 26.172 19.125 1 98.62 11 VAL B N 1
ATOM 3021 C CA . VAL B 1 11 ? 2.705 24.875 19.703 1 98.62 11 VAL B CA 1
ATOM 3022 C C . VAL B 1 11 ? 3.129 23.75 18.766 1 98.62 11 VAL B C 1
ATOM 3024 O O . VAL B 1 11 ? 2.576 23.609 17.672 1 98.62 11 VAL B O 1
ATOM 3027 N N . GLY B 1 12 ? 4 22.891 19.203 1 96.31 12 GLY B N 1
ATOM 3028 C CA . GLY B 1 12 ? 4.66 21.891 18.375 1 96.31 12 GLY B CA 1
ATOM 3029 C C . GLY B 1 12 ? 6.074 22.281 17.984 1 96.31 12 GLY B C 1
ATOM 3030 O O . GLY B 1 12 ? 6.27 23.219 17.219 1 96.31 12 GLY B O 1
ATOM 3031 N N . PHE B 1 13 ? 6.973 21.562 18.531 1 95.44 13 PHE B N 1
ATOM 3032 C CA . PHE B 1 13 ? 8.359 21.953 18.312 1 95.44 13 PHE B CA 1
ATOM 3033 C C . PHE B 1 13 ? 9.133 20.844 17.609 1 95.44 13 PHE B C 1
ATOM 3035 O O . PHE B 1 13 ? 10.203 20.438 18.078 1 95.44 13 PHE B O 1
ATOM 3042 N N . GLY B 1 14 ? 8.5 20.344 16.562 1 93.88 14 GLY B N 1
ATOM 3043 C CA . GLY B 1 14 ? 9.211 19.531 15.578 1 93.88 14 GLY B CA 1
ATOM 3044 C C . GLY B 1 14 ? 9.992 20.375 14.586 1 93.88 14 GLY B C 1
ATOM 3045 O O . GLY B 1 14 ? 10.375 21.5 14.883 1 93.88 14 GLY B O 1
ATOM 3046 N N . ALA B 1 15 ? 10.258 19.781 13.438 1 94.19 15 ALA B N 1
ATOM 3047 C CA . ALA B 1 15 ? 11.078 20.453 12.438 1 94.19 15 ALA B CA 1
ATOM 3048 C C . ALA B 1 15 ? 10.422 21.75 11.969 1 94.19 15 ALA B C 1
ATOM 3050 O O . ALA B 1 15 ? 11.062 22.797 11.922 1 94.19 15 ALA B O 1
ATOM 3051 N N . VAL B 1 16 ? 9.102 21.672 11.633 1 96.5 16 VAL B N 1
ATOM 3052 C CA . VAL B 1 16 ? 8.383 22.828 11.125 1 96.5 16 VAL B CA 1
ATOM 3053 C C . VAL B 1 16 ? 8.273 23.891 12.219 1 96.5 16 VAL B C 1
ATOM 3055 O O . VAL B 1 16 ? 8.539 25.078 11.977 1 96.5 16 VAL B O 1
ATOM 3058 N N . GLY B 1 17 ? 7.934 23.469 13.43 1 97.81 17 GLY B N 1
ATOM 3059 C CA . GLY B 1 17 ? 7.824 24.391 14.539 1 97.81 17 GLY B CA 1
ATOM 3060 C C . GLY B 1 17 ? 9.125 25.109 14.852 1 97.81 17 GLY B C 1
ATOM 3061 O O . GLY B 1 17 ? 9.133 26.312 15.133 1 97.81 17 GLY B O 1
ATOM 3062 N N . ALA B 1 18 ? 10.172 24.375 14.75 1 97.81 18 ALA B N 1
ATOM 3063 C CA . ALA B 1 18 ? 11.484 24.953 15.016 1 97.81 18 ALA B CA 1
ATOM 3064 C C . ALA B 1 18 ? 11.836 26.016 13.969 1 97.81 18 ALA B C 1
ATOM 3066 O O . ALA B 1 18 ? 12.242 27.125 14.312 1 97.81 18 ALA B O 1
ATOM 3067 N N . ILE B 1 19 ? 11.648 25.672 12.727 1 98.25 19 ILE B N 1
ATOM 3068 C CA . ILE B 1 19 ? 12 26.594 11.641 1 98.25 19 ILE B CA 1
ATOM 3069 C C . ILE B 1 19 ? 11.141 27.844 11.727 1 98.25 19 ILE B C 1
ATOM 3071 O O . ILE B 1 19 ? 11.648 28.953 11.578 1 98.25 19 ILE B O 1
ATOM 3075 N N . TYR B 1 20 ? 9.914 27.719 12.023 1 98.5 20 TYR B N 1
ATOM 3076 C CA . TYR B 1 20 ? 9.047 28.891 12.023 1 98.5 20 TYR B CA 1
ATOM 3077 C C . TYR B 1 20 ? 9.211 29.688 13.312 1 98.5 20 TYR B C 1
ATOM 3079 O O . TYR B 1 20 ? 8.945 30.891 13.336 1 98.5 20 TYR B O 1
ATOM 3087 N N . SER B 1 21 ? 9.641 29.016 14.375 1 98.69 21 SER B N 1
ATOM 3088 C CA . SER B 1 21 ? 10.062 29.781 15.539 1 98.69 21 SER B CA 1
ATOM 3089 C C . SER B 1 21 ? 11.289 30.641 15.234 1 98.69 21 SER B C 1
ATOM 3091 O O . SER B 1 21 ? 11.375 31.797 15.656 1 98.69 21 SER B O 1
ATOM 3093 N N . LEU B 1 22 ? 12.211 30.016 14.539 1 98.62 22 LEU B N 1
ATOM 3094 C CA . LEU B 1 22 ? 13.398 30.75 14.102 1 98.62 22 LEU B CA 1
ATOM 3095 C C . LEU B 1 22 ? 13.008 31.938 13.25 1 98.62 22 LEU B C 1
ATOM 3097 O O . LEU B 1 22 ? 13.508 33.062 13.469 1 98.62 22 LEU B O 1
ATOM 3101 N N . ILE B 1 23 ? 12.125 31.781 12.297 1 98.62 23 ILE B N 1
ATOM 3102 C CA . ILE B 1 23 ? 11.672 32.812 11.375 1 98.62 23 ILE B CA 1
ATOM 3103 C C . ILE B 1 23 ? 11.008 33.938 12.148 1 98.62 23 ILE B C 1
ATOM 3105 O O . ILE B 1 23 ? 11.32 35.125 11.938 1 98.62 23 ILE B O 1
ATOM 3109 N N . LEU B 1 24 ? 10.148 33.594 13.055 1 98.62 24 LEU B N 1
ATOM 3110 C CA . LEU B 1 24 ? 9.422 34.594 13.836 1 98.62 24 LEU B CA 1
ATOM 3111 C C . LEU B 1 24 ? 10.383 35.406 14.688 1 98.62 24 LEU B C 1
ATOM 3113 O O . LEU B 1 24 ? 10.281 36.656 14.742 1 98.62 24 LEU B O 1
ATOM 3117 N N . LYS B 1 25 ? 11.258 34.781 15.344 1 98 25 LYS B N 1
ATOM 3118 C CA . LYS B 1 25 ? 12.219 35.469 16.188 1 98 25 LYS B CA 1
ATOM 3119 C C . LYS B 1 25 ? 13.164 36.344 15.344 1 98 25 LYS B C 1
ATOM 3121 O O . LYS B 1 25 ? 13.516 37.438 15.734 1 98 25 LYS B O 1
ATOM 3126 N N . ARG B 1 26 ? 13.539 35.844 14.227 1 97.31 26 ARG B N 1
ATOM 3127 C CA . ARG B 1 26 ? 14.445 36.562 13.312 1 97.31 26 ARG B CA 1
ATOM 3128 C C . ARG B 1 26 ? 13.836 37.844 12.828 1 97.31 26 ARG B C 1
ATOM 3130 O O . ARG B 1 26 ? 14.555 38.781 12.422 1 97.31 26 ARG B O 1
ATOM 3137 N N . SER B 1 27 ? 12.578 37.938 12.805 1 97.38 27 SER B N 1
ATOM 3138 C CA . SER B 1 27 ? 11.906 39.156 12.344 1 97.38 27 SER B CA 1
ATOM 3139 C C . SER B 1 27 ? 12.258 40.344 13.227 1 97.38 27 SER B C 1
ATOM 3141 O O . SER B 1 27 ? 12.141 41.5 12.805 1 97.38 27 SER B O 1
ATOM 3143 N N . GLY B 1 28 ? 12.562 40.031 14.516 1 97.56 28 GLY B N 1
ATOM 3144 C CA . GLY B 1 28 ? 12.766 41.094 15.492 1 97.56 28 GLY B CA 1
ATOM 3145 C C . GLY B 1 28 ? 11.477 41.75 15.945 1 97.56 28 GLY B C 1
ATOM 3146 O O . GLY B 1 28 ? 11.492 42.719 16.719 1 97.56 28 GLY B O 1
ATOM 3147 N N . LEU B 1 29 ? 10.383 41.219 15.531 1 97.81 29 LEU B N 1
ATOM 3148 C CA . LEU B 1 29 ? 9.086 41.844 15.797 1 97.81 29 LEU B CA 1
ATOM 3149 C C . LEU B 1 29 ? 8.266 40.969 16.75 1 97.81 29 LEU B C 1
ATOM 3151 O O . LEU B 1 29 ? 7.145 41.344 17.125 1 97.81 29 LEU B O 1
ATOM 3155 N N . ALA B 1 30 ? 8.852 39.844 17.203 1 97.94 30 ALA B N 1
ATOM 3156 C CA . ALA B 1 30 ? 8.07 38.938 18.016 1 97.94 30 ALA B CA 1
ATOM 3157 C C . ALA B 1 30 ? 8.906 38.375 19.172 1 97.94 30 ALA B C 1
ATOM 3159 O O . ALA B 1 30 ? 10.109 38.125 19.016 1 97.94 30 ALA B O 1
ATOM 3160 N N . ARG B 1 31 ? 8.336 38.188 20.312 1 98.19 31 ARG B N 1
ATOM 3161 C CA . ARG B 1 31 ? 8.82 37.312 21.375 1 98.19 31 ARG B CA 1
ATOM 3162 C C . ARG B 1 31 ? 8.172 35.938 21.297 1 98.19 31 ARG B C 1
ATOM 3164 O O . ARG B 1 31 ? 6.945 35.812 21.375 1 98.19 31 ARG B O 1
ATOM 3171 N N . VAL B 1 32 ? 9 34.969 21.109 1 98.69 32 VAL B N 1
ATOM 3172 C CA . VAL B 1 32 ? 8.484 33.656 20.75 1 98.69 32 VAL B CA 1
ATOM 3173 C C . VAL B 1 32 ? 8.547 32.719 21.953 1 98.69 32 VAL B C 1
ATOM 3175 O O . VAL B 1 32 ? 9.617 32.5 22.531 1 98.69 32 VAL B O 1
ATOM 3178 N N . THR B 1 33 ? 7.441 32.25 22.438 1 98.69 33 THR B N 1
ATOM 3179 C CA . THR B 1 33 ? 7.305 31.172 23.391 1 98.69 33 THR B CA 1
ATOM 3180 C C . THR B 1 33 ? 7.016 29.859 22.656 1 98.69 33 THR B C 1
ATOM 3182 O O . THR B 1 33 ? 6.125 29.797 21.797 1 98.69 33 THR B O 1
ATOM 3185 N N . CYS B 1 34 ? 7.77 28.812 22.953 1 98.62 34 CYS B N 1
ATOM 3186 C CA . CYS B 1 34 ? 7.586 27.531 22.281 1 98.62 34 CYS B CA 1
ATOM 3187 C C . CYS B 1 34 ? 7.145 26.453 23.266 1 98.62 34 CYS B C 1
ATOM 3189 O O . CYS B 1 34 ? 7.594 26.438 24.422 1 98.62 34 CYS B O 1
ATOM 3191 N N . VAL B 1 35 ? 6.262 25.625 22.812 1 98.44 35 VAL B N 1
ATOM 3192 C CA . VAL B 1 35 ? 5.891 24.438 23.562 1 98.44 35 VAL B CA 1
ATOM 3193 C C . VAL B 1 35 ? 6.547 23.203 22.953 1 98.44 35 VAL B C 1
ATOM 3195 O O . VAL B 1 35 ? 6.277 22.875 21.797 1 98.44 35 VAL B O 1
ATOM 3198 N N . ALA B 1 36 ? 7.422 22.625 23.625 1 96.06 36 ALA B N 1
ATOM 3199 C CA . ALA B 1 36 ? 8.062 21.359 23.266 1 96.06 36 ALA B CA 1
ATOM 3200 C C . ALA B 1 36 ? 7.668 20.25 24.234 1 96.06 36 ALA B C 1
ATOM 3202 O O . ALA B 1 36 ? 7.66 20.453 25.453 1 96.06 36 ALA B O 1
ATOM 3203 N N . ARG B 1 37 ? 7.301 19.125 23.781 1 90.56 37 ARG B N 1
ATOM 3204 C CA . ARG B 1 37 ? 6.887 18.031 24.656 1 90.56 37 ARG B CA 1
ATOM 3205 C C . ARG B 1 37 ? 7.98 16.969 24.781 1 90.56 37 ARG B C 1
ATOM 3207 O O . ARG B 1 37 ? 8.773 16.984 25.719 1 90.56 37 ARG B O 1
ATOM 3214 N N . SER B 1 38 ? 8.102 16.125 23.719 1 87.56 38 SER B N 1
ATOM 3215 C CA . SER B 1 38 ? 9 14.977 23.781 1 87.56 38 SER B CA 1
ATOM 3216 C C . SER B 1 38 ? 10.461 15.422 23.797 1 87.56 38 SER B C 1
ATOM 3218 O O . SER B 1 38 ? 11.32 14.742 24.359 1 87.56 38 SER B O 1
ATOM 3220 N N . ASN B 1 39 ? 10.711 16.578 23.219 1 92.69 39 ASN B N 1
ATOM 3221 C CA . ASN B 1 39 ? 12.102 17 23.109 1 92.69 39 ASN B CA 1
ATOM 3222 C C . ASN B 1 39 ? 12.383 18.203 24.016 1 92.69 39 ASN B C 1
ATOM 3224 O O . ASN B 1 39 ? 13.375 18.906 23.812 1 92.69 39 ASN B O 1
ATOM 3228 N N . PHE B 1 40 ? 11.578 18.438 25.031 1 95.69 40 PHE B N 1
ATOM 3229 C CA . PHE B 1 40 ? 11.727 19.578 25.922 1 95.69 40 PHE B CA 1
ATOM 3230 C C . PHE B 1 40 ? 13.102 19.578 26.578 1 95.69 40 PHE B C 1
ATOM 3232 O O . PHE B 1 40 ? 13.82 20.578 26.531 1 95.69 40 PHE B O 1
ATOM 3239 N N . ASN B 1 41 ? 13.477 18.469 27.156 1 96 41 ASN B N 1
ATOM 3240 C CA . ASN B 1 41 ? 14.719 18.406 27.922 1 96 41 ASN B CA 1
ATOM 3241 C C . ASN B 1 41 ? 15.938 18.625 27.031 1 96 41 ASN B C 1
ATOM 3243 O O . ASN B 1 41 ? 16.875 19.328 27.422 1 96 41 ASN B O 1
ATOM 3247 N N . ALA B 1 42 ? 15.852 18.078 25.859 1 95.31 42 ALA B N 1
ATOM 3248 C CA . ALA B 1 42 ? 16.969 18.25 24.938 1 95.31 42 ALA B CA 1
ATOM 3249 C C . ALA B 1 42 ? 17.141 19.703 24.531 1 95.31 42 ALA B C 1
ATOM 3251 O O . ALA B 1 42 ? 18.25 20.234 24.516 1 95.31 42 ALA B O 1
ATOM 3252 N N . ILE B 1 43 ? 16.062 20.312 24.281 1 95.62 43 ILE B N 1
ATOM 3253 C CA . ILE B 1 43 ? 16.078 21.688 23.828 1 95.62 43 ILE B CA 1
ATOM 3254 C C . ILE B 1 43 ? 16.469 22.609 25 1 95.62 43 ILE B C 1
ATOM 3256 O O . ILE B 1 43 ? 17.203 23.578 24.828 1 95.62 43 ILE B O 1
ATOM 3260 N N . ASN B 1 44 ? 15.938 22.297 26.141 1 95.75 44 ASN B N 1
ATOM 3261 C CA . ASN B 1 44 ? 16.266 23.078 27.328 1 95.75 44 ASN B CA 1
ATOM 3262 C C . ASN B 1 44 ? 17.75 23.016 27.641 1 95.75 44 ASN B C 1
ATOM 3264 O O . ASN B 1 44 ? 18.344 24.016 28.062 1 95.75 44 ASN B O 1
ATOM 3268 N N . ASP B 1 45 ? 18.344 21.922 27.438 1 96.19 45 ASP B N 1
ATOM 3269 C CA . ASP B 1 45 ? 19.734 21.688 27.812 1 96.19 45 ASP B CA 1
ATOM 3270 C C . ASP B 1 45 ? 20.688 22.266 26.781 1 96.19 45 ASP B C 1
ATOM 3272 O O . ASP B 1 45 ? 21.672 22.922 27.125 1 96.19 45 ASP B O 1
ATOM 3276 N N . SER B 1 46 ? 20.375 22.062 25.484 1 95.75 46 SER B N 1
ATOM 3277 C CA . SER B 1 46 ? 21.406 22.328 24.469 1 95.75 46 SER B CA 1
ATOM 3278 C C . SER B 1 46 ? 20.922 23.312 23.422 1 95.75 46 SER B C 1
ATOM 3280 O O . SER B 1 46 ? 21.703 23.781 22.594 1 95.75 46 SER B O 1
ATOM 3282 N N . GLY B 1 47 ? 19.703 23.625 23.531 1 97.19 47 GLY B N 1
ATOM 3283 C CA . GLY B 1 47 ? 19.156 24.422 22.453 1 97.19 47 GLY B CA 1
ATOM 3284 C C . GLY B 1 47 ? 18.984 23.656 21.156 1 97.19 47 GLY B C 1
ATOM 3285 O O . GLY B 1 47 ? 19.375 22.5 21.062 1 97.19 47 GLY B O 1
ATOM 3286 N N . VAL B 1 48 ? 18.438 24.344 20.172 1 97.94 48 VAL B N 1
ATOM 3287 C CA . VAL B 1 48 ? 18.219 23.734 18.875 1 97.94 48 VAL B CA 1
ATOM 3288 C C . VAL B 1 48 ? 19.422 23.969 17.969 1 97.94 48 VAL B C 1
ATOM 3290 O O . VAL B 1 48 ? 19.984 25.062 17.953 1 97.94 48 VAL B O 1
ATOM 3293 N N . GLN B 1 49 ? 19.828 22.938 17.297 1 98.06 49 GLN B N 1
ATOM 3294 C CA . GLN B 1 49 ? 20.844 23.062 16.25 1 98.06 49 GLN B CA 1
ATOM 3295 C C . GLN B 1 49 ? 20.188 23.094 14.867 1 98.06 49 GLN B C 1
ATOM 3297 O O . GLN B 1 49 ? 19.594 22.109 14.422 1 98.06 49 GLN B O 1
ATOM 3302 N N . PHE B 1 50 ? 20.344 24.266 14.219 1 98 50 PHE B N 1
ATOM 3303 C CA . PHE B 1 50 ? 19.797 24.375 12.875 1 98 50 PHE B CA 1
ATOM 3304 C C . PHE B 1 50 ? 20.859 24.125 11.82 1 98 50 PHE B C 1
ATOM 3306 O O . PHE B 1 50 ? 21.969 24.641 11.922 1 98 50 PHE B O 1
ATOM 3313 N N . ARG B 1 51 ? 20.594 23.266 10.93 1 97.88 51 ARG B N 1
ATOM 3314 C CA . ARG B 1 51 ? 21.344 23.078 9.688 1 97.88 51 ARG B CA 1
ATOM 3315 C C . ARG B 1 51 ? 20.469 23.406 8.477 1 97.88 51 ARG B C 1
ATOM 3317 O O . ARG B 1 51 ? 19.875 22.516 7.859 1 97.88 51 ARG B O 1
ATOM 3324 N N . SER B 1 52 ? 20.344 24.703 8.25 1 97.75 52 SER B N 1
ATOM 3325 C CA . SER B 1 52 ? 19.469 25.219 7.215 1 97.75 52 SER B CA 1
ATOM 3326 C C . SER B 1 52 ? 20.266 25.781 6.035 1 97.75 52 SER B C 1
ATOM 3328 O O . SER B 1 52 ? 21.172 26.578 6.219 1 97.75 52 SER B O 1
ATOM 3330 N N . ARG B 1 53 ? 20.016 25.391 4.84 1 95.94 53 ARG B N 1
ATOM 3331 C CA . ARG B 1 53 ? 20.656 25.938 3.658 1 95.94 53 ARG B CA 1
ATOM 3332 C C . ARG B 1 53 ? 20.156 27.344 3.367 1 95.94 53 ARG B C 1
ATOM 3334 O O . ARG B 1 53 ? 20.844 28.141 2.719 1 95.94 53 ARG B O 1
ATOM 3341 N N . LYS B 1 54 ? 18.984 27.719 3.971 1 97.5 54 LYS B N 1
ATOM 3342 C CA . LYS B 1 54 ? 18.391 29.031 3.762 1 97.5 54 LYS B CA 1
ATOM 3343 C C . LYS B 1 54 ? 18.781 29.984 4.887 1 97.5 54 LYS B C 1
ATOM 3345 O O . LYS B 1 54 ? 19.109 31.156 4.637 1 97.5 54 LYS B O 1
ATOM 3350 N N . TYR B 1 55 ? 18.797 29.531 6.105 1 98 55 TYR B N 1
ATOM 3351 C CA . TYR B 1 55 ? 18.938 30.422 7.25 1 98 55 TYR B CA 1
ATOM 3352 C C . TYR B 1 55 ? 20.312 30.25 7.906 1 98 55 TYR B C 1
ATOM 3354 O O . TYR B 1 55 ? 20.656 30.984 8.836 1 98 55 TYR B O 1
ATOM 3362 N N . GLY B 1 56 ? 21.094 29.25 7.477 1 97.5 56 GLY B N 1
ATOM 3363 C CA . GLY B 1 56 ? 22.438 29.031 7.977 1 97.5 56 GLY B CA 1
ATOM 3364 C C . GLY B 1 56 ? 22.484 28.031 9.109 1 97.5 56 GLY B C 1
ATOM 3365 O O . GLY B 1 56 ? 21.453 27.531 9.555 1 97.5 56 GLY B O 1
ATOM 3366 N N . SER B 1 57 ? 23.719 27.688 9.492 1 98 57 SER B N 1
ATOM 3367 C CA . SER B 1 57 ? 23.953 26.828 10.648 1 98 57 SER B CA 1
ATOM 3368 C C . SER B 1 57 ? 23.953 27.625 11.945 1 98 57 SER B C 1
ATOM 3370 O O . SER B 1 57 ? 24.734 28.562 12.102 1 98 57 SER B O 1
ATOM 3372 N N . ILE B 1 58 ? 23.047 27.312 12.797 1 98.19 58 ILE B N 1
ATOM 3373 C CA . ILE B 1 58 ? 22.906 27.984 14.078 1 98.19 58 ILE B CA 1
ATOM 3374 C C . ILE B 1 58 ? 22.953 26.969 15.211 1 98.19 58 ILE B C 1
ATOM 3376 O O . ILE B 1 58 ? 22.156 26.016 15.227 1 98.19 58 ILE B O 1
ATOM 3380 N N . ASP B 1 59 ? 23.781 27.188 16.172 1 97.62 59 ASP B N 1
ATOM 3381 C CA . ASP B 1 59 ? 23.906 26.25 17.297 1 97.62 59 ASP B CA 1
ATOM 3382 C C . ASP B 1 59 ? 23.359 26.875 18.578 1 97.62 59 ASP B C 1
ATOM 3384 O O . ASP B 1 59 ? 23.516 28.078 18.812 1 97.62 59 ASP B O 1
ATOM 3388 N N . GLY B 1 60 ? 22.688 26.062 19.281 1 97.75 60 GLY B N 1
ATOM 3389 C CA . GLY B 1 60 ? 22.25 26.453 20.609 1 97.75 60 GLY B CA 1
ATOM 3390 C C . GLY B 1 60 ? 21.156 27.484 20.594 1 97.75 60 GLY B C 1
ATOM 3391 O O . GLY B 1 60 ? 21.047 28.312 21.516 1 97.75 60 GLY B O 1
ATOM 3392 N N . TRP B 1 61 ? 20.375 27.484 19.562 1 98.12 61 TRP B N 1
ATOM 3393 C CA . TRP B 1 61 ? 19.281 28.453 19.453 1 98.12 61 TRP B CA 1
ATOM 3394 C C . TRP B 1 61 ? 18.203 28.156 20.5 1 98.12 61 TRP B C 1
ATOM 3396 O O . TRP B 1 61 ? 17.891 27 20.766 1 98.12 61 TRP B O 1
ATOM 3406 N N . ARG B 1 62 ? 17.641 29.234 21.031 1 97.44 62 ARG B N 1
ATOM 3407 C CA . ARG B 1 62 ? 16.562 29.109 22 1 97.44 62 ARG B CA 1
ATOM 3408 C C . ARG B 1 62 ? 15.469 30.141 21.75 1 97.44 62 ARG B C 1
ATOM 3410 O O . ARG B 1 62 ? 15.758 31.266 21.344 1 97.44 62 ARG B O 1
ATOM 3417 N N . PRO B 1 63 ? 14.227 29.703 21.969 1 97.94 63 PRO B N 1
ATOM 3418 C CA . PRO B 1 63 ? 13.188 30.734 21.953 1 97.94 63 PRO B CA 1
ATOM 3419 C C . PRO B 1 63 ? 13.289 31.672 23.156 1 97.94 63 PRO B C 1
ATOM 3421 O O . PRO B 1 63 ? 14.148 31.5 24.016 1 97.94 63 PRO B O 1
ATOM 3424 N N . HIS B 1 64 ? 12.469 32.75 23.125 1 97.75 64 HIS B N 1
ATOM 3425 C CA . HIS B 1 64 ? 12.398 33.656 24.281 1 97.75 64 HIS B CA 1
ATOM 3426 C C . HIS B 1 64 ? 11.992 32.875 25.547 1 97.75 64 HIS B C 1
ATOM 3428 O O . HIS B 1 64 ? 12.492 33.188 26.625 1 97.75 64 HIS B O 1
ATOM 3434 N N . ARG B 1 65 ? 11.07 31.953 25.359 1 98.06 65 ARG B N 1
ATOM 3435 C CA . ARG B 1 65 ? 10.562 31.125 26.438 1 98.06 65 ARG B CA 1
ATOM 3436 C C . ARG B 1 65 ? 10.234 29.719 25.953 1 98.06 65 ARG B C 1
ATOM 3438 O O . ARG B 1 65 ? 9.711 29.547 24.844 1 98.06 65 ARG B O 1
ATOM 3445 N N . LEU B 1 66 ? 10.664 28.719 26.719 1 98.38 66 LEU B N 1
ATOM 3446 C CA . LEU B 1 66 ? 10.375 27.328 26.422 1 98.38 66 LEU B CA 1
ATOM 3447 C C . LEU B 1 66 ? 9.461 26.719 27.484 1 98.38 66 LEU B C 1
ATOM 3449 O O . LEU B 1 66 ? 9.727 26.844 28.688 1 98.38 66 LEU B O 1
ATOM 3453 N N . CYS B 1 67 ? 8.352 26.125 27.047 1 98.38 67 CYS B N 1
ATOM 3454 C CA . CYS B 1 67 ? 7.398 25.5 27.953 1 98.38 67 CYS B CA 1
ATOM 3455 C C . CYS B 1 67 ? 7.219 24.031 27.625 1 98.38 67 CYS B C 1
ATOM 3457 O O . CYS B 1 67 ? 7.434 23.609 26.484 1 98.38 67 CYS B O 1
ATOM 3459 N N . LYS B 1 68 ? 6.766 23.297 28.594 1 96.81 68 LYS B N 1
ATOM 3460 C CA . LYS B 1 68 ? 6.59 21.859 28.422 1 96.81 68 LYS B CA 1
ATOM 3461 C C . LYS B 1 68 ? 5.203 21.531 27.875 1 96.81 68 LYS B C 1
ATOM 3463 O O . LYS B 1 68 ? 4.996 20.453 27.297 1 96.81 68 LYS B O 1
ATOM 3468 N N . SER B 1 69 ? 4.277 22.406 28.141 1 97.69 69 SER B N 1
ATOM 3469 C CA . SER B 1 69 ? 2.896 22.188 27.719 1 97.69 69 SER B CA 1
ATOM 3470 C C . SER B 1 69 ? 2.186 23.5 27.438 1 97.69 69 SER B C 1
ATOM 3472 O O . SER B 1 69 ? 2.674 24.578 27.797 1 97.69 69 SER B O 1
ATOM 3474 N N . VAL B 1 70 ? 1.034 23.391 26.734 1 98.56 70 VAL B N 1
ATOM 3475 C CA . VAL B 1 70 ? 0.226 24.578 26.484 1 98.56 70 VAL B CA 1
ATOM 3476 C C . VAL B 1 70 ? -0.32 25.125 27.797 1 98.56 70 VAL B C 1
ATOM 3478 O O . VAL B 1 70 ? -0.451 26.344 27.953 1 98.56 70 VAL B O 1
ATOM 3481 N N . HIS B 1 71 ? -0.551 24.25 28.734 1 98 71 HIS B N 1
ATOM 3482 C CA . HIS B 1 71 ? -0.99 24.672 30.062 1 98 71 HIS B CA 1
ATOM 3483 C C . HIS B 1 71 ? 0.05 25.578 30.719 1 98 71 HIS B C 1
ATOM 3485 O O . HIS B 1 71 ? -0.291 26.625 31.266 1 98 71 HIS B O 1
ATOM 3491 N N . ASP B 1 72 ? 1.292 25.125 30.578 1 98 72 ASP B N 1
ATOM 3492 C CA . ASP B 1 72 ? 2.383 25.906 31.156 1 98 72 ASP B CA 1
ATOM 3493 C C . ASP B 1 72 ? 2.523 27.25 30.453 1 98 72 ASP B C 1
ATOM 3495 O O . ASP B 1 72 ? 2.965 28.234 31.062 1 98 72 ASP B O 1
ATOM 3499 N N . ALA B 1 73 ? 2.133 27.328 29.219 1 98.5 73 ALA B N 1
ATOM 3500 C CA . ALA B 1 73 ? 2.305 28.531 28.422 1 98.5 73 ALA B CA 1
ATOM 3501 C C . ALA B 1 73 ? 1.11 29.469 28.562 1 98.5 73 ALA B C 1
ATOM 3503 O O . ALA B 1 73 ? 1.18 30.641 28.188 1 98.5 73 ALA B O 1
ATOM 3504 N N . ALA B 1 74 ? 0.047 29 29.172 1 98.44 74 ALA B N 1
ATOM 3505 C CA . ALA B 1 74 ? -1.208 29.75 29.219 1 98.44 74 ALA B CA 1
ATOM 3506 C C . ALA B 1 74 ? -1.215 30.75 30.375 1 98.44 74 ALA B C 1
ATOM 3508 O O . ALA B 1 74 ? -2.246 30.969 31.016 1 98.44 74 ALA B O 1
ATOM 3509 N N . ASP B 1 75 ? -0.106 31.297 30.75 1 97.94 75 ASP B N 1
ATOM 3510 C CA . ASP B 1 75 ? 0.011 32.219 31.859 1 97.94 75 ASP B CA 1
ATOM 3511 C C . ASP B 1 75 ? 0.27 33.656 31.359 1 97.94 75 ASP B C 1
ATOM 3513 O O . ASP B 1 75 ? 0.55 34.562 32.156 1 97.94 75 ASP B O 1
ATOM 3517 N N . GLN B 1 76 ? 0.231 33.875 30.062 1 97.62 76 GLN B N 1
ATOM 3518 C CA . GLN B 1 76 ? 0.375 35.219 29.5 1 97.62 76 GLN B CA 1
ATOM 3519 C C . GLN B 1 76 ? -0.456 35.375 28.234 1 97.62 76 GLN B C 1
ATOM 3521 O O . GLN B 1 76 ? -0.944 34.375 27.688 1 97.62 76 GLN B O 1
ATOM 3526 N N . GLN B 1 77 ? -0.639 36.625 27.859 1 97.12 77 GLN B N 1
ATOM 3527 C CA . GLN B 1 77 ? -1.403 36.938 26.656 1 97.12 77 GLN B CA 1
ATOM 3528 C C . GLN B 1 77 ? -0.548 36.781 25.406 1 97.12 77 GLN B C 1
ATOM 3530 O O . GLN B 1 77 ? 0.643 37.094 25.406 1 97.12 77 GLN B O 1
ATOM 3535 N N . TYR B 1 78 ? -1.183 36.281 24.281 1 98.31 78 TYR B N 1
ATOM 3536 C CA . TYR B 1 78 ? -0.509 36.156 23 1 98.31 78 TYR B CA 1
ATOM 3537 C C . TYR B 1 78 ? -1.293 36.875 21.906 1 98.31 78 TYR B C 1
ATOM 3539 O O . TYR B 1 78 ? -2.525 36.875 21.906 1 98.31 78 TYR B O 1
ATOM 3547 N N . SER B 1 79 ? -0.529 37.469 21.031 1 98.12 79 SER B N 1
ATOM 3548 C CA . SER B 1 79 ? -1.162 37.969 19.812 1 98.12 79 SER B CA 1
ATOM 3549 C C . SER B 1 79 ? -1.521 36.844 18.859 1 98.12 79 SER B C 1
ATOM 3551 O O . SER B 1 79 ? -2.578 36.875 18.234 1 98.12 79 SER B O 1
ATOM 3553 N N . TYR B 1 80 ? -0.602 35.906 18.719 1 98.69 80 TYR B N 1
ATOM 3554 C CA . TYR B 1 80 ? -0.771 34.75 17.828 1 98.69 80 TYR B CA 1
ATOM 3555 C C . TYR B 1 80 ? -0.38 33.469 18.516 1 98.69 80 TYR B C 1
ATOM 3557 O O . TYR B 1 80 ? 0.572 33.438 19.297 1 98.69 80 TYR B O 1
ATOM 3565 N N . VAL B 1 81 ? -1.13 32.406 18.25 1 98.81 81 VAL B N 1
ATOM 3566 C CA . VAL B 1 81 ? -0.779 31.047 18.578 1 98.81 81 VAL B CA 1
ATOM 3567 C C . VAL B 1 81 ? -0.606 30.219 17.297 1 98.81 81 VAL B C 1
ATOM 3569 O O . VAL B 1 81 ? -1.58 29.953 16.594 1 98.81 81 VAL B O 1
ATOM 3572 N N . VAL B 1 82 ? 0.624 29.812 17.031 1 98.88 82 VAL B N 1
ATOM 3573 C CA . VAL B 1 82 ? 0.967 29.094 15.812 1 98.88 82 VAL B CA 1
ATOM 3574 C C . VAL B 1 82 ? 1.05 27.594 16.109 1 98.88 82 VAL B C 1
ATOM 3576 O O . VAL B 1 82 ? 1.872 27.156 16.922 1 98.88 82 VAL B O 1
ATOM 3579 N N . VAL B 1 83 ? 0.171 26.875 15.445 1 98.69 83 VAL B N 1
ATOM 3580 C CA . VAL B 1 83 ? 0.106 25.422 15.664 1 98.69 83 VAL B CA 1
ATOM 3581 C C . VAL B 1 83 ? 0.869 24.703 14.555 1 98.69 83 VAL B C 1
ATOM 3583 O O . VAL B 1 83 ? 0.509 24.797 13.383 1 98.69 83 VAL B O 1
ATOM 3586 N N . THR B 1 84 ? 1.908 23.984 14.938 1 97.75 84 THR B N 1
ATOM 3587 C CA . THR B 1 84 ? 2.75 23.312 13.961 1 97.75 84 THR B CA 1
ATOM 3588 C C . THR B 1 84 ? 2.793 21.812 14.227 1 97.75 84 THR B C 1
ATOM 3590 O O . THR B 1 84 ? 3.637 21.094 13.68 1 97.75 84 THR B O 1
ATOM 3593 N N . THR B 1 85 ? 1.913 21.344 15.102 1 96.12 85 THR B N 1
ATOM 3594 C CA . THR B 1 85 ? 1.824 19.906 15.344 1 96.12 85 THR B CA 1
ATOM 3595 C C . THR B 1 85 ? 1.239 19.188 14.125 1 96.12 85 THR B C 1
ATOM 3597 O O . THR B 1 85 ? 0.505 19.781 13.344 1 96.12 85 THR B O 1
ATOM 3600 N N . LYS B 1 86 ? 1.582 17.969 13.984 1 94.25 86 LYS B N 1
ATOM 3601 C CA . LYS B 1 86 ? 0.835 17.156 13.016 1 94.25 86 LYS B CA 1
ATOM 3602 C C . LYS B 1 86 ? -0.638 17.062 13.406 1 94.25 86 LYS B C 1
ATOM 3604 O O . LYS B 1 86 ? -0.97 16.984 14.594 1 94.25 86 LYS B O 1
ATOM 3609 N N . ALA B 1 87 ? -1.431 17.109 12.383 1 97.19 87 ALA B N 1
ATOM 3610 C CA . ALA B 1 87 ? -2.859 16.938 12.625 1 97.19 87 ALA B CA 1
ATOM 3611 C C . ALA B 1 87 ? -3.256 15.461 12.523 1 97.19 87 ALA B C 1
ATOM 3613 O O . ALA B 1 87 ? -3.459 14.945 11.422 1 97.19 87 ALA B O 1
ATOM 3614 N N . VAL B 1 88 ? -3.42 14.836 13.672 1 97.25 88 VAL B N 1
ATOM 3615 C CA . VAL B 1 88 ? -3.838 13.445 13.773 1 97.25 88 VAL B CA 1
ATOM 3616 C C . VAL B 1 88 ? -5.016 13.328 14.734 1 97.25 88 VAL B C 1
ATOM 3618 O O . VAL B 1 88 ? -4.867 12.82 15.852 1 97.25 88 VAL B O 1
ATOM 3621 N N . PRO B 1 89 ? -6.133 13.656 14.258 1 96.75 89 PRO B N 1
ATOM 3622 C CA . PRO B 1 89 ? -7.293 13.742 15.148 1 96.75 89 PRO B CA 1
ATOM 3623 C C . PRO B 1 89 ? -7.641 12.398 15.797 1 96.75 89 PRO B C 1
ATOM 3625 O O . PRO B 1 89 ? -8.312 12.367 16.828 1 96.75 89 PRO B O 1
ATOM 3628 N N . ASP B 1 90 ? -7.199 11.266 15.242 1 93.75 90 ASP B N 1
ATOM 3629 C CA . ASP B 1 90 ? -7.398 9.945 15.828 1 93.75 90 ASP B CA 1
ATOM 3630 C C . ASP B 1 90 ? -6.727 9.852 17.203 1 93.75 90 ASP B C 1
ATOM 3632 O O . ASP B 1 90 ? -7.152 9.062 18.047 1 93.75 90 ASP B O 1
ATOM 3636 N N . LEU B 1 91 ? -5.734 10.641 17.391 1 94.06 91 LEU B N 1
ATOM 3637 C CA . LEU B 1 91 ? -4.965 10.602 18.625 1 94.06 91 LEU B CA 1
ATOM 3638 C C . LEU B 1 91 ? -5.375 11.742 19.547 1 94.06 91 LEU B C 1
ATOM 3640 O O . LEU B 1 91 ? -5.629 11.516 20.734 1 94.06 91 LEU B O 1
ATOM 3644 N N . VAL B 1 92 ? -5.316 12.938 19.062 1 95.88 92 VAL B N 1
ATOM 3645 C CA . VAL B 1 92 ? -5.664 14.125 19.828 1 95.88 92 VAL B CA 1
ATOM 3646 C C . VAL B 1 92 ? -6.109 15.242 18.891 1 95.88 92 VAL B C 1
ATOM 3648 O O . VAL B 1 92 ? -5.477 15.492 17.859 1 95.88 92 VAL B O 1
ATOM 3651 N N . LYS B 1 93 ? -7.188 15.836 19.203 1 97.56 93 LYS B N 1
ATOM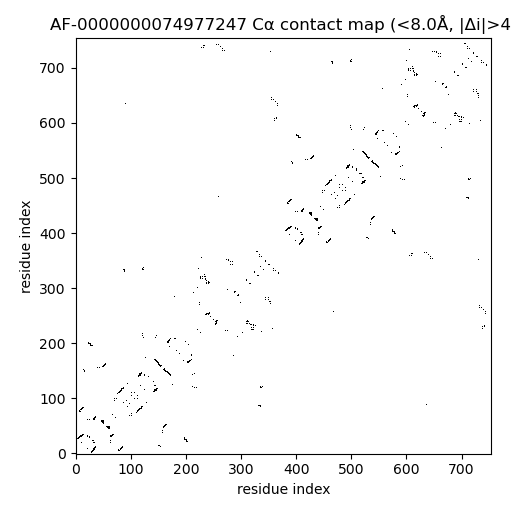 3652 C CA . LYS B 1 93 ? -7.68 16.953 18.391 1 97.56 93 LYS B CA 1
ATOM 3653 C C . LYS B 1 93 ? -6.918 18.234 18.703 1 97.56 93 LYS B C 1
ATOM 3655 O O . LYS B 1 93 ? -6.461 18.438 19.828 1 97.56 93 LYS B O 1
ATOM 3660 N N . THR B 1 94 ? -6.812 19.062 17.703 1 98.12 94 THR B N 1
ATOM 3661 C CA . THR B 1 94 ? -6.129 20.344 17.875 1 98.12 94 THR B CA 1
ATOM 3662 C C . THR B 1 94 ? -6.781 21.156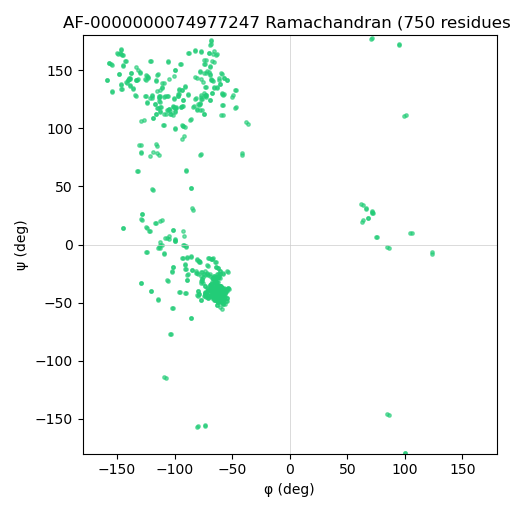 18.984 1 98.12 94 THR B C 1
ATOM 3664 O O . THR B 1 94 ? -6.09 21.797 19.781 1 98.12 94 THR B O 1
ATOM 3667 N N . SER B 1 95 ? -8.094 21.109 19.109 1 98.12 95 SER B N 1
ATOM 3668 C CA . SER B 1 95 ? -8.828 21.844 20.125 1 98.12 95 SER B CA 1
ATOM 3669 C C . SER B 1 95 ? -8.453 21.375 21.531 1 98.12 95 SER B C 1
ATOM 3671 O O . SER B 1 95 ? -8.383 22.188 22.453 1 98.12 95 SER B O 1
ATOM 3673 N N . GLN B 1 96 ? -8.195 20.094 21.625 1 98 96 GLN B N 1
ATOM 3674 C CA . GLN B 1 96 ? -7.812 19.547 22.922 1 98 96 GLN B CA 1
ATOM 3675 C C . GLN B 1 96 ? -6.414 20 23.312 1 98 96 GLN B C 1
ATOM 3677 O O . GLN B 1 96 ? -6.164 20.297 24.484 1 98 96 GLN B O 1
ATOM 3682 N N . ILE B 1 97 ? -5.559 20.062 22.359 1 97.94 97 ILE B N 1
ATOM 3683 C CA . ILE B 1 97 ? -4.195 20.531 22.594 1 97.94 97 ILE B CA 1
ATOM 3684 C C . ILE B 1 97 ? -4.211 21.984 23.062 1 97.94 97 ILE B C 1
ATOM 3686 O O . ILE B 1 97 ? -3.455 22.359 23.969 1 97.94 97 ILE B O 1
ATOM 3690 N N . LEU B 1 98 ? -5.094 22.781 22.562 1 98.38 98 LEU B N 1
ATOM 3691 C CA . LEU B 1 98 ? -5.09 24.234 22.781 1 98.38 98 LEU B CA 1
ATOM 3692 C C . LEU B 1 98 ? -6.082 24.625 23.875 1 98.38 98 LEU B C 1
ATOM 3694 O O . LEU B 1 98 ? -6.223 25.797 24.188 1 98.38 98 LEU B O 1
ATOM 3698 N N . ALA B 1 99 ? -6.715 23.672 24.484 1 98 99 ALA B N 1
ATOM 3699 C CA . ALA B 1 99 ? -7.832 23.875 25.406 1 98 99 ALA B CA 1
ATOM 3700 C C . ALA B 1 99 ? -7.461 24.859 26.516 1 98 99 ALA B C 1
ATOM 3702 O O . ALA B 1 99 ? -8.289 25.672 26.922 1 98 99 ALA B O 1
ATOM 3703 N N . PRO B 1 100 ? -6.215 24.844 27.031 1 98.38 100 PRO B N 1
ATOM 3704 C CA . PRO B 1 100 ? -5.859 25.766 28.094 1 98.38 100 PRO B CA 1
ATOM 3705 C C . PRO B 1 100 ? -6.004 27.234 27.688 1 98.38 100 PRO B C 1
ATOM 3707 O O . PRO B 1 100 ? -6.215 28.109 28.531 1 98.38 100 PRO B O 1
ATOM 3710 N N . LEU B 1 101 ? -5.965 27.547 26.406 1 97.75 101 LEU B N 1
ATOM 3711 C CA . LEU B 1 101 ? -5.973 28.922 25.906 1 97.75 101 LEU B CA 1
ATOM 3712 C C . LEU B 1 101 ? -7.398 29.438 25.766 1 97.75 101 LEU B C 1
ATOM 3714 O O . LEU B 1 101 ? -7.609 30.625 25.5 1 97.75 101 LEU B O 1
ATOM 3718 N N . PHE B 1 102 ? -8.328 28.625 25.891 1 95.75 102 PHE B N 1
ATOM 3719 C CA . PHE B 1 102 ? -9.703 29.109 25.906 1 95.75 102 PHE B CA 1
ATOM 3720 C C . PHE B 1 102 ? -10.453 28.562 27.109 1 95.75 102 PHE B C 1
ATOM 3722 O O . PHE B 1 102 ? -11.672 28.375 27.047 1 95.75 102 PHE B O 1
ATOM 3729 N N . SER B 1 103 ? -9.656 28.172 28.125 1 95.38 103 SER B N 1
ATOM 3730 C CA . SER B 1 103 ? -10.25 27.875 29.422 1 95.38 103 SER B CA 1
ATOM 3731 C C . SER B 1 103 ? -10.844 29.141 30.047 1 95.38 103 SER B C 1
ATOM 3733 O O . SER B 1 103 ? -10.508 30.25 29.656 1 95.38 103 SER B O 1
ATOM 3735 N N . LYS B 1 104 ? -11.648 28.953 31.078 1 94.25 104 LYS B N 1
ATOM 3736 C CA . LYS B 1 104 ? -12.234 30.078 31.797 1 94.25 104 LYS B CA 1
ATOM 3737 C C . LYS B 1 104 ? -11.141 30.938 32.438 1 94.25 104 LYS B C 1
ATOM 3739 O O . LYS B 1 104 ? -11.211 32.188 32.375 1 94.25 104 LYS B O 1
ATOM 3744 N N . GLU B 1 105 ? -10.203 30.281 33 1 95.19 105 GLU B N 1
ATOM 3745 C CA . GLU B 1 105 ? -9.102 30.984 33.656 1 95.19 105 GLU B CA 1
ATOM 3746 C C . GLU B 1 105 ? -8.336 31.859 32.688 1 95.19 105 GLU B C 1
ATOM 3748 O O . GLU B 1 105 ? -7.969 33 33 1 95.19 105 GLU B O 1
ATOM 3753 N N . TYR B 1 106 ? -8.117 31.406 31.516 1 96.25 106 TYR B N 1
ATOM 3754 C CA . TYR B 1 106 ? -7.367 32.156 30.516 1 96.25 106 TYR B CA 1
ATOM 3755 C C . TYR B 1 106 ? -8.195 33.312 29.953 1 96.25 106 TYR B C 1
ATOM 3757 O O . TYR B 1 106 ? -7.715 34.438 29.859 1 96.25 106 TYR B O 1
ATOM 3765 N N . ILE B 1 107 ? -9.453 33.094 29.625 1 92.94 107 ILE B N 1
ATOM 3766 C CA . ILE B 1 107 ? -10.289 34.062 28.906 1 92.94 107 ILE B CA 1
ATOM 3767 C C . ILE B 1 107 ? -10.648 35.219 29.844 1 92.94 107 ILE B C 1
ATOM 3769 O O . ILE B 1 107 ? -10.945 36.312 29.391 1 92.94 107 ILE B O 1
ATOM 3773 N N . GLU B 1 108 ? -10.633 34.938 31.141 1 94 108 GLU B N 1
ATOM 3774 C CA . GLU B 1 108 ? -10.93 36 32.125 1 94 108 GLU B CA 1
ATOM 3775 C C . GLU B 1 108 ? -9.766 36.969 32.25 1 94 108 GLU B C 1
ATOM 3777 O O . GLU B 1 108 ? -9.969 38.156 32.562 1 94 108 GLU B O 1
ATOM 3782 N N . LYS B 1 109 ? -8.625 36.531 31.906 1 95.88 109 LYS B N 1
ATOM 3783 C CA . LYS B 1 109 ? -7.43 37.344 32.156 1 95.88 109 LYS B CA 1
ATOM 3784 C C . LYS B 1 109 ? -6.906 37.938 30.844 1 95.88 109 LYS B C 1
ATOM 3786 O O . LYS B 1 109 ? -6.289 39 30.859 1 95.88 109 LYS B O 1
ATOM 3791 N N . PHE B 1 110 ? -7.125 37.219 29.766 1 95.31 110 PHE B N 1
ATOM 3792 C CA . PHE B 1 110 ? -6.461 37.625 28.531 1 95.31 110 PHE B CA 1
ATOM 3793 C C . PHE B 1 110 ? -7.449 37.625 27.375 1 95.31 110 PHE B C 1
ATOM 3795 O O . PHE B 1 110 ? -8.422 36.875 27.359 1 95.31 110 PHE B O 1
ATOM 3802 N N . SER B 1 111 ? -7.117 38.5 26.406 1 93.44 111 SER B N 1
ATOM 3803 C CA . SER B 1 111 ? -7.855 38.438 25.141 1 93.44 111 SER B CA 1
ATOM 3804 C C . SER B 1 111 ? -7.48 37.219 24.328 1 93.44 111 SER B C 1
ATOM 3806 O O . SER B 1 111 ? -6.344 36.75 24.391 1 93.44 111 SER B O 1
ATOM 3808 N N . GLN B 1 112 ? -8.438 36.75 23.578 1 94.81 112 GLN B N 1
ATOM 3809 C CA . GLN B 1 112 ? -8.188 35.594 22.75 1 94.81 112 GLN B CA 1
ATOM 3810 C C . GLN B 1 112 ? -7.168 35.906 21.656 1 94.81 112 GLN B C 1
ATOM 3812 O O . GLN B 1 112 ? -7.238 36.969 21.016 1 94.81 112 GLN B O 1
ATOM 3817 N N . PRO B 1 113 ? -6.27 35.094 21.438 1 96.88 113 PRO B N 1
ATOM 3818 C CA . PRO B 1 113 ? -5.32 35.25 20.344 1 96.88 113 PRO B CA 1
ATOM 3819 C C . PRO B 1 113 ? -5.906 34.875 18.984 1 96.88 113 PRO B C 1
ATOM 3821 O O . PRO B 1 113 ? -7 34.312 18.922 1 96.88 113 PRO B O 1
ATOM 3824 N N . THR B 1 114 ? -5.191 35.281 17.922 1 98 114 THR B N 1
ATOM 3825 C CA . THR B 1 114 ? -5.43 34.656 16.625 1 98 114 THR B CA 1
ATOM 3826 C C . THR B 1 114 ? -4.695 33.344 16.5 1 98 114 THR B C 1
ATOM 3828 O O . THR B 1 114 ? -3.496 33.25 16.766 1 98 114 THR B O 1
ATOM 3831 N N . TYR B 1 115 ? -5.445 32.312 16.172 1 98.5 115 TYR B N 1
ATOM 3832 C CA . TYR B 1 115 ? -4.824 31 15.977 1 98.5 115 TYR B CA 1
ATOM 3833 C C . TYR B 1 115 ? -4.363 30.812 14.531 1 98.5 115 TYR B C 1
ATOM 3835 O O . TYR B 1 115 ? -5.094 31.156 13.594 1 98.5 115 TYR B O 1
ATOM 3843 N N . VAL B 1 116 ? -3.127 30.422 14.344 1 98.88 116 VAL B N 1
ATOM 3844 C CA . VAL B 1 116 ? -2.539 30.156 13.031 1 98.88 116 VAL B CA 1
ATOM 3845 C C . VAL B 1 116 ? -2.238 28.672 12.891 1 98.88 116 VAL B C 1
ATOM 3847 O O . VAL B 1 116 ? -1.388 28.125 13.602 1 98.88 116 VAL B O 1
ATOM 3850 N N . LEU B 1 117 ? -2.914 28.016 11.992 1 98.5 117 LEU B N 1
ATOM 3851 C CA . LEU B 1 117 ? -2.732 26.578 11.836 1 98.5 117 LEU B CA 1
ATOM 3852 C C . LEU B 1 117 ? -1.805 26.266 10.664 1 98.5 117 LEU B C 1
ATOM 3854 O O . LEU B 1 117 ? -2.238 26.25 9.508 1 98.5 117 LEU B O 1
ATOM 3858 N N . LEU B 1 118 ? -0.562 26 11.008 1 97.81 118 LEU B N 1
ATOM 3859 C CA . LEU B 1 118 ? 0.407 25.5 10.031 1 97.81 118 LEU B CA 1
ATOM 3860 C C . LEU B 1 118 ? 0.393 23.969 9.984 1 97.81 118 LEU B C 1
ATOM 3862 O O . LEU B 1 118 ? 1.377 23.328 10.344 1 97.81 118 LEU B O 1
ATOM 3866 N N . GLN B 1 119 ? -0.711 23.422 9.586 1 96.88 119 GLN B N 1
ATOM 3867 C CA . GLN B 1 119 ? -0.949 21.984 9.516 1 96.88 119 GLN B CA 1
ATOM 3868 C C . GLN B 1 119 ? -1.354 21.562 8.109 1 96.88 119 GLN B C 1
ATOM 3870 O O . GLN B 1 119 ? -2.068 22.297 7.414 1 96.88 119 GLN B O 1
ATOM 3875 N N . ASN B 1 120 ? -0.902 20.406 7.727 1 95.19 120 ASN B N 1
ATOM 3876 C CA . ASN B 1 120 ? -1.293 19.875 6.434 1 95.19 120 ASN B CA 1
ATOM 3877 C C . ASN B 1 120 ? -2.734 19.375 6.445 1 95.19 120 ASN B C 1
ATOM 3879 O O . ASN B 1 120 ? -3.291 19.094 7.512 1 95.19 120 ASN B O 1
ATOM 3883 N N . GLY B 1 121 ? -3.256 19.312 5.242 1 96.44 121 GLY B N 1
ATOM 3884 C CA . GLY B 1 121 ? -4.582 18.734 5.086 1 96.44 121 GLY B CA 1
ATOM 3885 C C . GLY B 1 121 ? -5.676 19.766 4.961 1 96.44 121 GLY B C 1
ATOM 3886 O O . GLY B 1 121 ? -5.398 20.969 4.965 1 96.44 121 GLY B O 1
ATOM 3887 N N . VAL B 1 122 ? -6.875 19.328 4.824 1 96.81 122 VAL B N 1
ATOM 3888 C CA . VAL B 1 122 ? -8.023 20.219 4.652 1 96.81 122 VAL B CA 1
ATOM 3889 C C . VAL B 1 122 ? -8.953 20.094 5.852 1 96.81 122 VAL B C 1
ATOM 3891 O O . VAL B 1 122 ? -8.961 19.062 6.539 1 96.81 122 VAL B O 1
ATOM 3894 N N . ASN B 1 123 ? -9.555 21.141 6.195 1 96.38 123 ASN B N 1
ATOM 3895 C CA . ASN B 1 123 ? -10.562 21.219 7.246 1 96.38 123 ASN B CA 1
ATOM 3896 C C . ASN B 1 123 ? -9.953 20.984 8.625 1 96.38 123 ASN B C 1
ATOM 3898 O O . ASN B 1 123 ? -10.656 20.594 9.562 1 96.38 123 ASN B O 1
ATOM 3902 N N . VAL B 1 124 ? -8.711 21.188 8.773 1 97.94 124 VAL B N 1
ATOM 3903 C CA . VAL B 1 124 ? -8.062 21.016 10.062 1 97.94 124 VAL B CA 1
ATOM 3904 C C . VAL B 1 124 ? -8.539 22.094 11.031 1 97.94 124 VAL B C 1
ATOM 3906 O O . VAL B 1 124 ? -8.367 21.984 12.242 1 97.94 124 VAL B O 1
ATOM 3909 N N . GLU B 1 125 ? -9.227 23.141 10.523 1 97.75 125 GLU B N 1
ATOM 3910 C CA . GLU B 1 125 ? -9.664 24.281 11.305 1 97.75 125 GLU B CA 1
ATOM 3911 C C . GLU B 1 125 ? -10.992 24.016 12 1 97.75 125 GLU B C 1
ATOM 3913 O O . GLU B 1 125 ? -11.32 24.656 13 1 97.75 125 GLU B O 1
ATOM 3918 N N . VAL B 1 126 ? -11.773 23.031 11.461 1 97.19 126 VAL B N 1
ATOM 3919 C CA . VAL B 1 126 ? -13.172 22.844 11.828 1 97.19 126 VAL B CA 1
ATOM 3920 C C . VAL B 1 126 ? -13.273 22.531 13.32 1 97.19 126 VAL B C 1
ATOM 3922 O O . VAL B 1 126 ? -14.062 23.156 14.039 1 97.19 126 VAL B O 1
ATOM 3925 N N . ASP B 1 127 ? -12.453 21.641 13.758 1 97.19 127 ASP B N 1
ATOM 3926 C CA . ASP B 1 127 ? -12.492 21.219 15.156 1 97.19 127 ASP B CA 1
ATOM 3927 C C . ASP B 1 127 ? -12.203 22.391 16.094 1 97.19 127 ASP B C 1
ATOM 3929 O O . ASP B 1 127 ? -12.922 22.609 17.062 1 97.19 127 ASP B O 1
ATOM 3933 N N . LEU B 1 128 ? -11.148 23.125 15.805 1 97.69 128 LEU B N 1
ATOM 3934 C CA . LEU B 1 128 ? -10.758 24.266 16.641 1 97.69 128 LEU B CA 1
ATOM 3935 C C . LEU B 1 128 ? -11.828 25.359 16.594 1 97.69 128 LEU B C 1
ATOM 3937 O O . LEU B 1 128 ? -12.156 25.938 17.625 1 97.69 128 LEU B O 1
ATOM 3941 N N . TYR B 1 129 ? -12.352 25.625 15.422 1 96.94 129 TYR B N 1
ATOM 3942 C CA . TYR B 1 129 ? -13.391 26.641 15.258 1 96.94 129 TYR B CA 1
ATOM 3943 C C . TYR B 1 129 ? -14.602 26.312 16.141 1 96.94 129 TYR B C 1
ATOM 3945 O O . TYR B 1 129 ? -15.086 27.188 16.859 1 96.94 129 TYR B O 1
ATOM 3953 N N . ASP B 1 130 ? -15.078 25.109 16.031 1 96 130 ASP B N 1
ATOM 3954 C CA . ASP B 1 130 ? -16.25 24.672 16.781 1 96 130 ASP B CA 1
ATOM 3955 C C . ASP B 1 130 ? -15.992 24.766 18.297 1 96 130 ASP B C 1
ATOM 3957 O O . ASP B 1 130 ? -16.859 25.219 19.047 1 96 130 ASP B O 1
ATOM 3961 N N . ALA B 1 131 ? -14.82 24.359 18.703 1 96.44 131 ALA B N 1
ATOM 3962 C CA . ALA B 1 131 ? -14.469 24.422 20.109 1 96.44 131 ALA B CA 1
ATOM 3963 C C . ALA B 1 131 ? -14.422 25.859 20.609 1 96.44 131 ALA B C 1
ATOM 3965 O O . ALA B 1 131 ? -14.883 26.141 21.719 1 96.44 131 ALA B O 1
ATOM 3966 N N . LEU B 1 132 ? -13.836 26.75 19.844 1 96.12 132 LEU B N 1
ATOM 3967 C CA . LEU B 1 132 ? -13.75 28.156 20.219 1 96.12 132 LEU B CA 1
ATOM 3968 C C . LEU B 1 132 ? -15.133 28.781 20.281 1 96.12 132 LEU B C 1
ATOM 3970 O O . LEU B 1 132 ? -15.414 29.578 21.172 1 96.12 132 LEU B O 1
ATOM 3974 N N . LYS B 1 133 ? -15.953 28.453 19.312 1 94.25 133 LYS B N 1
ATOM 3975 C CA . LYS B 1 133 ? -17.312 28.969 19.297 1 94.25 133 LYS B CA 1
ATOM 3976 C C . LYS B 1 133 ? -18.094 28.562 20.547 1 94.25 133 LYS B C 1
ATOM 3978 O O . LYS B 1 133 ? -18.906 29.328 21.062 1 94.25 133 LYS B O 1
ATOM 3983 N N . GLU B 1 134 ? -17.828 27.406 20.938 1 93.25 134 GLU B N 1
ATOM 3984 C CA . GLU B 1 134 ? -18.5 26.891 22.141 1 93.25 134 GLU B CA 1
ATOM 3985 C C . GLU B 1 134 ? -17.953 27.547 23.391 1 93.25 134 GLU B C 1
ATOM 3987 O O . GLU B 1 134 ? -18.703 27.891 24.312 1 93.25 134 GLU B O 1
ATOM 3992 N N . ALA B 1 135 ? -16.688 27.641 23.453 1 91.69 135 ALA B N 1
ATOM 3993 C CA . ALA B 1 135 ? -16.016 28.109 24.672 1 91.69 135 ALA B CA 1
ATOM 3994 C C . ALA B 1 135 ? -16.156 29.625 24.828 1 91.69 135 ALA B C 1
ATOM 3996 O O . ALA B 1 135 ? -16.203 30.141 25.953 1 91.69 135 ALA B O 1
ATOM 3997 N N . ILE B 1 136 ? -16.188 30.344 23.688 1 87.88 136 ILE B N 1
ATOM 3998 C CA . ILE B 1 136 ? -16.25 31.797 23.734 1 87.88 136 ILE B CA 1
ATOM 3999 C C . ILE B 1 136 ? -17.516 32.281 23 1 87.88 136 ILE B C 1
ATOM 4001 O O . ILE B 1 136 ? -17.438 32.719 21.859 1 87.88 136 ILE B O 1
ATOM 4005 N N . PRO B 1 137 ? -18.656 32.188 23.547 1 71.06 137 PRO B N 1
ATOM 4006 C CA . PRO B 1 137 ? -19.938 32.375 22.859 1 71.06 137 PRO B CA 1
ATOM 4007 C C . PRO B 1 137 ? -20.047 33.719 22.141 1 71.06 137 PRO B C 1
ATOM 4009 O O . PRO B 1 137 ? -20.609 33.781 21.062 1 71.06 137 PRO B O 1
ATOM 4012 N N . SER B 1 138 ? -19.578 34.688 22.719 1 73.81 138 SER B N 1
ATOM 4013 C CA . SER B 1 138 ? -19.719 36 22.094 1 73.81 138 SER B CA 1
ATOM 4014 C C . SER B 1 138 ? -18.5 36.312 21.219 1 73.81 138 SER B C 1
ATOM 4016 O O . SER B 1 138 ? -18.469 37.344 20.547 1 73.81 138 SER B O 1
ATOM 4018 N N . GLY B 1 139 ? -17.688 35.406 21.062 1 72.38 139 GLY B N 1
ATOM 4019 C CA . GLY B 1 139 ? -16.438 35.688 20.375 1 72.38 139 GLY B CA 1
ATOM 4020 C C . GLY B 1 139 ? -16.438 35.25 18.922 1 72.38 139 GLY B C 1
ATOM 4021 O O . GLY B 1 139 ? -17.25 34.438 18.516 1 72.38 139 GLY B O 1
ATOM 4022 N N . LYS B 1 140 ? -15.773 36 18.016 1 85 140 LYS B N 1
ATOM 4023 C CA . LYS B 1 140 ? -15.461 35.656 16.625 1 85 140 LYS B CA 1
ATOM 4024 C C . LYS B 1 140 ? -14.086 35.031 16.516 1 85 140 LYS B C 1
ATOM 4026 O O . LYS B 1 140 ? -13.078 35.719 16.344 1 85 140 LYS B O 1
ATOM 4031 N N . PRO B 1 141 ? -14.156 33.656 16.641 1 91.19 141 PRO B N 1
ATOM 4032 C CA . PRO B 1 141 ? -12.844 33.031 16.516 1 91.19 141 PRO B CA 1
ATOM 4033 C C . PRO B 1 141 ? -12.055 33.5 15.297 1 91.19 141 PRO B C 1
ATOM 4035 O O . PRO B 1 141 ? -12.617 33.594 14.203 1 91.19 141 PRO B O 1
ATOM 4038 N N . GLN B 1 142 ? -10.852 33.906 15.531 1 94.38 142 GLN B N 1
ATOM 4039 C CA . GLN B 1 142 ? -9.953 34.312 14.445 1 94.38 142 GLN B CA 1
ATOM 4040 C C . GLN B 1 142 ? -8.922 33.219 14.172 1 94.38 142 GLN B C 1
ATOM 4042 O O . GLN B 1 142 ? -8.07 32.938 15.016 1 94.38 142 GLN B O 1
ATOM 4047 N N . ILE B 1 143 ? -9.062 32.625 13 1 98.06 143 ILE B N 1
ATOM 4048 C CA . ILE B 1 143 ? -8.141 31.578 12.586 1 98.06 143 ILE B CA 1
ATOM 4049 C C . ILE B 1 143 ? -7.512 31.938 11.242 1 98.06 143 ILE B C 1
ATOM 4051 O O . ILE B 1 143 ? -8.219 32.25 10.289 1 98.06 143 ILE B O 1
ATOM 4055 N N . ILE B 1 144 ? -6.203 32 11.234 1 98.62 144 ILE B N 1
ATOM 4056 C CA . ILE B 1 144 ? -5.445 32.031 9.984 1 98.62 144 ILE B CA 1
ATOM 4057 C C . ILE B 1 144 ? -5.043 30.609 9.594 1 98.62 144 ILE B C 1
ATOM 4059 O O . ILE B 1 144 ? -4.426 29.891 10.383 1 98.62 144 ILE B O 1
ATOM 4063 N N . SER B 1 145 ? -5.512 30.188 8.445 1 98 145 SER B N 1
ATOM 4064 C CA . SER B 1 145 ? -5.109 28.891 7.91 1 98 145 SER B CA 1
ATOM 4065 C C . SER B 1 145 ? -3.941 29.031 6.941 1 98 145 SER B C 1
ATOM 4067 O O . SER B 1 145 ? -3.709 30.109 6.398 1 98 145 SER B O 1
ATOM 4069 N N . CYS B 1 146 ? -3.193 27.922 6.82 1 98.31 146 CYS B N 1
ATOM 4070 C CA . CYS B 1 146 ? -1.966 28.031 6.043 1 98.31 146 CYS B CA 1
ATOM 4071 C C . CYS B 1 146 ? -1.77 26.828 5.148 1 98.31 146 CYS B C 1
ATOM 4073 O O . CYS B 1 146 ? -2.254 25.734 5.457 1 98.31 146 CYS B O 1
ATOM 4075 N N . ALA B 1 147 ? -1.183 26.984 4.012 1 97.31 147 ALA B N 1
ATOM 4076 C CA . ALA B 1 147 ? -0.57 25.953 3.178 1 97.31 147 ALA B CA 1
ATOM 4077 C C . ALA B 1 147 ? 0.945 26.125 3.117 1 97.31 147 ALA B C 1
ATOM 4079 O O . ALA B 1 147 ? 1.44 27.156 2.666 1 97.31 147 ALA B O 1
ATOM 4080 N N . LEU B 1 148 ? 1.631 25.141 3.592 1 96.75 148 LEU B N 1
ATOM 4081 C CA . LEU B 1 148 ? 3.07 25.281 3.781 1 96.75 148 LEU B CA 1
ATOM 4082 C C . LEU B 1 148 ? 3.832 24.359 2.834 1 96.75 148 LEU B C 1
ATOM 4084 O O . LEU B 1 148 ? 3.469 23.188 2.672 1 96.75 148 LEU B O 1
ATOM 4088 N N . TRP B 1 149 ? 4.785 24.844 2.068 1 94.56 149 TRP B N 1
ATOM 4089 C CA . TRP B 1 149 ? 5.781 24.094 1.312 1 94.56 149 TRP B CA 1
ATOM 4090 C C . TRP B 1 149 ? 7.164 24.219 1.948 1 94.56 149 TRP B C 1
ATOM 4092 O O . TRP B 1 149 ? 7.727 25.312 2.006 1 94.56 149 TRP B O 1
ATOM 4102 N N . ILE B 1 150 ? 7.656 23.188 2.467 1 94.06 150 ILE B N 1
ATOM 4103 C CA . ILE B 1 150 ? 8.945 23.234 3.156 1 94.06 150 ILE B CA 1
ATOM 4104 C C . ILE B 1 150 ? 9.547 21.828 3.207 1 94.06 150 ILE B C 1
ATOM 4106 O O . ILE B 1 150 ? 8.82 20.828 3.236 1 94.06 150 ILE B O 1
ATOM 4110 N N . TYR B 1 151 ? 10.812 21.75 3.051 1 90.69 151 TYR B N 1
ATOM 4111 C CA . TYR B 1 151 ? 11.539 20.5 3.295 1 90.69 151 TYR B CA 1
ATOM 4112 C C . TYR B 1 151 ? 12.406 20.609 4.539 1 90.69 151 TYR B C 1
ATOM 4114 O O . TYR B 1 151 ? 13.438 21.297 4.527 1 90.69 151 TYR B O 1
ATOM 4122 N N . THR B 1 152 ? 11.961 20.031 5.625 1 93.06 152 THR B N 1
ATOM 4123 C CA . THR B 1 152 ? 12.688 20.062 6.891 1 93.06 152 THR B CA 1
ATOM 4124 C C . THR B 1 152 ? 12.438 18.781 7.691 1 93.06 152 THR B C 1
ATOM 4126 O O . THR B 1 152 ? 11.383 18.156 7.559 1 93.06 152 THR B O 1
ATOM 4129 N N . ASN B 1 153 ? 13.438 18.406 8.398 1 89.06 153 ASN B N 1
ATOM 4130 C CA . ASN B 1 153 ? 13.367 17.188 9.203 1 89.06 153 ASN B CA 1
ATOM 4131 C C . ASN B 1 153 ? 14.055 17.375 10.555 1 89.06 153 ASN B C 1
ATOM 4133 O O . ASN B 1 153 ? 15.055 18.078 10.656 1 89.06 153 ASN B O 1
ATOM 4137 N N . LEU B 1 154 ? 13.477 16.812 11.523 1 90.44 154 LEU B N 1
ATOM 4138 C CA . LEU B 1 154 ? 14.117 16.734 12.836 1 90.44 154 LEU B CA 1
ATOM 4139 C C . LEU B 1 154 ? 15.016 15.508 12.922 1 90.44 154 LEU B C 1
ATOM 4141 O O . LEU B 1 154 ? 14.531 14.375 12.898 1 90.44 154 LEU B O 1
ATOM 4145 N N . VAL B 1 155 ? 16.312 15.797 12.898 1 88.94 155 VAL B N 1
ATOM 4146 C CA . VAL B 1 155 ? 17.312 14.734 13.047 1 88.94 155 VAL B CA 1
ATOM 4147 C C . VAL B 1 155 ? 17.703 14.586 14.516 1 88.94 155 VAL B C 1
ATOM 4149 O O . VAL B 1 155 ? 18.344 15.469 15.086 1 88.94 155 VAL B O 1
ATOM 4152 N N . GLY B 1 156 ? 17.156 13.578 15.164 1 86.56 156 GLY B N 1
ATOM 4153 C CA . GLY B 1 156 ? 17.328 13.469 16.609 1 86.56 156 GLY B CA 1
ATOM 4154 C C . GLY B 1 156 ? 16.297 14.258 17.391 1 86.56 156 GLY B C 1
ATOM 4155 O O . GLY B 1 156 ? 15.156 14.406 16.953 1 86.56 156 GLY B O 1
ATOM 4156 N N . LEU B 1 157 ? 16.734 14.805 18.609 1 90.75 157 LEU B N 1
ATOM 4157 C CA . LEU B 1 157 ? 15.789 15.492 19.484 1 90.75 157 LEU B CA 1
ATOM 4158 C C . LEU B 1 157 ? 15.922 17 19.359 1 90.75 157 LEU B C 1
ATOM 4160 O O . LEU B 1 157 ? 15 17.75 19.703 1 90.75 157 LEU B O 1
ATOM 4164 N N . ASP B 1 158 ? 17.109 17.484 18.812 1 95.5 158 ASP B N 1
ATOM 4165 C CA . ASP B 1 158 ? 17.312 18.938 18.859 1 95.5 158 ASP B CA 1
ATOM 4166 C C . ASP B 1 158 ? 18.047 19.422 17.625 1 95.5 158 ASP B C 1
ATOM 4168 O O . ASP B 1 158 ? 18.625 20.516 17.625 1 95.5 158 ASP B O 1
ATOM 4172 N N . ILE B 1 159 ? 18.125 18.594 16.609 1 96.56 159 ILE B N 1
ATOM 4173 C CA . ILE B 1 159 ? 18.797 18.984 15.367 1 96.56 159 ILE B CA 1
ATOM 4174 C C . ILE B 1 159 ? 17.766 19.062 14.234 1 96.56 159 ILE B C 1
ATOM 4176 O O . ILE B 1 159 ? 17.062 18.094 13.945 1 96.56 159 ILE B O 1
ATOM 4180 N N . VAL B 1 160 ? 17.719 20.234 13.617 1 97 160 VAL B N 1
ATOM 4181 C CA . VAL B 1 160 ? 16.75 20.484 12.539 1 97 160 VAL B CA 1
ATOM 4182 C C . VAL B 1 160 ? 17.5 20.719 11.227 1 97 160 VAL B C 1
ATOM 4184 O O . VAL B 1 160 ? 18.312 21.641 11.117 1 97 160 VAL B O 1
ATOM 4187 N N . GLU B 1 161 ? 17.25 19.844 10.305 1 95.62 161 GLU B N 1
ATOM 4188 C CA . GLU B 1 161 ? 17.75 20.031 8.945 1 95.62 161 GLU B CA 1
ATOM 4189 C C . GLU B 1 161 ? 16.688 20.672 8.055 1 95.62 161 GLU B C 1
ATOM 4191 O O . GLU B 1 161 ? 15.508 20.328 8.133 1 95.62 161 GLU B O 1
ATOM 4196 N N . HIS B 1 162 ? 17.094 21.656 7.332 1 96 162 HIS B N 1
ATOM 4197 C CA . HIS B 1 162 ? 16.188 22.406 6.48 1 96 162 HIS B CA 1
ATOM 4198 C C . HIS B 1 162 ? 16.828 22.719 5.129 1 96 162 HIS B C 1
ATOM 4200 O O . HIS B 1 162 ? 18.016 23.047 5.059 1 96 162 HIS B O 1
ATOM 4206 N N . SER B 1 163 ? 16.047 22.562 4.086 1 92.44 163 SER B N 1
ATOM 4207 C CA . SER B 1 163 ? 16.531 22.812 2.732 1 92.44 163 SER B CA 1
ATOM 4208 C C . SER B 1 163 ? 16.688 24.312 2.467 1 92.44 163 SER B C 1
ATOM 4210 O O . SER B 1 163 ? 16.969 25.078 3.387 1 92.44 163 SER B O 1
ATOM 4212 N N . ASP B 1 164 ? 16.625 24.672 1.154 1 94.12 164 ASP B N 1
ATOM 4213 C CA . ASP B 1 164 ? 16.969 26.031 0.767 1 94.12 164 ASP B CA 1
ATOM 4214 C C . ASP B 1 164 ? 15.719 26.875 0.52 1 94.12 164 ASP B C 1
ATOM 4216 O O . ASP B 1 164 ? 15.797 27.969 -0.039 1 94.12 164 ASP B O 1
ATOM 4220 N N . PHE B 1 165 ? 14.586 26.312 0.954 1 91.88 165 PHE B N 1
ATOM 4221 C CA . PHE B 1 165 ? 13.406 27.141 0.72 1 91.88 165 PHE B CA 1
ATOM 4222 C C . PHE B 1 165 ? 12.305 26.812 1.726 1 91.88 165 PHE B C 1
ATOM 4224 O O . PHE B 1 165 ? 12.289 25.719 2.299 1 91.88 165 PHE B O 1
ATOM 4231 N N . ASP B 1 166 ? 11.445 27.75 1.977 1 95.62 166 ASP B N 1
ATOM 4232 C CA . ASP B 1 166 ? 10.133 27.641 2.6 1 95.62 166 ASP B CA 1
ATOM 4233 C C . ASP B 1 166 ? 9.156 28.656 2.016 1 95.62 166 ASP B C 1
ATOM 4235 O O . ASP B 1 166 ? 9.547 29.766 1.671 1 95.62 166 ASP B O 1
ATOM 4239 N N . ARG B 1 167 ? 7.984 28.25 1.774 1 97.56 167 ARG B N 1
ATOM 4240 C CA . ARG B 1 167 ? 6.891 29.078 1.284 1 97.56 167 ARG B CA 1
ATOM 4241 C C . ARG B 1 167 ? 5.594 28.781 2.027 1 97.56 167 ARG B C 1
ATOM 4243 O O . ARG B 1 167 ? 5.277 27.609 2.283 1 97.56 167 ARG B O 1
ATOM 4250 N N . VAL B 1 168 ? 4.941 29.828 2.422 1 98.25 168 VAL B N 1
ATOM 4251 C CA . VAL B 1 168 ? 3.701 29.625 3.166 1 98.25 168 VAL B CA 1
ATOM 4252 C C . VAL B 1 168 ? 2.609 30.547 2.605 1 98.25 168 VAL B C 1
ATOM 4254 O O . VAL B 1 168 ? 2.848 31.734 2.361 1 98.25 168 VAL B O 1
ATOM 4257 N N . ALA B 1 169 ? 1.476 30 2.279 1 98.19 169 ALA B N 1
ATOM 4258 C CA . ALA B 1 169 ? 0.267 30.766 1.976 1 98.19 169 ALA B CA 1
ATOM 4259 C C . ALA B 1 169 ? -0.608 30.922 3.217 1 98.19 169 ALA B C 1
ATOM 4261 O O . ALA B 1 169 ? -0.768 29.969 3.994 1 98.19 169 ALA B O 1
ATOM 4262 N N . ILE B 1 170 ? -1.062 32.125 3.447 1 98.69 170 ILE B N 1
ATOM 4263 C CA . ILE B 1 170 ? -1.931 32.375 4.594 1 98.69 170 ILE B CA 1
ATOM 4264 C C . ILE B 1 170 ? -3.242 33 4.133 1 98.69 170 ILE B C 1
ATOM 4266 O O . ILE B 1 170 ? -3.266 33.75 3.16 1 98.69 170 ILE B O 1
ATOM 4270 N N . GLY B 1 171 ? -4.262 32.688 4.75 1 98.19 171 GLY B N 1
ATOM 4271 C CA . GLY B 1 171 ? -5.59 33.25 4.559 1 98.19 171 GLY B CA 1
ATOM 4272 C C . GLY B 1 171 ? -6.484 33.094 5.77 1 98.19 171 GLY B C 1
ATOM 4273 O O . GLY B 1 171 ? -6.242 32.219 6.617 1 98.19 171 GLY B O 1
ATOM 4274 N N . VAL B 1 172 ? -7.496 33.969 5.871 1 97.75 172 VAL B N 1
ATOM 4275 C CA . VAL B 1 172 ? -8.453 33.875 6.969 1 97.75 172 VAL B CA 1
ATOM 4276 C C . VAL B 1 172 ? -9.383 32.688 6.738 1 97.75 172 VAL B C 1
ATOM 4278 O O . VAL B 1 172 ? -9.922 32.5 5.641 1 97.75 172 VAL B O 1
ATOM 4281 N N . TYR B 1 173 ? -9.484 31.844 7.738 1 97 173 TYR B N 1
ATOM 4282 C CA . TYR B 1 173 ? -10.445 30.75 7.66 1 97 173 TYR B CA 1
ATOM 4283 C C . TYR B 1 173 ? -11.867 31.266 7.836 1 97 173 TYR B C 1
ATOM 4285 O O . TYR B 1 173 ? -12.156 32 8.773 1 97 173 TYR B O 1
ATOM 4293 N N . ARG B 1 174 ? -12.695 30.891 6.922 1 94.81 174 ARG B N 1
ATOM 4294 C CA . ARG B 1 174 ? -14.125 31.188 6.973 1 94.81 174 ARG B CA 1
ATOM 4295 C C . ARG B 1 174 ? -14.961 29.922 7.016 1 94.81 174 ARG B C 1
ATOM 4297 O O . ARG B 1 174 ? -15.094 29.219 6.008 1 94.81 174 ARG B O 1
ATOM 4304 N N . HIS B 1 175 ? -15.555 29.656 8.148 1 92.06 175 HIS B N 1
ATOM 4305 C CA . HIS B 1 175 ? -16.281 28.406 8.391 1 92.06 175 HIS B CA 1
ATOM 4306 C C . HIS B 1 175 ? -17.406 28.219 7.383 1 92.06 175 HIS B C 1
ATOM 4308 O O . HIS B 1 175 ? -18.312 29.047 7.305 1 92.06 175 HIS B O 1
ATOM 4314 N N . LYS B 1 176 ? -17.406 27.172 6.594 1 86.62 176 LYS B N 1
ATOM 4315 C CA . LYS B 1 176 ? -18.438 26.734 5.645 1 86.62 176 LYS B CA 1
ATOM 4316 C C . LYS B 1 176 ? -18.625 27.766 4.535 1 86.62 176 LYS B C 1
ATOM 4318 O O . LYS B 1 176 ? -19.719 27.875 3.977 1 86.62 176 LYS B O 1
ATOM 4323 N N . ASN B 1 177 ? -17.641 28.594 4.332 1 85.81 177 ASN B N 1
ATOM 4324 C CA . ASN B 1 177 ? -17.656 29.562 3.248 1 85.81 177 ASN B CA 1
ATOM 4325 C C . ASN B 1 177 ? -16.375 29.516 2.42 1 85.81 177 ASN B C 1
ATOM 4327 O O . ASN B 1 177 ? -15.32 29.984 2.861 1 85.81 177 ASN B O 1
ATOM 4331 N N . ASN B 1 178 ? -16.562 28.953 1.226 1 79.44 178 ASN B N 1
ATOM 4332 C CA . ASN B 1 178 ? -15.398 28.766 0.362 1 79.44 178 ASN B CA 1
ATOM 4333 C C . ASN B 1 178 ? -15.508 29.594 -0.919 1 79.44 178 ASN B C 1
ATOM 4335 O O . ASN B 1 178 ? -14.82 29.312 -1.903 1 79.44 178 ASN B O 1
ATOM 4339 N N . SER B 1 179 ? -16.375 30.609 -0.927 1 79.38 179 SER B N 1
ATOM 4340 C CA . SER B 1 179 ? -16.656 31.312 -2.168 1 79.38 179 SER B CA 1
ATOM 4341 C C . SER B 1 179 ? -16.141 32.75 -2.119 1 79.38 179 SER B C 1
ATOM 4343 O O . SER B 1 179 ? -16.219 33.469 -3.111 1 79.38 179 SER B O 1
ATOM 4345 N N . VAL B 1 180 ? -15.547 33.094 -0.979 1 84.81 180 VAL B N 1
ATOM 4346 C CA . VAL B 1 180 ? -15.086 34.469 -0.832 1 84.81 180 VAL B CA 1
ATOM 4347 C C . VAL B 1 180 ? -13.828 34.688 -1.67 1 84.81 180 VAL B C 1
ATOM 4349 O O . VAL B 1 180 ? -12.891 33.906 -1.601 1 84.81 180 VAL B O 1
ATOM 4352 N N . ILE B 1 181 ? -13.836 35.719 -2.434 1 86.25 181 ILE B N 1
ATOM 4353 C CA . ILE B 1 181 ? -12.727 35.906 -3.361 1 86.25 181 ILE B CA 1
ATOM 4354 C C . ILE B 1 181 ? -11.945 37.156 -2.977 1 86.25 181 ILE B C 1
ATOM 4356 O O . ILE B 1 181 ? -10.93 37.5 -3.604 1 86.25 181 ILE B O 1
ATOM 4360 N N . ALA B 1 182 ? -12.406 37.875 -1.955 1 93.81 182 ALA B N 1
ATOM 4361 C CA . ALA B 1 182 ? -11.695 39.062 -1.493 1 93.81 182 ALA B CA 1
ATOM 4362 C C . ALA B 1 182 ? -11.742 39.188 0.028 1 93.81 182 ALA B C 1
ATOM 4364 O O . ALA B 1 182 ? -12.766 38.875 0.646 1 93.81 182 ALA B O 1
ATOM 4365 N N . ASN B 1 183 ? -10.641 39.594 0.576 1 96.19 183 ASN B N 1
ATOM 4366 C CA . ASN B 1 183 ? -10.586 39.812 2.014 1 96.19 183 ASN B CA 1
ATOM 4367 C C . ASN B 1 183 ? -11.258 41.125 2.389 1 96.19 183 ASN B C 1
ATOM 4369 O O . ASN B 1 183 ? -11.148 42.125 1.661 1 96.19 183 ASN B O 1
ATOM 4373 N N . SER B 1 184 ? -11.969 41.219 3.506 1 96 184 SER B N 1
ATOM 4374 C CA . SER B 1 184 ? -12.383 42.5 4.082 1 96 184 SER B CA 1
ATOM 4375 C C . SER B 1 184 ? -11.18 43.281 4.562 1 96 184 SER B C 1
ATOM 4377 O O . SER B 1 184 ? -10.078 42.75 4.676 1 96 184 SER B O 1
ATOM 4379 N N . PRO B 1 185 ? -11.383 44.531 4.777 1 97.19 185 PRO B N 1
ATOM 4380 C CA . PRO B 1 185 ? -10.273 45.344 5.305 1 97.19 185 PRO B CA 1
ATOM 4381 C C . PRO B 1 185 ? -9.719 44.781 6.613 1 97.19 185 PRO B C 1
ATOM 4383 O O . PRO B 1 185 ? -8.5 44.781 6.812 1 97.19 185 PRO B O 1
ATOM 4386 N N . GLU B 1 186 ? -10.57 44.344 7.473 1 96.31 186 GLU B N 1
ATOM 4387 C CA . GLU B 1 186 ? -10.141 43.75 8.742 1 96.31 186 GLU B CA 1
ATOM 4388 C C . GLU B 1 186 ? -9.32 42.5 8.531 1 96.31 186 GLU B C 1
ATOM 4390 O O . GLU B 1 186 ? -8.297 42.281 9.195 1 96.31 186 GLU B O 1
ATOM 4395 N N . GLU B 1 187 ? -9.781 41.688 7.617 1 96.81 187 GLU B N 1
ATOM 4396 C CA . GLU B 1 187 ? -9.062 40.469 7.293 1 96.81 187 GLU B CA 1
ATOM 4397 C C . GLU B 1 187 ? -7.707 40.781 6.66 1 96.81 187 GLU B C 1
ATOM 4399 O O . GLU B 1 187 ? -6.711 40.125 6.977 1 96.81 187 GLU B O 1
ATOM 4404 N N . SER B 1 188 ? -7.703 41.719 5.781 1 97.81 188 SER B N 1
ATOM 4405 C CA . SER B 1 188 ? -6.457 42.125 5.141 1 97.81 188 SER B CA 1
ATOM 4406 C C . SER B 1 188 ? -5.453 42.625 6.168 1 97.81 188 SER B C 1
ATOM 4408 O O . SER B 1 188 ? -4.262 42.312 6.086 1 97.81 188 SER B O 1
ATOM 4410 N N . ASN B 1 189 ? -5.926 43.438 7.086 1 98 189 ASN B N 1
ATOM 4411 C CA . ASN B 1 189 ? -5.055 43.969 8.133 1 98 189 ASN B CA 1
ATOM 4412 C C . ASN B 1 189 ? -4.484 42.844 9 1 98 189 ASN B C 1
ATOM 4414 O O . ASN B 1 189 ? -3.307 42.875 9.359 1 98 189 ASN B O 1
ATOM 4418 N N . LEU B 1 190 ? -5.285 41.938 9.336 1 97.81 190 LEU B N 1
ATOM 4419 C CA . LEU B 1 190 ? -4.859 40.781 10.133 1 97.81 190 LEU B CA 1
ATOM 4420 C C . LEU B 1 190 ? -3.771 40 9.414 1 97.81 190 LEU B C 1
ATOM 4422 O O . LEU B 1 190 ? -2.74 39.656 10.008 1 97.81 190 LEU B O 1
ATOM 4426 N N . LEU B 1 191 ? -4 39.688 8.141 1 98.69 191 LEU B N 1
ATOM 4427 C CA . LEU B 1 191 ? -3.061 38.906 7.348 1 98.69 191 LEU B CA 1
ATOM 4428 C C . LEU B 1 191 ? -1.766 39.688 7.125 1 98.69 191 LEU B C 1
ATOM 4430 O O . LEU B 1 191 ? -0.684 39.094 7.09 1 98.69 191 LEU B O 1
ATOM 4434 N N . LYS B 1 192 ? -1.893 40.938 6.961 1 98.25 192 LYS B N 1
ATOM 4435 C CA . LYS B 1 192 ? -0.705 41.781 6.809 1 98.25 192 LYS B CA 1
ATOM 4436 C C . LYS B 1 192 ? 0.128 41.781 8.086 1 98.25 192 LYS B C 1
ATOM 4438 O O . LYS B 1 192 ? 1.359 41.75 8.031 1 98.25 192 LYS B O 1
ATOM 4443 N N . ASP B 1 193 ? -0.54 41.906 9.141 1 98.06 193 ASP B N 1
ATOM 4444 C CA . ASP B 1 193 ? 0.139 41.969 10.43 1 98.06 193 ASP B CA 1
ATOM 4445 C C . ASP B 1 193 ? 0.939 40.688 10.68 1 98.06 193 ASP B C 1
ATOM 4447 O O . ASP B 1 193 ? 2.145 40.75 10.922 1 98.06 193 ASP B O 1
ATOM 4451 N N . PHE B 1 194 ? 0.31 39.562 10.594 1 98.5 194 PHE B N 1
ATOM 4452 C CA . PHE B 1 194 ? 0.999 38.281 10.797 1 98.5 194 PHE B CA 1
ATOM 4453 C C . PHE B 1 194 ? 1.997 38.031 9.68 1 98.5 194 PHE B C 1
ATOM 4455 O O . PHE B 1 194 ? 3.107 37.562 9.93 1 98.5 194 PHE B O 1
ATOM 4462 N N . GLY B 1 195 ? 1.566 38.25 8.453 1 98.69 195 GLY B N 1
ATOM 4463 C CA . GLY B 1 195 ? 2.441 38.094 7.309 1 98.69 195 GLY B CA 1
ATOM 4464 C C . GLY B 1 195 ? 3.738 38.875 7.418 1 98.69 195 GLY B C 1
ATOM 4465 O O . GLY B 1 195 ? 4.793 38.375 6.992 1 98.69 195 GLY B O 1
ATOM 4466 N N . ASN B 1 196 ? 3.623 40.062 7.961 1 98 196 ASN B N 1
ATOM 4467 C CA . ASN B 1 196 ? 4.805 40.906 8.141 1 98 196 ASN B CA 1
ATOM 4468 C C . ASN B 1 196 ? 5.836 40.219 9.039 1 98 196 ASN B C 1
ATOM 4470 O O . ASN B 1 196 ? 7.039 40.344 8.812 1 98 196 ASN B O 1
ATOM 4474 N N . LEU B 1 197 ? 5.406 39.531 10.078 1 98.31 197 LEU B N 1
ATOM 4475 C CA . LEU B 1 197 ? 6.316 38.781 10.945 1 98.31 197 LEU B CA 1
ATOM 4476 C C . LEU B 1 197 ? 7.094 37.75 10.141 1 98.31 197 LEU B C 1
ATOM 4478 O O . LEU B 1 197 ? 8.32 37.656 10.25 1 98.31 197 LEU B O 1
ATOM 4482 N N . LEU B 1 198 ? 6.383 37 9.266 1 98.56 198 LEU B N 1
ATOM 4483 C CA . LEU B 1 198 ? 6.969 35.906 8.5 1 98.56 198 LEU B CA 1
ATOM 4484 C C . LEU B 1 198 ? 7.91 36.438 7.422 1 98.56 198 LEU B C 1
ATOM 4486 O O . LEU B 1 198 ? 9.031 35.938 7.273 1 98.56 198 LEU B O 1
ATOM 4490 N N . GLU B 1 199 ? 7.414 37.438 6.738 1 98.25 199 GLU B N 1
ATOM 4491 C CA . GLU B 1 199 ? 8.211 37.969 5.645 1 98.25 199 GLU B CA 1
ATOM 4492 C C . GLU B 1 199 ? 9.484 38.656 6.164 1 98.25 199 GLU B C 1
ATOM 4494 O O . GLU B 1 199 ? 10.562 38.469 5.59 1 98.25 199 GLU B O 1
ATOM 4499 N N . THR B 1 200 ? 9.312 39.406 7.223 1 98.12 200 THR B N 1
ATOM 4500 C CA . THR B 1 200 ? 10.469 40.062 7.812 1 98.12 200 THR B CA 1
ATOM 4501 C C . THR B 1 200 ? 11.461 39.062 8.367 1 98.12 200 THR B C 1
ATOM 4503 O O . THR B 1 200 ? 12.672 39.281 8.352 1 98.12 200 THR B O 1
ATOM 4506 N N . GLY B 1 201 ? 10.977 37.938 8.805 1 98.12 201 GLY B N 1
ATOM 4507 C CA . GLY B 1 201 ? 11.82 36.875 9.32 1 98.12 201 GLY B CA 1
ATOM 4508 C C . GLY B 1 201 ? 12.5 36.062 8.227 1 98.12 201 GLY B C 1
ATOM 4509 O O . GLY B 1 201 ? 13.391 35.25 8.5 1 98.12 201 GLY B O 1
ATOM 4510 N N . GLY B 1 202 ? 11.977 36.219 6.957 1 98.12 202 GLY B N 1
ATOM 4511 C CA . GLY B 1 202 ? 12.695 35.625 5.848 1 98.12 202 GLY B CA 1
ATOM 4512 C C . GLY B 1 202 ? 11.844 34.656 5.039 1 98.12 202 GLY B C 1
ATOM 4513 O O . GLY B 1 202 ? 12.266 34.188 3.973 1 98.12 202 GLY B O 1
ATOM 4514 N N . SER B 1 203 ? 10.648 34.344 5.453 1 98.25 203 SER B N 1
ATOM 4515 C CA . SER B 1 203 ? 9.812 33.375 4.746 1 98.25 203 SER B CA 1
ATOM 4516 C C . SER B 1 203 ? 9.242 33.969 3.465 1 98.25 203 SER B C 1
ATOM 4518 O O . SER B 1 203 ? 9.102 35.188 3.355 1 98.25 203 SER B O 1
ATOM 4520 N N . THR B 1 204 ? 9.055 33.156 2.449 1 98.25 204 THR B N 1
ATOM 4521 C CA . THR B 1 204 ? 8.297 33.562 1.273 1 98.25 204 THR B CA 1
ATOM 4522 C C . THR B 1 204 ? 6.793 33.469 1.541 1 98.25 204 THR B C 1
ATOM 4524 O O . THR B 1 204 ? 6.27 32.406 1.82 1 98.25 204 THR B O 1
ATOM 4527 N N . LEU B 1 205 ? 6.184 34.594 1.398 1 98.06 205 LEU B N 1
ATOM 4528 C CA . LEU B 1 205 ? 4.797 34.688 1.84 1 98.06 205 LEU B CA 1
ATOM 4529 C C . LEU B 1 205 ? 3.857 34.844 0.649 1 98.06 205 LEU B C 1
ATOM 4531 O O . LEU B 1 205 ? 4.156 35.594 -0.283 1 98.06 205 LEU B O 1
ATOM 4535 N N . ILE B 1 206 ? 2.779 34.125 0.64 1 97.44 206 ILE B N 1
ATOM 4536 C CA . ILE B 1 206 ? 1.641 34.312 -0.252 1 97.44 206 ILE B CA 1
ATOM 4537 C C . ILE B 1 206 ? 0.381 34.562 0.568 1 97.44 206 ILE B C 1
ATOM 4539 O O . ILE B 1 206 ? 0.107 33.875 1.544 1 97.44 206 ILE B O 1
ATOM 4543 N N . THR B 1 207 ? -0.335 35.656 0.299 1 97.69 207 THR B N 1
ATOM 4544 C CA . THR B 1 207 ? -1.612 35.938 0.942 1 97.69 207 THR B CA 1
ATOM 4545 C C . THR B 1 207 ? -2.77 35.688 -0.021 1 97.69 207 THR B C 1
ATOM 4547 O O . THR B 1 207 ? -2.756 36.156 -1.154 1 97.69 207 THR B O 1
ATOM 4550 N N . VAL B 1 208 ? -3.732 34.906 0.398 1 95.75 208 VAL B N 1
ATOM 4551 C CA . VAL B 1 208 ? -4.844 34.562 -0.485 1 95.75 208 VAL B CA 1
ATOM 4552 C C . VAL B 1 208 ? -6.168 34.812 0.232 1 95.75 208 VAL B C 1
ATOM 4554 O O . VAL B 1 208 ? -6.254 34.688 1.455 1 95.75 208 VAL B O 1
ATOM 4557 N N . PRO B 1 209 ? -7.211 35.188 -0.483 1 94.75 209 PRO B N 1
ATOM 4558 C CA . PRO B 1 209 ? -8.531 35.375 0.129 1 94.75 209 PRO B CA 1
ATOM 4559 C C . PRO B 1 209 ? -9.227 34.031 0.399 1 94.75 209 PRO B C 1
ATOM 4561 O O . PRO B 1 209 ? -10.047 33.938 1.308 1 94.75 209 PRO B O 1
ATOM 4564 N N . GLU B 1 210 ? -8.945 33.062 -0.443 1 93.12 210 GLU B N 1
ATOM 4565 C CA . GLU B 1 210 ? -9.578 31.766 -0.312 1 93.12 210 GLU B CA 1
ATOM 4566 C C . GLU B 1 210 ? -8.547 30.688 -0.002 1 93.12 210 GLU B C 1
ATOM 4568 O O . GLU B 1 210 ? -8.148 29.922 -0.891 1 93.12 210 GLU B O 1
ATOM 4573 N N . ILE B 1 211 ? -8.258 30.516 1.28 1 95.5 211 ILE B N 1
ATOM 4574 C CA . ILE B 1 211 ? -7.148 29.672 1.727 1 95.5 211 ILE B CA 1
ATOM 4575 C C . ILE B 1 211 ? -7.543 28.203 1.616 1 95.5 211 ILE B C 1
ATOM 4577 O O . ILE B 1 211 ? -6.695 27.344 1.367 1 95.5 211 ILE B O 1
ATOM 4581 N N . GLN B 1 212 ? -8.828 27.875 1.708 1 94.56 212 GLN B N 1
ATOM 4582 C CA . GLN B 1 212 ? -9.266 26.484 1.651 1 94.56 212 GLN B CA 1
ATOM 4583 C C . GLN B 1 212 ? -9.062 25.891 0.254 1 94.56 212 GLN B C 1
ATOM 4585 O O . GLN B 1 212 ? -8.75 24.719 0.109 1 94.56 212 GLN B O 1
ATOM 4590 N N . ARG B 1 213 ? -9.258 26.75 -0.783 1 93.88 213 ARG B N 1
ATOM 4591 C CA . ARG B 1 213 ? -8.984 26.312 -2.148 1 93.88 213 ARG B CA 1
ATOM 4592 C C . ARG B 1 213 ? -7.496 26.031 -2.346 1 93.88 213 ARG B C 1
ATOM 4594 O O . ARG B 1 213 ? -7.117 25.062 -2.996 1 93.88 213 ARG B O 1
ATOM 4601 N N . MET B 1 214 ? -6.688 26.922 -1.794 1 94 214 MET B N 1
ATOM 4602 C CA . MET B 1 214 ? -5.242 26.75 -1.872 1 94 214 MET B CA 1
ATOM 4603 C C . MET B 1 214 ? -4.82 25.453 -1.176 1 94 214 MET B C 1
ATOM 4605 O O . MET B 1 214 ? -4.008 24.688 -1.707 1 94 214 MET B O 1
ATOM 4609 N N . LYS B 1 215 ? -5.379 25.203 -0.035 1 96.25 215 LYS B N 1
ATOM 4610 C CA . LYS B 1 215 ? -5.07 23.984 0.71 1 96.25 215 LYS B CA 1
ATOM 4611 C C . LYS B 1 215 ? -5.535 22.734 -0.047 1 96.25 215 LYS B C 1
ATOM 4613 O O . LYS B 1 215 ? -4.824 21.734 -0.097 1 96.25 215 LYS B O 1
ATOM 4618 N N . PHE B 1 216 ? -6.723 22.844 -0.62 1 96.5 216 PHE B N 1
ATOM 4619 C CA . PHE B 1 216 ? -7.246 21.734 -1.413 1 96.5 216 PHE B CA 1
ATOM 4620 C C . PHE B 1 216 ? -6.332 21.438 -2.594 1 96.5 216 PHE B C 1
ATOM 4622 O O . PHE B 1 216 ? -6.012 20.281 -2.859 1 96.5 216 PHE B O 1
ATOM 4629 N N . THR B 1 217 ? -5.871 22.469 -3.266 1 95.38 217 THR B N 1
ATOM 4630 C CA . THR B 1 217 ? -5 22.328 -4.43 1 95.38 217 THR B CA 1
ATOM 4631 C C . THR B 1 217 ? -3.662 21.719 -4.031 1 95.38 217 THR B C 1
ATOM 4633 O O . THR B 1 217 ? -3.172 20.797 -4.695 1 95.38 217 THR B O 1
ATOM 4636 N N . LYS B 1 218 ? -3.113 22.172 -2.979 1 95.06 218 LYS B N 1
ATOM 4637 C CA . LYS B 1 218 ? -1.851 21.625 -2.494 1 95.06 218 LYS B CA 1
ATOM 4638 C C . LYS B 1 218 ? -2.004 20.156 -2.104 1 95.06 218 LYS B C 1
ATOM 4640 O O . LYS B 1 218 ? -1.077 19.359 -2.281 1 95.06 218 LYS B O 1
ATOM 4645 N N . ASN B 1 219 ? -3.205 19.812 -1.622 1 96.81 219 ASN B N 1
ATOM 4646 C CA . ASN B 1 219 ? -3.471 18.484 -1.104 1 96.81 219 ASN B CA 1
ATOM 4647 C C . ASN B 1 219 ? -3.508 17.438 -2.225 1 96.81 219 ASN B C 1
ATOM 4649 O O . ASN B 1 219 ? -3.455 16.234 -1.964 1 96.81 219 ASN B O 1
ATOM 4653 N N . PHE B 1 220 ? -3.539 17.891 -3.541 1 96.75 220 PHE B N 1
ATOM 4654 C CA . PHE B 1 220 ? -3.477 17 -4.695 1 96.75 220 PHE B CA 1
ATOM 4655 C C . PHE B 1 220 ? -2.246 16.109 -4.621 1 96.75 220 PHE B C 1
ATOM 4657 O O . PHE B 1 220 ? -2.352 14.891 -4.754 1 96.75 220 PHE B O 1
ATOM 4664 N N . TRP B 1 221 ? -1.184 16.766 -4.359 1 95.69 221 TRP B N 1
ATOM 4665 C CA . TRP B 1 221 ? 0.093 16.062 -4.34 1 95.69 221 TRP B CA 1
ATOM 4666 C C . TRP B 1 221 ? 0.157 15.094 -3.17 1 95.69 221 TRP B C 1
ATOM 4668 O O . TRP B 1 221 ? 0.604 13.953 -3.326 1 95.69 221 TRP B O 1
ATOM 4678 N N . ASN B 1 222 ? -0.269 15.531 -1.999 1 95.5 222 ASN B N 1
ATOM 4679 C CA . ASN B 1 222 ? -0.175 14.703 -0.802 1 95.5 222 ASN B CA 1
ATOM 4680 C C . ASN B 1 222 ? -1.071 13.469 -0.901 1 95.5 222 ASN B C 1
ATOM 4682 O O . ASN B 1 222 ? -0.647 12.359 -0.572 1 95.5 222 ASN B O 1
ATOM 4686 N N . ILE B 1 223 ? -2.262 13.688 -1.357 1 98 223 ILE B N 1
ATOM 4687 C CA . ILE B 1 223 ? -3.211 12.586 -1.441 1 98 223 ILE B CA 1
ATOM 4688 C C . ILE B 1 223 ? -2.691 11.531 -2.416 1 98 223 ILE B C 1
ATOM 4690 O O . ILE B 1 223 ? -2.818 10.328 -2.164 1 98 223 ILE B O 1
ATOM 4694 N N . THR B 1 224 ? -2.139 11.969 -3.504 1 98.31 224 THR B N 1
ATOM 4695 C CA . THR B 1 224 ? -1.742 11.039 -4.551 1 98.31 224 THR B CA 1
ATOM 4696 C C . THR B 1 224 ? -0.342 10.492 -4.289 1 98.31 224 THR B C 1
ATOM 4698 O O . THR B 1 224 ? -0.187 9.336 -3.889 1 98.31 224 THR B O 1
ATOM 4701 N N . PHE B 1 225 ? 0.662 11.344 -4.289 1 98 225 PHE B N 1
ATOM 4702 C CA . PHE B 1 225 ? 2.055 10.914 -4.309 1 98 225 PHE B CA 1
ATOM 4703 C C . PHE B 1 225 ? 2.51 10.5 -2.914 1 98 225 PHE B C 1
ATOM 4705 O O . PHE B 1 225 ? 3.264 9.531 -2.766 1 98 225 PHE B O 1
ATOM 4712 N N . ASN B 1 226 ? 2.094 11.242 -1.874 1 97.06 226 ASN B N 1
ATOM 4713 C CA . ASN B 1 226 ? 2.418 10.82 -0.515 1 97.06 226 ASN B CA 1
ATOM 4714 C C . ASN B 1 226 ? 1.819 9.453 -0.195 1 97.06 226 ASN B C 1
ATOM 4716 O O . ASN B 1 226 ? 2.467 8.625 0.445 1 97.06 226 ASN B O 1
ATOM 4720 N N . SER B 1 227 ? 0.565 9.258 -0.616 1 98.69 227 SER B N 1
ATOM 4721 C CA . SER B 1 227 ? -0.123 7.996 -0.365 1 98.69 227 SER B CA 1
ATOM 4722 C C . SER B 1 227 ? 0.562 6.84 -1.087 1 98.69 227 SER B C 1
ATOM 4724 O O . SER B 1 227 ? 0.783 5.777 -0.5 1 98.69 227 SER B O 1
ATOM 4726 N N . ILE B 1 228 ? 0.93 7.082 -2.348 1 98.81 228 ILE B N 1
ATOM 4727 C CA . ILE B 1 228 ? 1.564 6.047 -3.154 1 98.81 228 ILE B CA 1
ATOM 4728 C C . ILE B 1 228 ? 2.92 5.684 -2.553 1 98.81 228 ILE B C 1
ATOM 4730 O O . ILE B 1 228 ? 3.23 4.5 -2.383 1 98.81 228 ILE B O 1
ATOM 4734 N N . ALA B 1 229 ? 3.699 6.703 -2.193 1 98.62 229 ALA B N 1
ATOM 4735 C CA . ALA B 1 229 ? 5.004 6.457 -1.587 1 98.62 229 ALA B CA 1
ATOM 4736 C C . ALA B 1 229 ? 4.867 5.656 -0.294 1 98.62 229 ALA B C 1
ATOM 4738 O O . ALA B 1 229 ? 5.629 4.719 -0.052 1 98.62 229 ALA B O 1
ATOM 4739 N N . THR B 1 230 ? 3.885 6.016 0.494 1 98.69 230 THR B N 1
ATOM 4740 C CA . THR B 1 230 ? 3.686 5.387 1.796 1 98.69 230 THR B CA 1
ATOM 4741 C C . THR B 1 230 ? 3.25 3.932 1.634 1 98.69 230 THR B C 1
ATOM 4743 O O . THR B 1 230 ? 3.791 3.039 2.289 1 98.69 230 THR B O 1
ATOM 4746 N N . LEU B 1 231 ? 2.355 3.668 0.729 1 98.88 231 LEU B N 1
ATOM 4747 C CA . LEU B 1 231 ? 1.786 2.334 0.564 1 98.88 231 LEU B CA 1
ATOM 4748 C C . LEU B 1 231 ? 2.77 1.407 -0.142 1 98.88 231 LEU B C 1
ATOM 4750 O O . LEU B 1 231 ? 2.781 0.2 0.112 1 98.88 231 LEU B O 1
ATOM 4754 N N . THR B 1 232 ? 3.619 1.961 -0.984 1 98.75 232 THR B N 1
ATOM 4755 C CA . THR B 1 232 ? 4.59 1.135 -1.694 1 98.75 232 THR B CA 1
ATOM 4756 C C . THR B 1 232 ? 5.895 1.035 -0.907 1 98.75 232 THR B C 1
ATOM 4758 O O . THR B 1 232 ? 6.738 0.189 -1.202 1 98.75 232 THR B O 1
ATOM 4761 N N . ASN B 1 233 ? 6.09 1.947 0.049 1 98.19 233 ASN B N 1
ATOM 4762 C CA . ASN B 1 233 ? 7.281 2.055 0.884 1 98.19 233 ASN B CA 1
ATOM 4763 C C . ASN B 1 233 ? 8.508 2.439 0.062 1 98.19 233 ASN B C 1
ATOM 4765 O O . ASN B 1 233 ? 9.617 1.965 0.329 1 98.19 233 ASN B O 1
ATOM 4769 N N . TYR B 1 234 ? 8.297 3.203 -1.008 1 98 234 TYR B N 1
ATOM 4770 C CA . TYR B 1 234 ? 9.383 3.734 -1.829 1 98 234 TYR B CA 1
ATOM 4771 C C . TYR B 1 234 ? 9.18 5.219 -2.109 1 98 234 TYR B C 1
ATOM 4773 O O . TYR B 1 234 ? 8.047 5.668 -2.318 1 98 234 TYR B O 1
ATOM 4781 N N . PRO B 1 235 ? 10.297 6.004 -2.105 1 97.56 235 PRO B N 1
ATOM 4782 C CA . PRO B 1 235 ? 10.156 7.398 -2.525 1 97.56 235 PRO B CA 1
ATOM 4783 C C . PRO B 1 235 ? 9.836 7.539 -4.012 1 97.56 235 PRO B C 1
ATOM 4785 O O . PRO B 1 235 ? 9.797 6.543 -4.734 1 97.56 235 PRO B O 1
ATOM 4788 N N . LEU B 1 236 ? 9.594 8.703 -4.508 1 98 236 LEU B N 1
ATOM 4789 C CA . LEU B 1 236 ? 8.953 8.961 -5.793 1 98 236 LEU B CA 1
ATOM 4790 C C . LEU B 1 236 ? 9.922 8.719 -6.945 1 98 236 LEU B C 1
ATOM 4792 O O . LEU B 1 236 ? 9.492 8.484 -8.078 1 98 236 LEU B O 1
ATOM 4796 N N . PRO B 1 237 ? 11.258 8.797 -6.719 1 98.25 237 PRO B N 1
ATOM 4797 C CA . PRO B 1 237 ? 12.133 8.391 -7.82 1 98.25 237 PRO B CA 1
ATOM 4798 C C . PRO B 1 237 ? 11.82 6.984 -8.336 1 98.25 237 PRO B C 1
ATOM 4800 O O . PRO B 1 237 ? 12.062 6.688 -9.508 1 98.25 237 PRO B O 1
ATOM 4803 N N . ALA B 1 238 ? 11.211 6.141 -7.566 1 98.5 238 ALA B N 1
ATOM 4804 C CA . ALA B 1 238 ? 10.812 4.789 -7.957 1 98.5 238 ALA B CA 1
ATOM 4805 C C . ALA B 1 238 ? 9.766 4.824 -9.062 1 98.5 238 ALA B C 1
ATOM 4807 O O . ALA B 1 238 ? 9.508 3.812 -9.719 1 98.5 238 ALA B O 1
ATOM 4808 N N . LEU B 1 239 ? 9.148 5.98 -9.289 1 98.5 239 LEU B N 1
ATOM 4809 C CA . LEU B 1 239 ? 8.109 6.137 -10.297 1 98.5 239 LEU B CA 1
ATOM 4810 C C . LEU B 1 239 ? 8.656 6.809 -11.547 1 98.5 239 LEU B C 1
ATOM 4812 O O . LEU B 1 239 ? 8.07 6.699 -12.625 1 98.5 239 LEU B O 1
ATOM 4816 N N . PHE B 1 240 ? 9.781 7.559 -11.336 1 98.31 240 PHE B N 1
ATOM 4817 C CA . PHE B 1 240 ? 10.055 8.531 -12.391 1 98.31 240 PHE B CA 1
ATOM 4818 C C . PHE B 1 240 ? 11.5 8.414 -12.867 1 98.31 240 PHE B C 1
ATOM 4820 O O . PHE B 1 240 ? 11.812 8.727 -14.016 1 98.31 240 PHE B O 1
ATOM 4827 N N . ARG B 1 241 ? 12.445 8.062 -11.961 1 97.94 241 ARG B N 1
ATOM 4828 C CA . ARG B 1 241 ? 13.875 8.219 -12.211 1 97.94 241 ARG B CA 1
ATOM 4829 C C . ARG B 1 241 ? 14.398 7.109 -13.117 1 97.94 241 ARG B C 1
ATOM 4831 O O . ARG B 1 241 ? 14.242 5.926 -12.812 1 97.94 241 ARG B O 1
ATOM 4838 N N . PRO B 1 242 ? 14.961 7.469 -14.234 1 96.88 242 PRO B N 1
ATOM 4839 C CA . PRO B 1 242 ? 15.547 6.434 -15.094 1 96.88 242 PRO B CA 1
ATOM 4840 C C . PRO B 1 242 ? 16.766 5.77 -14.461 1 96.88 242 PRO B C 1
ATOM 4842 O O . PRO B 1 242 ? 17.391 6.34 -13.562 1 96.88 242 PRO B O 1
ATOM 4845 N N . ALA B 1 243 ? 17.078 4.582 -14.898 1 96.5 243 ALA B N 1
ATOM 4846 C CA . ALA B 1 243 ? 18.281 3.887 -14.453 1 96.5 243 ALA B CA 1
ATOM 4847 C C . ALA B 1 243 ? 19.531 4.695 -14.773 1 96.5 243 ALA B C 1
ATOM 4849 O O . ALA B 1 243 ? 19.578 5.414 -15.773 1 96.5 243 ALA B O 1
ATOM 4850 N N . PRO B 1 244 ? 20.516 4.555 -13.875 1 94.31 244 PRO B N 1
ATOM 4851 C CA . PRO B 1 244 ? 21.766 5.246 -14.211 1 94.31 244 PRO B CA 1
ATOM 4852 C C . PRO B 1 244 ? 22.375 4.758 -15.516 1 94.31 244 PRO B C 1
ATOM 4854 O O . PRO B 1 244 ? 22.328 3.564 -15.82 1 94.31 244 PRO B O 1
ATOM 4857 N N . GLY B 1 245 ? 22.844 5.734 -16.281 1 89.75 245 GLY B N 1
ATOM 4858 C CA . GLY B 1 245 ? 23.531 5.375 -17.5 1 89.75 245 GLY B CA 1
ATOM 4859 C C . GLY B 1 245 ? 24.891 4.727 -17.25 1 89.75 245 GLY B C 1
ATOM 4860 O O . GLY B 1 245 ? 25.406 4.781 -16.141 1 89.75 245 GLY B O 1
ATOM 4861 N N . GLU B 1 246 ? 25.438 4.094 -18.297 1 86.12 246 GLU B N 1
ATOM 4862 C CA . GLU B 1 246 ? 26.766 3.514 -18.188 1 86.12 246 GLU B CA 1
ATOM 4863 C C . GLU B 1 246 ? 27.812 4.574 -17.828 1 86.12 246 GLU B C 1
ATOM 4865 O O . GLU B 1 246 ? 27.859 5.637 -18.453 1 86.12 246 GLU B O 1
ATOM 4870 N N . GLY B 1 247 ? 28.594 4.379 -16.875 1 86.19 247 GLY B N 1
ATOM 4871 C CA . GLY B 1 247 ? 29.672 5.277 -16.5 1 86.19 247 GLY B CA 1
ATOM 4872 C C . GLY B 1 247 ? 29.234 6.406 -15.594 1 86.19 247 GLY B C 1
ATOM 4873 O O . GLY B 1 247 ? 30.047 7.227 -15.164 1 86.19 247 GLY B O 1
ATOM 4874 N N . SER B 1 248 ? 27.953 6.438 -15.32 1 86.88 248 SER B N 1
ATOM 4875 C CA . SER B 1 248 ? 27.422 7.504 -14.469 1 86.88 248 SER B CA 1
ATOM 4876 C C . SER B 1 248 ? 27.5 7.113 -13 1 86.88 248 SER B C 1
ATOM 4878 O O . SER B 1 248 ? 27.797 5.965 -12.664 1 86.88 248 SER B O 1
ATOM 4880 N N . VAL B 1 249 ? 27.344 8.07 -12.141 1 89.56 249 VAL B N 1
ATOM 4881 C CA . VAL B 1 249 ? 27.281 7.836 -10.703 1 89.56 249 VAL B CA 1
ATOM 4882 C C . VAL B 1 249 ? 26.062 6.977 -10.383 1 89.56 249 VAL B C 1
ATOM 4884 O O . VAL B 1 249 ? 24.969 7.23 -10.883 1 89.56 249 VAL B O 1
ATOM 4887 N N . ALA B 1 250 ? 26.328 6.008 -9.531 1 90.25 250 ALA B N 1
ATOM 4888 C CA . ALA B 1 250 ? 25.25 5.113 -9.125 1 90.25 250 ALA B CA 1
ATOM 4889 C C . ALA B 1 250 ? 24.281 5.816 -8.164 1 90.25 250 ALA B C 1
ATOM 4891 O O . ALA B 1 250 ? 24.703 6.598 -7.316 1 90.25 250 ALA B O 1
ATOM 4892 N N . TYR B 1 251 ? 22.984 5.641 -8.375 1 94.25 251 TYR B N 1
ATOM 4893 C CA . TYR B 1 251 ? 21.969 6.148 -7.461 1 94.25 251 TYR B CA 1
ATOM 4894 C C . TYR B 1 251 ? 20.797 5.172 -7.344 1 94.25 251 TYR B C 1
ATOM 4896 O O . TYR B 1 251 ? 20.656 4.262 -8.164 1 94.25 251 TYR B O 1
ATOM 4904 N N . GLU B 1 252 ? 20.156 5.316 -6.312 1 94.38 252 GLU B N 1
ATOM 4905 C CA . GLU B 1 252 ? 18.938 4.574 -6.055 1 94.38 252 GLU B CA 1
ATOM 4906 C C . GLU B 1 252 ? 17.922 5.418 -5.277 1 94.38 252 GLU B C 1
ATOM 4908 O O . GLU B 1 252 ? 18.312 6.367 -4.586 1 94.38 252 GLU B O 1
ATOM 4913 N N . PRO B 1 253 ? 16.609 5.148 -5.391 1 97.31 253 PRO B N 1
ATOM 4914 C CA . PRO B 1 253 ? 16.031 4.16 -6.301 1 97.31 253 PRO B CA 1
ATOM 4915 C C . PRO B 1 253 ? 15.852 4.699 -7.719 1 97.31 253 PRO B C 1
ATOM 4917 O O . PRO B 1 253 ? 16.016 5.898 -7.953 1 97.31 253 PRO B O 1
ATOM 4920 N N . TYR B 1 254 ? 15.602 3.92 -8.672 1 98 254 TYR B N 1
ATOM 4921 C CA . TYR B 1 254 ? 15.234 4.234 -10.047 1 98 254 TYR B CA 1
ATOM 4922 C C . TYR B 1 254 ? 14.25 3.209 -10.594 1 98 254 TYR B C 1
ATOM 4924 O O . TYR B 1 254 ? 14 2.18 -9.961 1 98 254 TYR B O 1
ATOM 4932 N N . VAL B 1 255 ? 13.57 3.486 -11.656 1 98.44 255 VAL B N 1
ATOM 4933 C CA . VAL B 1 255 ? 12.664 2.559 -12.32 1 98.44 255 VAL B CA 1
ATOM 4934 C C . VAL B 1 255 ? 13.469 1.51 -13.086 1 98.44 255 VAL B C 1
ATOM 4936 O O . VAL B 1 255 ? 14.164 1.835 -14.047 1 98.44 255 VAL B O 1
ATOM 4939 N N . SER B 1 256 ? 13.383 0.25 -12.602 1 97.94 256 SER B N 1
ATOM 4940 C CA . SER B 1 256 ? 14.086 -0.811 -13.32 1 97.94 256 SER B CA 1
ATOM 4941 C C . SER B 1 256 ? 13.609 -0.911 -14.766 1 97.94 256 SER B C 1
ATOM 4943 O O . SER B 1 256 ? 12.406 -0.969 -15.023 1 97.94 256 SER B O 1
ATOM 4945 N N . PRO B 1 257 ? 14.516 -0.942 -15.695 1 96.81 257 PRO B N 1
ATOM 4946 C CA . PRO B 1 257 ? 14.125 -1.048 -17.094 1 96.81 257 PRO B CA 1
ATOM 4947 C C . PRO B 1 257 ? 13.289 -2.297 -17.391 1 96.81 257 PRO B C 1
ATOM 4949 O O . PRO B 1 257 ? 12.484 -2.303 -18.328 1 96.81 257 PRO B O 1
ATOM 4952 N N . THR B 1 258 ? 13.422 -3.312 -16.625 1 96.19 258 THR B N 1
ATOM 4953 C CA . THR B 1 258 ? 12.805 -4.613 -16.859 1 96.19 258 THR B CA 1
ATOM 4954 C C . THR B 1 258 ? 11.281 -4.496 -16.891 1 96.19 258 THR B C 1
ATOM 4956 O O . THR B 1 258 ? 10.617 -5.184 -17.672 1 96.19 258 THR B O 1
ATOM 4959 N N . THR B 1 259 ? 10.758 -3.658 -15.992 1 97.88 259 THR B N 1
ATOM 4960 C CA . THR B 1 259 ? 9.305 -3.518 -15.977 1 97.88 259 THR B CA 1
ATOM 4961 C C . THR B 1 259 ? 8.906 -2.047 -16.047 1 97.88 259 THR B C 1
ATOM 4963 O O . THR B 1 259 ? 7.852 -1.663 -15.531 1 97.88 259 THR B O 1
ATOM 4966 N N . ALA B 1 260 ? 9.766 -1.225 -16.625 1 98.25 260 ALA B N 1
ATOM 4967 C CA . ALA B 1 260 ? 9.477 0.2 -16.766 1 98.25 260 ALA B CA 1
ATOM 4968 C C . ALA B 1 260 ? 8.219 0.426 -17.594 1 98.25 260 ALA B C 1
ATOM 4970 O O . ALA B 1 260 ? 7.465 1.372 -17.344 1 98.25 260 ALA B O 1
ATOM 4971 N N . ASP B 1 261 ? 8.016 -0.401 -18.562 1 98 261 ASP B N 1
ATOM 4972 C CA . ASP B 1 261 ? 6.848 -0.286 -19.422 1 98 261 ASP B CA 1
ATOM 4973 C C . ASP B 1 261 ? 5.559 -0.492 -18.641 1 98 261 ASP B C 1
ATOM 4975 O O . ASP B 1 261 ? 4.543 0.146 -18.922 1 98 261 ASP B O 1
ATOM 4979 N N . HIS B 1 262 ? 5.559 -1.403 -17.672 1 98.19 262 HIS B N 1
ATOM 4980 C CA . HIS B 1 262 ? 4.391 -1.626 -16.828 1 98.19 262 HIS B CA 1
ATOM 4981 C C . HIS B 1 262 ? 4.062 -0.386 -16 1 98.19 262 HIS B C 1
ATOM 4983 O O . HIS B 1 262 ? 2.893 -0.039 -15.828 1 98.19 262 HIS B O 1
ATOM 4989 N N . ILE B 1 263 ? 5.078 0.311 -15.484 1 98.56 263 ILE B N 1
ATOM 4990 C CA . ILE B 1 263 ? 4.879 1.531 -14.711 1 98.56 263 ILE B CA 1
ATOM 4991 C C . ILE B 1 263 ? 4.219 2.596 -15.578 1 98.56 263 ILE B C 1
ATOM 4993 O O . ILE B 1 263 ? 3.219 3.199 -15.188 1 98.56 263 ILE B O 1
ATOM 4997 N N . SER B 1 264 ? 4.801 2.791 -16.781 1 98.19 264 SER B N 1
ATOM 4998 C CA . SER B 1 264 ? 4.301 3.826 -17.688 1 98.19 264 SER B CA 1
ATOM 4999 C C . SER B 1 264 ? 2.895 3.502 -18.172 1 98.19 264 SER B C 1
ATOM 5001 O O . SER B 1 264 ? 2.057 4.398 -18.312 1 98.19 264 SER B O 1
ATOM 5003 N N . THR B 1 265 ? 2.574 2.223 -18.375 1 98.25 265 THR B N 1
ATOM 5004 C CA . THR B 1 265 ? 1.34 1.809 -19.047 1 98.25 265 THR B CA 1
ATOM 5005 C C . THR B 1 265 ? 0.211 1.65 -18.031 1 98.25 265 THR B C 1
ATOM 5007 O O . THR B 1 265 ? -0.954 1.9 -18.344 1 98.25 265 THR B O 1
ATOM 5010 N N . TYR B 1 266 ? 0.591 1.279 -16.828 1 98.62 266 TYR B N 1
ATOM 5011 C CA . TYR B 1 266 ? -0.48 0.914 -15.898 1 98.62 266 TYR B CA 1
ATOM 5012 C C . TYR B 1 266 ? -0.465 1.806 -14.664 1 98.62 266 TYR B C 1
ATOM 5014 O O . TYR B 1 266 ? -1.52 2.223 -14.18 1 98.62 266 TYR B O 1
ATOM 5022 N N . THR B 1 267 ? 0.675 2.148 -14.117 1 98.88 267 THR B N 1
ATOM 5023 C CA . THR B 1 267 ? 0.76 2.91 -12.875 1 98.88 267 THR B CA 1
ATOM 5024 C C . THR B 1 267 ? 0.47 4.387 -13.133 1 98.88 267 THR B C 1
ATOM 5026 O O . THR B 1 267 ? -0.38 4.98 -12.461 1 98.88 267 THR B O 1
ATOM 5029 N N . MET B 1 268 ? 1.104 4.953 -14.141 1 98.62 268 MET B N 1
ATOM 5030 C CA . MET B 1 268 ? 1.035 6.391 -14.391 1 98.62 268 MET B CA 1
ATOM 5031 C C . MET B 1 268 ? -0.384 6.812 -14.758 1 98.62 268 MET B C 1
ATOM 5033 O O . MET B 1 268 ? -0.884 7.824 -14.258 1 98.62 268 MET B O 1
ATOM 5037 N N . PRO B 1 269 ? -1.085 6.055 -15.602 1 98.69 269 PRO B N 1
ATOM 5038 C CA . PRO B 1 269 ? -2.463 6.441 -15.914 1 98.69 269 PRO B CA 1
ATOM 5039 C C . PRO B 1 269 ? -3.381 6.395 -14.695 1 98.69 269 PRO B C 1
ATOM 5041 O O . PRO B 1 269 ? -4.316 7.191 -14.594 1 98.69 269 PRO B O 1
ATOM 5044 N N . VAL B 1 270 ? -3.119 5.477 -13.789 1 98.81 270 VAL B N 1
ATOM 5045 C CA . VAL B 1 270 ? -3.936 5.391 -12.578 1 98.81 270 VAL B CA 1
ATOM 5046 C C . VAL B 1 270 ? -3.697 6.617 -11.703 1 98.81 270 VAL B C 1
ATOM 5048 O O . VAL B 1 270 ? -4.637 7.172 -11.133 1 98.81 270 VAL B O 1
ATOM 5051 N N . ILE B 1 271 ? -2.445 7.07 -11.609 1 98.81 271 ILE B N 1
ATOM 5052 C CA . ILE B 1 271 ? -2.119 8.273 -10.859 1 98.81 271 ILE B CA 1
ATOM 5053 C C . ILE B 1 271 ? -2.846 9.477 -11.469 1 98.81 271 ILE B C 1
ATOM 5055 O O . ILE B 1 271 ? -3.422 10.289 -10.75 1 98.81 271 ILE B O 1
ATOM 5059 N N . ARG B 1 272 ? -2.807 9.547 -12.805 1 98.75 272 ARG B N 1
ATOM 5060 C CA . ARG B 1 272 ? -3.539 10.609 -13.484 1 98.75 272 ARG B CA 1
ATOM 5061 C C . ARG B 1 272 ? -5.02 10.578 -13.117 1 98.75 272 ARG B C 1
ATOM 5063 O O . ARG B 1 272 ? -5.617 11.617 -12.836 1 98.75 272 ARG B O 1
ATOM 5070 N N . LYS B 1 273 ? -5.598 9.406 -13.109 1 98.81 273 LYS B N 1
ATOM 5071 C CA . LYS B 1 273 ? -7.02 9.266 -12.812 1 98.81 273 LYS B CA 1
ATOM 5072 C C . LYS B 1 273 ? -7.32 9.625 -11.359 1 98.81 273 LYS B C 1
ATOM 5074 O O . LYS B 1 273 ? -8.406 10.125 -11.055 1 98.81 273 LYS B O 1
ATOM 5079 N N . MET B 1 274 ? -6.367 9.352 -10.438 1 98.88 274 MET B N 1
ATOM 5080 C CA . MET B 1 274 ? -6.516 9.82 -9.062 1 98.88 274 MET B CA 1
ATOM 5081 C C . MET B 1 274 ? -6.637 11.336 -9.016 1 98.88 274 MET B C 1
ATOM 5083 O O . MET B 1 274 ? -7.512 11.875 -8.328 1 98.88 274 MET B O 1
ATOM 5087 N N . LEU B 1 275 ? -5.727 11.992 -9.766 1 98.81 275 LEU B N 1
ATOM 5088 C CA . LEU B 1 275 ? -5.742 13.453 -9.82 1 98.81 275 LEU B CA 1
ATOM 5089 C C . LEU B 1 275 ? -7.039 13.961 -10.453 1 98.81 275 LEU B C 1
ATOM 5091 O O . LEU B 1 275 ? -7.582 14.977 -10.023 1 98.81 275 LEU B O 1
ATOM 5095 N N . GLU B 1 276 ? -7.531 13.219 -11.398 1 98.81 276 GLU B N 1
ATOM 5096 C CA . GLU B 1 276 ? -8.781 13.594 -12.055 1 98.81 276 GLU B CA 1
ATOM 5097 C C . GLU B 1 276 ? -9.969 13.438 -11.109 1 98.81 276 GLU B C 1
ATOM 5099 O O . GLU B 1 276 ? -10.922 14.211 -11.172 1 98.81 276 GLU B O 1
ATOM 5104 N N . GLU B 1 277 ? -9.945 12.406 -10.234 1 98.81 277 GLU B N 1
ATOM 5105 C CA . GLU B 1 277 ? -10.961 12.305 -9.203 1 98.81 277 GLU B CA 1
ATOM 5106 C C . GLU B 1 277 ? -10.961 13.531 -8.297 1 98.81 277 GLU B C 1
ATOM 5108 O O . GLU B 1 277 ? -12.023 14 -7.879 1 98.81 277 GLU B O 1
ATOM 5113 N N . LEU B 1 278 ? -9.773 14.055 -8.008 1 98.75 278 LEU B N 1
ATOM 5114 C CA . LEU B 1 278 ? -9.664 15.258 -7.188 1 98.75 278 LEU B CA 1
ATOM 5115 C C . LEU B 1 278 ? -10.242 16.469 -7.91 1 98.75 278 LEU B C 1
ATOM 5117 O O . LEU B 1 278 ? -10.875 17.328 -7.285 1 98.75 278 LEU B O 1
ATOM 5121 N N . ILE B 1 279 ? -10.031 16.562 -9.242 1 98.56 279 ILE B N 1
ATOM 5122 C CA . ILE B 1 279 ? -10.633 17.609 -10.039 1 98.56 279 ILE B CA 1
ATOM 5123 C C . ILE B 1 279 ? -12.156 17.547 -9.93 1 98.56 279 ILE B C 1
ATOM 5125 O O . ILE B 1 279 ? -12.82 18.562 -9.75 1 98.56 279 ILE B O 1
ATOM 5129 N N . ALA B 1 280 ? -12.688 16.312 -10.031 1 98.69 280 ALA B N 1
ATOM 5130 C CA . ALA B 1 280 ? -14.133 16.125 -9.938 1 98.69 280 ALA B CA 1
ATOM 5131 C C . ALA B 1 280 ? -14.664 16.594 -8.594 1 98.69 280 ALA B C 1
ATOM 5133 O O . ALA B 1 280 ? -15.719 17.234 -8.523 1 98.69 280 ALA B O 1
ATOM 5134 N N . ILE B 1 281 ? -13.961 16.312 -7.516 1 98.44 281 ILE B N 1
ATOM 5135 C CA . ILE B 1 281 ? -14.352 16.781 -6.191 1 98.44 281 ILE B CA 1
ATOM 5136 C C . ILE B 1 281 ? -14.312 18.312 -6.148 1 98.44 281 ILE B C 1
ATOM 5138 O O . ILE B 1 281 ? -15.242 18.938 -5.656 1 98.44 281 ILE B O 1
ATOM 5142 N N . GLY B 1 282 ? -13.164 18.906 -6.656 1 97 282 GLY B N 1
ATOM 5143 C CA . GLY B 1 282 ? -13.047 20.359 -6.691 1 97 282 GLY B CA 1
ATOM 5144 C C . GLY B 1 282 ? -14.195 21.031 -7.422 1 97 282 GLY B C 1
ATOM 5145 O O . GLY B 1 282 ? -14.703 22.062 -6.977 1 97 282 GLY B O 1
ATOM 5146 N N . ARG B 1 283 ? -14.633 20.375 -8.547 1 97.38 283 ARG B N 1
ATOM 5147 C CA . ARG B 1 283 ? -15.758 20.922 -9.305 1 97.38 283 ARG B CA 1
ATOM 5148 C C . ARG B 1 283 ? -17.047 20.875 -8.477 1 97.38 283 ARG B C 1
ATOM 5150 O O . ARG B 1 283 ? -17.812 21.844 -8.477 1 97.38 283 ARG B O 1
ATOM 5157 N N . ALA B 1 284 ? -17.25 19.797 -7.777 1 96.69 284 ALA B N 1
ATOM 5158 C CA . ALA B 1 284 ? -18.422 19.641 -6.938 1 96.69 284 ALA B CA 1
ATOM 5159 C C . ALA B 1 284 ? -18.422 20.656 -5.785 1 96.69 284 ALA B C 1
ATOM 5161 O O . ALA B 1 284 ? -19.484 21.062 -5.312 1 96.69 284 ALA B O 1
ATOM 5162 N N . LEU B 1 285 ? -17.219 21.078 -5.332 1 93.38 285 LEU B N 1
ATOM 5163 C CA . LEU B 1 285 ? -17.078 22.047 -4.25 1 93.38 285 LEU B CA 1
ATOM 5164 C C . LEU B 1 285 ? -17.281 23.469 -4.754 1 93.38 285 LEU B C 1
ATOM 5166 O O . LEU B 1 285 ? -17.344 24.406 -3.963 1 93.38 285 LEU B O 1
ATOM 5170 N N . GLY B 1 286 ? -17.281 23.641 -6.09 1 93 286 GLY B N 1
ATOM 5171 C CA . GLY B 1 286 ? -17.594 24.953 -6.664 1 93 286 GLY B CA 1
ATOM 5172 C C . GLY B 1 286 ? -16.359 25.656 -7.199 1 93 286 GLY B C 1
ATOM 5173 O O . GLY B 1 286 ? -16.438 26.844 -7.555 1 93 286 GLY B O 1
ATOM 5174 N N . TYR B 1 287 ? -15.258 25 -7.281 1 93.81 287 TYR B N 1
ATOM 5175 C CA . TYR B 1 287 ? -14.055 25.609 -7.824 1 93.81 287 TYR B CA 1
ATOM 5176 C C . TYR B 1 287 ? -14.078 25.594 -9.344 1 93.81 287 TYR B C 1
ATOM 5178 O O . TYR B 1 287 ? -14.023 24.531 -9.961 1 93.81 287 TYR B O 1
ATOM 5186 N N . PRO B 1 288 ? -14.102 26.734 -10 1 93.38 288 PRO B N 1
ATOM 5187 C CA . PRO B 1 288 ? -14.211 26.766 -11.461 1 93.38 288 PRO B CA 1
ATOM 5188 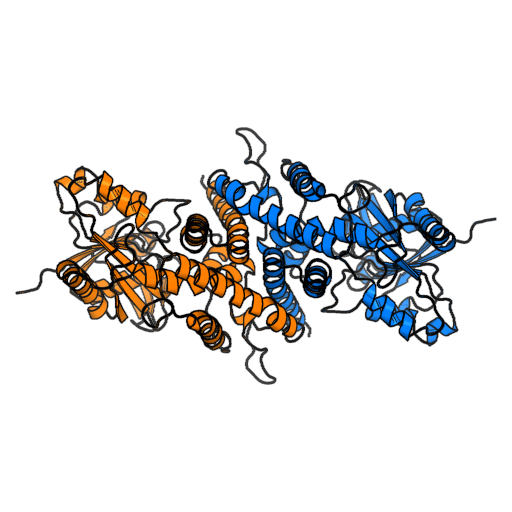C C . PRO B 1 288 ? -12.906 26.375 -12.156 1 93.38 288 PRO B C 1
ATOM 5190 O O . PRO B 1 288 ? -11.828 26.516 -11.57 1 93.38 288 PRO B O 1
ATOM 5193 N N . ASP B 1 289 ? -13.062 25.891 -13.414 1 95.31 289 ASP B N 1
ATOM 5194 C CA . ASP B 1 289 ? -11.891 25.578 -14.234 1 95.31 289 ASP B CA 1
ATOM 5195 C C . ASP B 1 289 ? -11.273 26.859 -14.812 1 95.31 289 ASP B C 1
ATOM 5197 O O . ASP B 1 289 ? -11.445 27.156 -15.992 1 95.31 289 ASP B O 1
ATOM 5201 N N . SER B 1 290 ? -10.555 27.578 -14.008 1 93.06 290 SER B N 1
ATOM 5202 C CA . SER B 1 290 ? -9.906 28.828 -14.367 1 93.06 290 SER B CA 1
ATOM 5203 C C . SER B 1 290 ? -8.586 29 -13.617 1 93.06 290 SER B C 1
ATOM 5205 O O . SER B 1 290 ? -8.305 28.266 -12.672 1 93.06 290 SER B O 1
ATOM 5207 N N . LYS B 1 291 ? -7.844 29.906 -14.008 1 88.69 291 LYS B N 1
ATOM 5208 C CA . LYS B 1 291 ? -6.539 30.172 -13.414 1 88.69 291 LYS B CA 1
ATOM 5209 C C . LYS B 1 291 ? -6.668 30.516 -11.93 1 88.69 291 LYS B C 1
ATOM 5211 O O . LYS B 1 291 ? -5.844 30.094 -11.117 1 88.69 291 LYS B O 1
ATOM 5216 N N . ASP B 1 292 ? -7.762 31.234 -11.602 1 86.5 292 ASP B N 1
ATOM 5217 C CA . ASP B 1 292 ? -7.965 31.672 -10.227 1 86.5 292 ASP B CA 1
ATOM 5218 C C . ASP B 1 292 ? -8.805 30.656 -9.445 1 86.5 292 ASP B C 1
ATOM 5220 O O . ASP B 1 292 ? -9.141 30.891 -8.281 1 86.5 292 ASP B O 1
ATOM 5224 N N . GLY B 1 293 ? -9.219 29.578 -10.07 1 91.69 293 GLY B N 1
ATOM 5225 C CA . GLY B 1 293 ? -9.984 28.516 -9.445 1 91.69 293 GLY B CA 1
ATOM 5226 C C . GLY B 1 293 ? -9.195 27.234 -9.266 1 91.69 293 GLY B C 1
ATOM 5227 O O . GLY B 1 293 ? -8.211 27.219 -8.523 1 91.69 293 GLY B O 1
ATOM 5228 N N . LEU B 1 294 ? -9.57 26.234 -9.922 1 95.06 294 LEU B N 1
ATOM 5229 C CA . LEU B 1 294 ? -8.898 24.953 -9.984 1 95.06 294 LEU B CA 1
ATOM 5230 C C . LEU B 1 294 ? -8.734 24.5 -11.438 1 95.06 294 LEU B C 1
ATOM 5232 O O . LEU B 1 294 ? -9.531 23.719 -11.945 1 95.06 294 LEU B O 1
ATOM 5236 N N . PRO B 1 295 ? -7.668 24.984 -12.016 1 96.12 295 PRO B N 1
ATOM 5237 C CA . PRO B 1 295 ? -7.496 24.672 -13.438 1 96.12 295 PRO B CA 1
ATOM 5238 C C . PRO B 1 295 ? -7.242 23.188 -13.68 1 96.12 295 PRO B C 1
ATOM 5240 O O . PRO B 1 295 ? -6.441 22.562 -12.977 1 96.12 295 PRO B O 1
ATOM 5243 N N . SER B 1 296 ? -7.828 22.625 -14.758 1 95.5 296 SER B N 1
ATOM 5244 C CA . SER B 1 296 ? -7.652 21.219 -15.094 1 95.5 296 SER B CA 1
ATOM 5245 C C . SER B 1 296 ? -6.199 20.906 -15.43 1 95.5 296 SER B C 1
ATOM 5247 O O . SER B 1 296 ? -5.773 19.75 -15.359 1 95.5 296 SER B O 1
ATOM 5249 N N . SER B 1 297 ? -5.438 21.922 -15.75 1 96.5 297 SER B N 1
ATOM 5250 C CA . SER B 1 297 ? -4.027 21.75 -16.094 1 96.5 297 SER B CA 1
ATOM 5251 C C . SER B 1 297 ? -3.223 21.297 -14.875 1 96.5 297 SER B C 1
ATOM 5253 O O . SER B 1 297 ? -2.076 20.875 -15.008 1 96.5 297 SER B O 1
ATOM 5255 N N . ILE B 1 298 ? -3.855 21.391 -13.688 1 96.12 298 ILE B N 1
ATOM 5256 C CA . ILE B 1 298 ? -3.158 21 -12.469 1 96.12 298 ILE B CA 1
ATOM 5257 C C . ILE B 1 298 ? -2.758 19.531 -12.531 1 96.12 298 ILE B C 1
ATOM 5259 O O . ILE B 1 298 ? -1.741 19.141 -11.961 1 96.12 298 ILE B O 1
ATOM 5263 N N . VAL B 1 299 ? -3.531 18.719 -13.273 1 97.62 299 VAL B N 1
ATOM 5264 C CA . VAL B 1 299 ? -3.236 17.297 -13.398 1 97.62 299 VAL B CA 1
ATOM 5265 C C . VAL B 1 299 ? -1.884 17.109 -14.086 1 97.62 299 VAL B C 1
ATOM 5267 O O . VAL B 1 299 ? -0.987 16.453 -13.531 1 97.62 299 VAL B O 1
ATOM 5270 N N . ASP B 1 300 ? -1.732 17.75 -15.227 1 97.69 300 ASP B N 1
ATOM 5271 C CA . ASP B 1 300 ? -0.479 17.672 -15.969 1 97.69 300 ASP B CA 1
ATOM 5272 C C . ASP B 1 300 ? 0.658 18.359 -15.211 1 97.69 300 ASP B C 1
ATOM 5274 O O . ASP B 1 300 ? 1.784 17.859 -15.188 1 97.69 300 ASP B O 1
ATOM 5278 N N . ASN B 1 301 ? 0.352 19.453 -14.609 1 96.25 301 ASN B N 1
ATOM 5279 C CA . ASN B 1 301 ? 1.358 20.203 -13.859 1 96.25 301 ASN B CA 1
ATOM 5280 C C . ASN B 1 301 ? 1.885 19.375 -12.68 1 96.25 301 ASN B C 1
ATOM 5282 O O . ASN B 1 301 ? 3.084 19.391 -12.391 1 96.25 301 ASN B O 1
ATOM 5286 N N . ALA B 1 302 ? 0.963 18.766 -11.977 1 96.12 302 ALA B N 1
ATOM 5287 C CA . ALA B 1 302 ? 1.362 17.938 -10.844 1 96.12 302 ALA B CA 1
ATOM 5288 C C . ALA B 1 302 ? 2.234 16.781 -11.289 1 96.12 302 ALA B C 1
ATOM 5290 O O . ALA B 1 302 ? 3.266 16.484 -10.672 1 96.12 302 ALA B O 1
ATOM 5291 N N . LEU B 1 303 ? 1.793 16.078 -12.375 1 97.62 303 LEU B N 1
ATOM 5292 C CA . LEU B 1 303 ? 2.527 14.922 -12.891 1 97.62 303 LEU B CA 1
ATOM 5293 C C . LEU B 1 303 ? 3.893 15.336 -13.422 1 97.62 303 LEU B C 1
ATOM 5295 O O . LEU B 1 303 ? 4.918 14.766 -13.039 1 97.62 303 LEU B O 1
ATOM 5299 N N . ASP B 1 304 ? 3.922 16.375 -14.227 1 97.25 304 ASP B N 1
ATOM 5300 C CA . ASP B 1 304 ? 5.156 16.828 -14.875 1 97.25 304 ASP B CA 1
ATOM 5301 C C . ASP B 1 304 ? 6.098 17.469 -13.859 1 97.25 304 ASP B C 1
ATOM 5303 O O . ASP B 1 304 ? 7.309 17.234 -13.898 1 97.25 304 ASP B O 1
ATOM 5307 N N . GLY B 1 305 ? 5.551 18.312 -13.016 1 95.69 305 GLY B N 1
ATOM 5308 C CA . GLY B 1 305 ? 6.367 18.922 -11.977 1 95.69 305 GLY B CA 1
ATOM 5309 C C . GLY B 1 305 ? 7.016 17.922 -11.047 1 95.69 305 GLY B C 1
ATOM 5310 O O . GLY B 1 305 ? 8.188 18.047 -10.703 1 95.69 305 GLY B O 1
ATOM 5311 N N . THR B 1 306 ? 6.262 16.938 -10.641 1 96.06 306 THR B N 1
ATOM 5312 C CA . THR B 1 306 ? 6.793 15.891 -9.773 1 96.06 306 THR B CA 1
ATOM 5313 C C . THR B 1 306 ? 7.875 15.086 -10.492 1 96.06 306 THR B C 1
ATOM 5315 O O . THR B 1 306 ? 8.922 14.789 -9.914 1 96.06 306 THR B O 1
ATOM 5318 N N . ARG B 1 307 ? 7.566 14.742 -11.75 1 97.19 307 ARG B N 1
ATOM 5319 C CA . ARG B 1 307 ? 8.539 14.016 -12.562 1 97.19 307 ARG B CA 1
ATOM 5320 C C . ARG B 1 307 ? 9.852 14.797 -12.664 1 97.19 307 ARG B C 1
ATOM 5322 O O . ARG B 1 307 ? 10.93 14.234 -12.453 1 97.19 307 ARG B O 1
ATOM 5329 N N . GLU B 1 308 ? 9.758 16.047 -12.945 1 96.56 308 GLU B N 1
ATOM 5330 C CA . GLU B 1 308 ? 10.93 16.891 -13.164 1 96.56 308 GLU B CA 1
ATOM 5331 C C . GLU B 1 308 ? 11.828 16.906 -11.93 1 96.56 308 GLU B C 1
ATOM 5333 O O . GLU B 1 308 ? 13.055 16.906 -12.055 1 96.56 308 GLU B O 1
ATOM 5338 N N . ILE B 1 309 ? 11.266 16.891 -10.844 1 93.81 309 ILE B N 1
ATOM 5339 C CA . ILE B 1 309 ? 12.016 16.953 -9.594 1 93.81 309 ILE B CA 1
ATOM 5340 C C . ILE B 1 309 ? 12.594 15.586 -9.266 1 93.81 309 ILE B C 1
ATOM 5342 O O . ILE B 1 309 ? 13.789 15.461 -8.969 1 93.81 309 ILE B O 1
ATOM 5346 N N . HIS B 1 310 ? 11.859 14.555 -9.43 1 96.06 310 HIS B N 1
ATOM 5347 C CA . HIS B 1 310 ? 12.203 13.266 -8.852 1 96.06 310 HIS B CA 1
ATOM 5348 C C . HIS B 1 310 ? 12.984 12.406 -9.836 1 96.06 310 HIS B C 1
ATOM 5350 O O . HIS B 1 310 ? 13.547 11.375 -9.461 1 96.06 310 HIS B O 1
ATOM 5356 N N . GLU B 1 311 ? 13.023 12.828 -11.086 1 96.44 311 GLU B N 1
ATOM 5357 C CA . GLU B 1 311 ? 13.836 12.086 -12.055 1 96.44 311 GLU B CA 1
ATOM 5358 C C . GLU B 1 311 ? 15.312 12.438 -11.914 1 96.44 311 GLU B C 1
ATOM 5360 O O . GLU B 1 311 ? 16.172 11.734 -12.461 1 96.44 311 GLU B O 1
ATOM 5365 N N . LYS B 1 312 ? 15.586 13.492 -11.203 1 94.56 312 LYS B N 1
ATOM 5366 C CA . LYS B 1 312 ? 16.953 13.969 -11.078 1 94.56 312 LYS B CA 1
ATOM 5367 C C . LYS B 1 312 ? 17.797 13 -10.242 1 94.56 312 LYS B C 1
ATOM 5369 O O . LYS B 1 312 ? 17.312 12.438 -9.266 1 94.56 312 LYS B O 1
ATOM 5374 N N . ALA B 1 313 ? 19.078 12.875 -10.57 1 92.62 313 ALA B N 1
ATOM 5375 C CA . ALA B 1 313 ? 20 11.922 -9.938 1 92.62 313 ALA B CA 1
ATOM 5376 C C . ALA B 1 313 ? 20.25 12.297 -8.484 1 92.62 313 ALA B C 1
ATOM 5378 O O . ALA B 1 313 ? 20.469 11.414 -7.641 1 92.62 313 ALA B O 1
ATOM 5379 N N . ASP B 1 314 ? 20.156 13.508 -8.211 1 89.81 314 ASP B N 1
ATOM 5380 C CA . ASP B 1 314 ? 20.531 13.961 -6.875 1 89.81 314 ASP B CA 1
ATOM 5381 C C . ASP B 1 314 ? 19.297 14.156 -5.996 1 89.81 314 ASP B C 1
ATOM 5383 O O . ASP B 1 314 ? 19.406 14.648 -4.871 1 89.81 314 ASP B O 1
ATOM 5387 N N . CYS B 1 315 ? 18.156 13.812 -6.516 1 90.69 315 CYS B N 1
ATOM 5388 C CA . CYS B 1 315 ? 16.938 13.961 -5.711 1 90.69 315 CYS B CA 1
ATOM 5389 C C . CYS B 1 315 ? 16.938 12.961 -4.559 1 90.69 315 CYS B C 1
ATOM 5391 O O . CYS B 1 315 ? 17 11.75 -4.785 1 90.69 315 CYS B O 1
ATOM 5393 N N . THR B 1 316 ? 16.797 13.484 -3.377 1 86.88 316 THR B N 1
ATOM 5394 C CA . THR B 1 316 ? 16.797 12.625 -2.197 1 86.88 316 THR B CA 1
ATOM 5395 C C . THR B 1 316 ? 15.523 12.852 -1.373 1 86.88 316 THR B C 1
ATOM 5397 O O . THR B 1 316 ? 15.438 12.406 -0.228 1 86.88 316 THR B O 1
ATOM 5400 N N . HIS B 1 317 ? 14.594 13.453 -1.937 1 87.31 317 HIS B N 1
ATOM 5401 C CA . HIS B 1 317 ? 13.375 13.82 -1.216 1 87.31 317 HIS B CA 1
ATOM 5402 C C . HIS B 1 317 ? 12.57 12.586 -0.832 1 87.31 317 HIS B C 1
ATOM 5404 O O . HIS B 1 317 ? 12.352 11.703 -1.662 1 87.31 317 HIS B O 1
ATOM 5410 N N . VAL B 1 318 ? 12.18 12.5 0.398 1 90.94 318 VAL B N 1
ATOM 5411 C CA . VAL B 1 318 ? 11.258 11.484 0.907 1 90.94 318 VAL B CA 1
ATOM 5412 C C . VAL B 1 318 ? 9.984 12.148 1.421 1 90.94 318 VAL B C 1
ATOM 5414 O O . VAL B 1 318 ? 10.039 13 2.307 1 90.94 318 VAL B O 1
ATOM 5417 N N . PRO B 1 319 ? 8.836 11.758 0.826 1 92.38 319 PRO B N 1
ATOM 5418 C CA . PRO B 1 319 ? 7.586 12.328 1.321 1 92.38 319 PRO B CA 1
ATOM 5419 C C . PRO B 1 319 ? 7.395 12.125 2.822 1 92.38 319 PRO B C 1
ATOM 5421 O O . PRO B 1 319 ? 7.75 11.07 3.357 1 92.38 319 PRO B O 1
ATOM 5424 N N . SER B 1 320 ? 6.859 13.117 3.494 1 90.88 320 SER B N 1
ATOM 5425 C CA . SER B 1 320 ? 6.777 13.172 4.949 1 90.88 320 SER B CA 1
ATOM 5426 C C . SER B 1 320 ? 5.969 12 5.504 1 90.88 320 SER B C 1
ATOM 5428 O O . SER B 1 320 ? 6.312 11.438 6.547 1 90.88 320 SER B O 1
ATOM 5430 N N . MET B 1 321 ? 4.875 11.617 4.816 1 95.44 321 MET B N 1
ATOM 5431 C CA . MET B 1 321 ? 4.039 10.523 5.305 1 95.44 321 MET B CA 1
ATOM 5432 C C . MET B 1 321 ? 4.789 9.203 5.246 1 95.44 321 MET B C 1
ATOM 5434 O O . MET B 1 321 ? 4.633 8.352 6.121 1 95.44 321 MET B O 1
ATOM 5438 N N . LEU B 1 322 ? 5.535 8.992 4.172 1 96.62 322 LEU B N 1
ATOM 5439 C CA . LEU B 1 322 ? 6.383 7.809 4.07 1 96.62 322 LEU B CA 1
ATOM 5440 C C . LEU B 1 322 ? 7.371 7.75 5.234 1 96.62 322 LEU B C 1
ATOM 5442 O O . LEU B 1 322 ? 7.547 6.695 5.848 1 96.62 322 LEU B O 1
ATOM 5446 N N . LEU B 1 323 ? 8.031 8.867 5.531 1 92.88 323 LEU B N 1
ATOM 5447 C CA . LEU B 1 323 ? 8.992 8.93 6.629 1 92.88 323 LEU B CA 1
ATOM 5448 C C . LEU B 1 323 ? 8.336 8.562 7.953 1 92.88 323 LEU B C 1
ATOM 5450 O O . LEU B 1 323 ? 8.906 7.824 8.758 1 92.88 323 LEU B O 1
ATOM 5454 N N . ASP B 1 324 ? 7.152 9.109 8.18 1 94.19 324 ASP B N 1
ATOM 5455 C CA . ASP B 1 324 ? 6.406 8.797 9.398 1 94.19 324 ASP B CA 1
ATOM 5456 C C . ASP B 1 324 ? 6.098 7.301 9.477 1 94.19 324 ASP B C 1
ATOM 5458 O O . ASP B 1 324 ? 6.301 6.676 10.523 1 94.19 324 ASP B O 1
ATOM 5462 N N . ALA B 1 325 ? 5.633 6.738 8.406 1 96.88 325 ALA B N 1
ATOM 5463 C CA . ALA B 1 325 ? 5.281 5.32 8.375 1 96.88 325 ALA B CA 1
ATOM 5464 C C . ALA B 1 325 ? 6.508 4.449 8.641 1 96.88 325 ALA B C 1
ATOM 5466 O O . ALA B 1 325 ? 6.434 3.477 9.398 1 96.88 325 ALA B O 1
ATOM 5467 N N . GLN B 1 326 ? 7.609 4.805 8.062 1 95.31 326 GLN B N 1
ATOM 5468 C CA . GLN B 1 326 ? 8.844 4.043 8.219 1 95.31 326 GLN B CA 1
ATOM 5469 C C . GLN B 1 326 ? 9.344 4.105 9.664 1 95.31 326 GLN B C 1
ATOM 5471 O O . GLN B 1 326 ? 9.945 3.148 10.156 1 95.31 326 GLN B O 1
ATOM 5476 N N . LYS B 1 327 ? 9.031 5.207 10.32 1 92.88 327 LYS B N 1
ATOM 5477 C CA . LYS B 1 327 ? 9.461 5.395 11.703 1 92.88 327 LYS B CA 1
ATOM 5478 C C . LYS B 1 327 ? 8.422 4.848 12.68 1 92.88 327 LYS B C 1
ATOM 5480 O O . LYS B 1 327 ? 8.602 4.926 13.898 1 92.88 327 LYS B O 1
ATOM 5485 N N . GLY B 1 328 ? 7.324 4.34 12.125 1 94.94 328 GLY B N 1
ATOM 5486 C CA . GLY B 1 328 ? 6.262 3.824 12.969 1 94.94 328 GLY B CA 1
ATOM 5487 C C . GLY B 1 328 ? 5.492 4.914 13.695 1 94.94 328 GLY B C 1
ATOM 5488 O O . GLY B 1 328 ? 5.004 4.703 14.805 1 94.94 328 GLY B O 1
ATOM 5489 N N . GLN B 1 329 ? 5.445 6.105 13.125 1 94.38 329 GLN B N 1
ATOM 5490 C CA . GLN B 1 329 ? 4.727 7.238 13.695 1 94.38 329 GLN B CA 1
ATOM 5491 C C . GLN B 1 329 ? 3.367 7.418 13.023 1 94.38 329 GLN B C 1
ATOM 5493 O O . GLN B 1 329 ? 3.189 7.043 11.859 1 94.38 329 GLN B O 1
ATOM 5498 N N . PRO B 1 330 ? 2.389 7.953 13.773 1 96.88 330 PRO B N 1
ATOM 5499 C CA . PRO B 1 330 ? 1.076 8.195 13.164 1 96.88 330 PRO B CA 1
ATOM 5500 C C . PRO B 1 330 ? 1.149 9.102 11.938 1 96.88 330 PRO B C 1
ATOM 5502 O O . PRO B 1 330 ? 1.926 10.055 11.922 1 96.88 330 PRO B O 1
ATOM 5505 N N . ILE B 1 331 ? 0.322 8.773 10.992 1 97.81 331 ILE B N 1
ATOM 5506 C CA . ILE B 1 331 ? 0.299 9.547 9.758 1 97.81 331 ILE B CA 1
ATOM 5507 C C . ILE B 1 331 ? -0.95 10.43 9.727 1 97.81 331 ILE B C 1
ATOM 5509 O O . ILE B 1 331 ? -1.926 10.156 10.43 1 97.81 331 ILE B O 1
ATOM 5513 N N . GLU B 1 332 ? -0.914 11.484 8.961 1 98 332 GLU B N 1
ATOM 5514 C CA . GLU B 1 332 ? -2.008 12.445 8.867 1 98 332 GLU B CA 1
ATOM 5515 C C . GLU B 1 332 ? -3.047 12 7.844 1 98 332 GLU B C 1
ATOM 5517 O O . GLU B 1 332 ? -3.473 12.789 6.996 1 98 332 GLU B O 1
ATOM 5522 N N . VAL B 1 333 ? -3.463 10.773 7.93 1 98.5 333 VAL B N 1
ATOM 5523 C CA . VAL B 1 333 ? -4.309 10.164 6.91 1 98.5 333 VAL B CA 1
ATOM 5524 C C . VAL B 1 333 ? -5.695 10.805 6.941 1 98.5 333 VAL B C 1
ATOM 5526 O O . VAL B 1 333 ? -6.312 11.023 5.895 1 98.5 333 VAL B O 1
ATOM 5529 N N . GLU B 1 334 ? -6.238 11.203 8.07 1 98.25 334 GLU B N 1
ATOM 5530 C CA . GLU B 1 334 ? -7.602 11.719 8.172 1 98.25 334 GLU B CA 1
ATOM 5531 C C . GLU B 1 334 ? -7.719 13.102 7.535 1 98.25 334 GLU B C 1
ATOM 5533 O O . GLU B 1 334 ? -8.688 13.383 6.824 1 98.25 334 GLU B O 1
ATOM 5538 N N . VAL B 1 335 ? -6.695 13.922 7.75 1 98.31 335 VAL B N 1
ATOM 5539 C CA . VAL B 1 335 ? -6.84 15.305 7.305 1 98.31 335 VAL B CA 1
ATOM 5540 C C . VAL B 1 335 ? -6.344 15.438 5.867 1 98.31 335 VAL B C 1
ATOM 5542 O O . VAL B 1 335 ? -6.738 16.359 5.148 1 98.31 335 VAL B O 1
ATOM 5545 N N . ILE B 1 336 ? -5.496 14.484 5.418 1 98.31 336 ILE B N 1
ATOM 5546 C CA . ILE B 1 336 ? -4.957 14.547 4.062 1 98.31 336 ILE B CA 1
ATOM 5547 C C . ILE B 1 336 ? -5.875 13.789 3.105 1 98.31 336 ILE B C 1
ATOM 5549 O O . ILE B 1 336 ? -6.176 14.273 2.014 1 98.31 336 ILE B O 1
ATOM 5553 N N . VAL B 1 337 ? -6.363 12.633 3.523 1 98.75 337 VAL B N 1
ATOM 5554 C CA . VAL B 1 337 ? -7.137 11.789 2.621 1 98.75 337 VAL B CA 1
ATOM 5555 C C . VAL B 1 337 ? -8.578 11.688 3.107 1 98.75 337 VAL B C 1
ATOM 5557 O O . VAL B 1 337 ? -9.516 11.898 2.334 1 98.75 337 VAL B O 1
ATOM 5560 N N . GLY B 1 338 ? -8.789 11.43 4.391 1 98.62 338 GLY B N 1
ATOM 5561 C CA . GLY B 1 338 ? -10.109 11.172 4.949 1 98.62 338 GLY B CA 1
ATOM 5562 C C . GLY B 1 338 ? -11.086 12.312 4.715 1 98.62 338 GLY B C 1
ATOM 5563 O O . GLY B 1 338 ? -12.227 12.086 4.305 1 98.62 338 GLY B O 1
ATOM 5564 N N . GLU B 1 339 ? -10.633 13.508 5.004 1 98.12 339 GLU B N 1
ATOM 5565 C CA . GLU B 1 339 ? -11.5 14.672 4.836 1 98.12 339 GLU B CA 1
ATOM 5566 C C . GLU B 1 339 ? -11.945 14.828 3.387 1 98.12 339 GLU B C 1
ATOM 5568 O O . GLU B 1 339 ? -13.094 15.203 3.121 1 98.12 339 GLU B O 1
ATOM 5573 N N . VAL B 1 340 ? -11.07 14.555 2.463 1 98.44 340 VAL B N 1
ATOM 5574 C CA . VAL B 1 340 ? -11.383 14.68 1.045 1 98.44 340 VAL B CA 1
ATOM 5575 C C . VAL B 1 340 ? -12.406 13.617 0.642 1 98.44 340 VAL B C 1
ATOM 5577 O O . VAL B 1 340 ? -13.312 13.883 -0.148 1 98.44 340 VAL B O 1
ATOM 5580 N N . ILE B 1 341 ? -12.273 12.398 1.171 1 98.69 341 ILE B N 1
ATOM 5581 C CA . ILE B 1 341 ? -13.234 11.328 0.899 1 98.69 341 ILE B CA 1
ATOM 5582 C C . ILE B 1 341 ? -14.602 11.719 1.442 1 98.69 341 ILE B C 1
ATOM 5584 O O . ILE B 1 341 ? -15.625 11.492 0.786 1 98.69 341 ILE B O 1
ATOM 5588 N N . ARG B 1 342 ? -14.641 12.289 2.623 1 97.81 342 ARG B N 1
ATOM 5589 C CA . ARG B 1 342 ? -15.906 12.727 3.205 1 97.81 342 ARG B CA 1
ATOM 5590 C C . ARG B 1 342 ? -16.531 13.852 2.389 1 97.81 342 ARG B C 1
ATOM 5592 O O . ARG B 1 342 ? -17.75 13.906 2.209 1 97.81 342 ARG B O 1
ATOM 5599 N N . MET B 1 343 ? -15.688 14.773 1.907 1 96.75 343 MET B N 1
ATOM 5600 C CA . MET B 1 343 ? -16.172 15.82 1.011 1 96.75 343 MET B CA 1
ATOM 5601 C C . MET B 1 343 ? -16.781 15.211 -0.25 1 96.75 343 MET B C 1
ATOM 5603 O O . MET B 1 343 ? -17.859 15.617 -0.684 1 96.75 343 MET B O 1
ATOM 5607 N N . ALA B 1 344 ? -16.078 14.242 -0.864 1 98.56 344 ALA B N 1
ATOM 5608 C CA . ALA B 1 344 ? -16.578 13.578 -2.068 1 98.56 344 ALA B CA 1
ATOM 5609 C C . ALA B 1 344 ? -17.922 12.93 -1.818 1 98.56 344 ALA B C 1
ATOM 5611 O O . ALA B 1 344 ? -18.859 13.078 -2.617 1 98.56 344 ALA B O 1
ATOM 5612 N N . LYS B 1 345 ? -18.047 12.234 -0.732 1 98 345 LYS B N 1
ATOM 5613 C CA . LYS B 1 345 ? -19.297 11.539 -0.388 1 98 345 LYS B CA 1
ATOM 5614 C C . LYS B 1 345 ? -20.438 12.531 -0.19 1 98 345 LYS B C 1
ATOM 5616 O O . LYS B 1 345 ? -21.547 12.312 -0.672 1 98 345 LYS B O 1
ATOM 5621 N N . SER B 1 346 ? -20.141 13.586 0.51 1 97.12 346 SER B N 1
ATOM 5622 C CA . SER B 1 346 ? -21.156 14.594 0.786 1 97.12 346 SER B CA 1
ATOM 5623 C C . SER B 1 346 ? -21.672 15.234 -0.502 1 97.12 346 SER B C 1
ATOM 5625 O O . SER B 1 346 ? -22.812 15.695 -0.562 1 97.12 346 SER B O 1
ATOM 5627 N N . HIS B 1 347 ? -20.875 15.273 -1.513 1 97.5 347 HIS B N 1
ATOM 5628 C CA . HIS B 1 347 ? -21.25 15.875 -2.785 1 97.5 347 HIS B CA 1
ATOM 5629 C C . HIS B 1 347 ? -21.547 14.812 -3.834 1 97.5 347 HIS B C 1
ATOM 5631 O O . HIS B 1 347 ? -21.672 15.125 -5.023 1 97.5 347 HIS B O 1
ATOM 5637 N N . LYS B 1 348 ? -21.578 13.492 -3.459 1 98.06 348 LYS B N 1
ATOM 5638 C CA . LYS B 1 348 ? -21.938 12.352 -4.293 1 98.06 348 LYS B CA 1
ATOM 5639 C C . LYS B 1 348 ? -20.984 12.203 -5.473 1 98.06 348 LYS B C 1
ATOM 5641 O O . LYS B 1 348 ? -21.422 11.945 -6.598 1 98.06 348 LYS B O 1
ATOM 5646 N N . VAL B 1 349 ? -19.734 12.523 -5.277 1 98.62 349 VAL B N 1
ATOM 5647 C CA . VAL B 1 349 ? -18.703 12.305 -6.273 1 98.62 349 VAL B CA 1
ATOM 5648 C C . VAL B 1 349 ? -18.031 10.953 -6.043 1 98.62 349 VAL B C 1
ATOM 5650 O O . VAL B 1 349 ? -17.594 10.648 -4.93 1 98.62 349 VAL B O 1
ATOM 5653 N N . GLU B 1 350 ? -18.016 10.078 -7.07 1 98.31 350 GLU B N 1
ATOM 5654 C CA . GLU B 1 350 ? -17.375 8.773 -6.965 1 98.31 350 GLU B CA 1
ATOM 5655 C C . GLU B 1 350 ? -15.852 8.906 -7.059 1 98.31 350 GLU B C 1
ATOM 5657 O O . GLU B 1 350 ? -15.328 9.539 -7.98 1 98.31 350 GLU B O 1
ATOM 5662 N N . THR B 1 351 ? -15.203 8.398 -6.102 1 98.75 351 THR B N 1
ATOM 5663 C CA . THR B 1 351 ? -13.742 8.461 -6.074 1 98.75 351 THR B CA 1
ATOM 5664 C C . THR B 1 351 ? -13.148 7.098 -5.738 1 98.75 351 THR B C 1
ATOM 5666 O O . THR B 1 351 ? -12.43 6.957 -4.746 1 98.75 351 THR B O 1
ATOM 5669 N N . PRO B 1 352 ? -13.367 6.105 -6.602 1 98.88 352 PRO B N 1
ATOM 5670 C CA . PRO B 1 352 ? -12.977 4.738 -6.254 1 98.88 352 PRO B CA 1
ATOM 5671 C C . PRO B 1 352 ? -11.477 4.605 -5.996 1 98.88 352 PRO B C 1
ATOM 5673 O O . PRO B 1 352 ? -11.062 3.814 -5.145 1 98.88 352 PRO B O 1
ATOM 5676 N N . ARG B 1 353 ? -10.664 5.352 -6.75 1 98.88 353 ARG B N 1
ATOM 5677 C CA . ARG B 1 353 ? -9.227 5.215 -6.594 1 98.88 353 ARG B CA 1
ATOM 5678 C C . ARG B 1 353 ? -8.75 5.867 -5.297 1 98.88 353 ARG B C 1
ATOM 5680 O O . ARG B 1 353 ? -7.949 5.289 -4.562 1 98.88 353 ARG B O 1
ATOM 5687 N N . LEU B 1 354 ? -9.305 7.039 -4.977 1 98.94 354 LEU B N 1
ATOM 5688 C CA . LEU B 1 354 ? -8.945 7.715 -3.732 1 98.94 354 LEU B CA 1
ATOM 5689 C C . LEU B 1 354 ? -9.461 6.941 -2.525 1 98.94 354 LEU B C 1
ATOM 5691 O O . LEU B 1 354 ? -8.797 6.879 -1.491 1 98.94 354 LEU B O 1
ATOM 5695 N N . GLU B 1 355 ? -10.664 6.375 -2.654 1 98.88 355 GLU B N 1
ATOM 5696 C CA . GLU B 1 355 ? -11.203 5.535 -1.589 1 98.88 355 GLU B CA 1
ATOM 5697 C C . GLU B 1 355 ? -10.312 4.328 -1.327 1 98.88 355 GLU B C 1
ATOM 5699 O O . GLU B 1 355 ? -10.172 3.885 -0.185 1 98.88 355 GLU B O 1
ATOM 5704 N N . THR B 1 356 ? -9.727 3.795 -2.363 1 98.94 356 THR B N 1
ATOM 5705 C CA . THR B 1 356 ? -8.828 2.656 -2.227 1 98.94 356 THR B CA 1
ATOM 5706 C C . THR B 1 356 ? -7.574 3.051 -1.454 1 98.94 356 THR B C 1
ATOM 5708 O O . THR B 1 356 ? -7.156 2.344 -0.534 1 98.94 356 THR B O 1
ATOM 5711 N N . LEU B 1 357 ? -6.98 4.227 -1.817 1 98.94 357 LEU B N 1
ATOM 5712 C CA . LEU B 1 357 ? -5.828 4.723 -1.074 1 98.94 357 LEU B CA 1
ATOM 5713 C C . LEU B 1 357 ? -6.168 4.898 0.402 1 98.94 357 LEU B C 1
ATOM 5715 O O . LEU B 1 357 ? -5.41 4.465 1.272 1 98.94 357 LEU B O 1
ATOM 5719 N N . TYR B 1 358 ? -7.352 5.492 0.643 1 98.94 358 TYR B N 1
ATOM 5720 C CA . TYR B 1 358 ? -7.789 5.766 2.008 1 98.94 358 TYR B CA 1
ATOM 5721 C C . TYR B 1 358 ? -7.965 4.473 2.795 1 98.94 358 TYR B C 1
ATOM 5723 O O . TYR B 1 358 ? -7.48 4.355 3.922 1 98.94 358 TYR B O 1
ATOM 5731 N N . ALA B 1 359 ? -8.602 3.508 2.166 1 98.94 359 ALA B N 1
ATOM 5732 C CA . ALA B 1 359 ? -8.875 2.221 2.805 1 98.94 359 ALA B CA 1
ATOM 5733 C C . ALA B 1 359 ? -7.578 1.543 3.242 1 98.94 359 ALA B C 1
ATOM 5735 O O . ALA B 1 359 ? -7.492 1.015 4.355 1 98.94 359 ALA B O 1
ATOM 5736 N N . LEU B 1 360 ? -6.582 1.577 2.396 1 98.94 360 LEU B N 1
ATOM 5737 C CA . LEU B 1 360 ? -5.305 0.934 2.691 1 98.94 360 LEU B CA 1
ATOM 5738 C C . LEU B 1 360 ? -4.547 1.697 3.771 1 98.94 360 LEU B C 1
ATOM 5740 O O . LEU B 1 360 ? -4 1.093 4.695 1 98.94 360 LEU B O 1
ATOM 5744 N N . LEU B 1 361 ? -4.516 3.006 3.684 1 98.94 361 LEU B N 1
ATOM 5745 C CA . LEU B 1 361 ? -3.791 3.832 4.645 1 98.94 361 LEU B CA 1
ATOM 5746 C C . LEU B 1 361 ? -4.41 3.717 6.035 1 98.94 361 LEU B C 1
ATOM 5748 O O . LEU B 1 361 ? -3.703 3.818 7.043 1 98.94 361 LEU B O 1
ATOM 5752 N N . LEU B 1 362 ? -5.754 3.504 6.082 1 98.88 362 LEU B N 1
ATOM 5753 C CA . LEU B 1 362 ? -6.418 3.342 7.371 1 98.88 362 LEU B CA 1
ATOM 5754 C C . LEU B 1 362 ? -5.895 2.107 8.102 1 98.88 362 LEU B C 1
ATOM 5756 O O . LEU B 1 362 ? -5.805 2.102 9.328 1 98.88 362 LEU B O 1
ATOM 5760 N N . VAL B 1 363 ? -5.582 1.034 7.348 1 98.88 363 VAL B N 1
ATOM 5761 C CA . VAL B 1 363 ? -5.004 -0.155 7.965 1 98.88 363 VAL B CA 1
ATOM 5762 C C . VAL B 1 363 ? -3.635 0.182 8.555 1 98.88 363 VAL B C 1
ATOM 5764 O O . VAL B 1 363 ? -3.336 -0.174 9.695 1 98.88 363 VAL B O 1
ATOM 5767 N N . VAL B 1 364 ? -2.805 0.905 7.812 1 98.81 364 VAL B N 1
ATOM 5768 C CA . VAL B 1 364 ? -1.479 1.318 8.258 1 98.81 364 VAL B CA 1
ATOM 5769 C C . VAL B 1 364 ? -1.601 2.164 9.523 1 98.81 364 VAL B C 1
ATOM 5771 O O . VAL B 1 364 ? -0.905 1.916 10.516 1 98.81 364 VAL B O 1
ATOM 5774 N N . GLN B 1 365 ? -2.523 3.154 9.445 1 98.75 365 GLN B N 1
ATOM 5775 C CA . GLN B 1 365 ? -2.74 4.039 10.586 1 98.75 365 GLN B CA 1
ATOM 5776 C C . GLN B 1 365 ? -3.215 3.26 11.805 1 98.75 365 GLN B C 1
ATOM 5778 O O . GLN B 1 365 ? -2.715 3.467 12.914 1 98.75 365 GLN B O 1
ATOM 5783 N N . ASN B 1 366 ? -4.207 2.371 11.609 1 98.75 366 ASN B N 1
ATOM 5784 C CA . ASN B 1 366 ? -4.758 1.59 12.711 1 98.75 366 ASN B CA 1
ATOM 5785 C C . ASN B 1 366 ? -3.684 0.76 13.406 1 98.75 366 ASN B C 1
ATOM 5787 O O . ASN B 1 366 ? -3.625 0.712 14.633 1 98.75 366 ASN B O 1
ATOM 5791 N N . GLN B 1 367 ? -2.834 0.143 12.648 1 98.44 367 GLN B N 1
ATOM 5792 C CA . GLN B 1 367 ? -1.808 -0.724 13.219 1 98.44 367 GLN B CA 1
ATOM 5793 C C . GLN B 1 367 ? -0.7 0.094 13.883 1 98.44 367 GLN B C 1
ATOM 5795 O O . GLN B 1 367 ? -0.121 -0.33 14.883 1 98.44 367 GLN B O 1
ATOM 5800 N N . THR B 1 368 ? -0.384 1.264 13.289 1 98.06 368 THR B N 1
ATOM 5801 C CA . THR B 1 368 ? 0.556 2.172 13.938 1 98.06 368 THR B CA 1
ATOM 5802 C C . THR B 1 368 ? 0.06 2.562 15.328 1 98.06 368 THR B C 1
ATOM 5804 O O . THR B 1 368 ? 0.821 2.525 16.297 1 98.06 368 THR B O 1
ATOM 5807 N N . LEU B 1 369 ? -1.228 2.932 15.391 1 97.5 369 LEU B N 1
ATOM 5808 C CA . LEU B 1 369 ? -1.825 3.307 16.672 1 97.5 369 LEU B CA 1
ATOM 5809 C C . LEU B 1 369 ? -1.837 2.125 17.625 1 97.5 369 LEU B C 1
ATOM 5811 O O . LEU B 1 369 ? -1.546 2.285 18.812 1 97.5 369 LEU B O 1
ATOM 5815 N N . ARG B 1 370 ? -2.174 0.92 17.141 1 97.06 370 ARG B N 1
ATOM 5816 C CA . ARG B 1 370 ? -2.176 -0.288 17.953 1 97.06 370 ARG B CA 1
ATOM 5817 C C . ARG B 1 370 ? -0.826 -0.494 18.625 1 97.06 370 ARG B C 1
ATOM 5819 O O . ARG B 1 370 ? -0.763 -0.776 19.828 1 97.06 370 ARG B O 1
ATOM 5826 N N . LYS B 1 371 ? 0.209 -0.341 17.859 1 96.56 371 LYS B N 1
ATOM 5827 C CA . LYS B 1 371 ? 1.56 -0.553 18.375 1 96.56 371 LYS B CA 1
ATOM 5828 C C . LYS B 1 371 ? 1.921 0.498 19.406 1 96.56 371 LYS B C 1
ATOM 5830 O O . LYS B 1 371 ? 2.582 0.191 20.406 1 96.56 371 LYS B O 1
ATOM 5835 N N . LEU B 1 372 ? 1.522 1.715 19.172 1 93.62 372 LEU B N 1
ATOM 5836 C CA . LEU B 1 372 ? 1.787 2.793 20.125 1 93.62 372 LEU B CA 1
ATOM 5837 C C . LEU B 1 372 ? 1.049 2.557 21.438 1 93.62 372 LEU B C 1
ATOM 5839 O O . LEU B 1 372 ? 1.589 2.822 22.516 1 93.62 372 LEU B O 1
ATOM 5843 N N . GLU B 1 373 ? -0.155 2.09 21.328 1 91.38 373 GLU B N 1
ATOM 5844 C CA . GLU B 1 373 ? -0.986 1.841 22.5 1 91.38 373 GLU B CA 1
ATOM 5845 C C . GLU B 1 373 ? -0.445 0.674 23.328 1 91.38 373 GLU B C 1
ATOM 5847 O O . GLU B 1 373 ? -0.593 0.648 24.547 1 91.38 373 GLU B O 1
ATOM 5852 N N . SER B 1 374 ? 0.126 -0.306 22.625 1 86.25 374 SER B N 1
ATOM 5853 C CA . SER B 1 374 ? 0.662 -1.481 23.297 1 86.25 374 SER B CA 1
ATOM 5854 C C . SER B 1 374 ? 1.965 -1.156 24.016 1 86.25 374 SER B C 1
ATOM 5856 O O . SER B 1 374 ? 2.363 -1.87 24.938 1 86.25 374 SER B O 1
ATOM 5858 N N . ARG B 1 375 ? 2.709 -0.195 23.625 1 80.38 375 ARG B N 1
ATOM 5859 C CA . ARG B 1 375 ? 3.963 0.211 24.25 1 80.38 375 ARG B CA 1
ATOM 5860 C C . ARG B 1 375 ? 3.705 1.1 25.469 1 80.38 375 ARG B C 1
ATOM 5862 O O . ARG B 1 375 ? 4.598 1.311 26.281 1 80.38 375 ARG B O 1
ATOM 5869 N N . LYS B 1 376 ? 2.557 1.713 25.469 1 68.12 376 LYS B N 1
ATOM 5870 C CA . LYS B 1 376 ? 2.24 2.547 26.625 1 68.12 376 LYS B CA 1
ATOM 5871 C C . LYS B 1 376 ? 2.234 1.724 27.906 1 68.12 376 LYS B C 1
ATOM 5873 O O . LYS B 1 376 ? 1.577 0.683 27.984 1 68.12 376 LYS B O 1
ATOM 5878 N N . PRO B 1 377 ? 3.363 1.978 28.953 1 56.78 377 PRO B N 1
ATOM 5879 C CA . PRO B 1 377 ? 3.381 1.261 30.234 1 56.78 377 PRO B CA 1
ATOM 5880 C C . PRO B 1 377 ? 2.059 1.368 30.984 1 56.78 377 PRO B C 1
ATOM 5882 O O . PRO B 1 377 ? 1.32 2.342 30.812 1 56.78 377 PRO B O 1
#

Foldseek 3Di:
DPQAAFEEEEEDDFQVSVVQLLLLVLLVRHQYEYADAPLQVVCVVWNAFEAALAPHTDTNDDGNHYHHALLRVLPDEGQEYEYDDEADVVVPQPCRRNVNCLDPVSVVVYPRHEYEYPYAFAPSCVVNQVSNCVSPVVDDHWYKYKDKDWDWGDDPSRYIYGYNAIEMEIETDDPPDQPDFDDDPVRVVVCCVVVSSNVSSPHHYHYGHRVNQVSLLVLLLCLQQVLVCQLVLHHCQCLAADADDPPDDHADDHPPPVCNVVSVPPVLVLSLVLSVLSVVLQVLVPFDCDPSGDNPCSSVCSSVVSNVQSRDRPRDDGRPQSVCLVVLHAGSLCRSQVVSVVSCVVSVRDNPSSVVSSVSVVVSNVVSVVVVVVPPD/DPQAAFEEEEEDDFQVSVVVLLLLVLLVRHQYEYADAPLQVVCVVWNAFEAALAPHTDTNDDGNHYHHALLRVLPDEGQEYEYDDEQDVVVPQPLRRNVNCLDPVSVVVYPRHEYEYPYAFAPSCVVNQVSNCVSPVVDDHWYKYKDKDWDWGDDPSRYIYGYNAIEMEIETDDPPDQPDFDDDPVRVVSCCVVVSSNVSSPHHYHYGHRVNQVSLLVLLCCLQQVLVCQLVLHHCQCLAADADDPPDDHADDHPPPVCNVVSVPPVLVLSLVLSVLSVVLQVLVPFDCDPSGRNPCSSVCSSVVSNVQSRDRPRDDGRPQSVCLVVLHAGSLCRSQVVSVVSCVVSVRDNPSSVVSSVSVVVSNVVSVVVVVVPPD

Radius of gyration: 30.61 Å; Cα contacts (8 Å, |Δi|>4): 1411; chains: 2; bounding box: 55×111×69 Å